Protein AF-A0A067TG28-F1 (afdb_monomer)

Solvent-accessible surface area (backbone atoms only — not comparable to full-atom values): 36059 Å² total; per-residue (Å²): 132,91,74,64,42,54,69,48,78,50,68,78,61,88,86,66,56,79,83,38,43,27,35,41,38,41,38,48,51,88,28,43,67,54,50,46,54,25,31,56,52,59,47,64,92,55,87,72,94,70,56,68,104,56,103,64,76,84,55,89,56,62,37,36,36,36,37,37,76,37,92,88,62,35,66,28,45,29,44,31,45,49,40,31,44,78,32,90,87,44,55,60,65,56,48,48,53,56,51,49,52,55,52,46,55,26,51,77,69,67,36,69,72,47,27,39,34,42,34,36,47,64,83,67,73,90,50,81,65,58,58,50,53,50,51,50,51,50,58,76,50,50,84,85,46,44,72,37,33,33,42,31,38,18,67,54,76,76,63,88,49,74,65,61,55,52,54,51,45,54,51,44,52,73,73,42,50,94,55,60,89,29,53,72,44,66,32,52,89,39,46,66,35,38,49,55,44,51,52,53,48,52,60,47,34,72,81,61,84,71,54,50,50,64,45,79,42,90,50,81,86,79,63,52,57,82,29,42,27,32,40,37,45,39,48,54,82,30,45,63,50,51,45,52,16,32,58,38,61,41,74,66,74,64,50,65,93,51,46,64,87,70,54,86,57,73,41,33,38,30,39,37,75,37,95,89,61,37,62,26,41,31,43,30,42,49,48,34,39,50,32,74,88,51,54,58,66,56,47,48,46,57,53,47,59,52,53,42,51,35,54,76,64,56,34,43,70,54,28,35,40,39,35,38,45,53,72,58,90,62,66,29,56,66,54,51,51,52,50,52,30,50,47,41,33,28,36,72,87,34,20,54,37,32,30,40,31,35,19,57,65,87,75,50,96,43,69,65,61,42,53,54,49,53,49,48,38,52,74,52,82,40,29,75,43,41,76,46,50,23,44,78,48,69,35,74,85,39,39,62,41,38,44,53,55,50,50,63,46,69,72,48,84,93,62,97,67,76,36,42,51,42,45,35,43,67,76,66,62,38,56,68,75,73,30,67,32,43,40,61,64,54,72,71,56,83,69,81,72,66,62,71,70,66,60,85,76,68,90,68,67,78,61,81,86,78,87,81,82,89,66,51,49,46,66,47,70,72,90,50,58,77,34,42,28,38,37,34,42,40,44,55,86,30,44,58,66,59,54,51,29,62,75,54,61,50,73,60,65,72,70,70,61,87,57,104,71,76,67,83,76,68,56,87,51,77,43,41,36,28,39,47,73,38,94,86,59,36,68,25,41,29,44,33,45,47,48,32,45,55,35,78,88,51,55,57,65,59,55,48,51,53,53,49,56,48,52,54,50,37,50,75,60,56,28,52,76,64,32,36,41,36,30,38,48,56,66,56,77,43,62,39,18,65,59,50,51,52,50,49,54,48,51,65,70,46,35,84,82,42,26,82,38,48,44,83,40,78,27,60,67,93,73,44,59,67,68,62,37,51,55,49,52,51,48,42,46,70,74,71,39,55,89,61,106

Organism: Galerina marginata (strain CBS 339.88) (NCBI:txid685588)

Sequence (645 aa):
MAVSMEYEEFKGCNNLRQDDLIILIMGPTGTGKSNFIDHLTGRAGKPGRRGGNGLRSYTSEVTAVRMKNHPKYKNRIILVDSPGFDNTQLSNQEVLETISLWLTDMCEANIFPHGIMYTHRITDNRSGEQDRNLKMFIELCRKQSAKNILFVTTMWDKIISTQEEEDLEDIRKKYWGSLLDCSTARFYNNSKSAWDTIDTILAQGDDTAKPMEHEDLEDPSKLDRDDLVIVLMGPTGTGKSNIIDNLTGQLGKRVGHSLKSCTTVVGAVRIKNHRKYGDRIVLVDTPGFDDTEKSDLEILRIISDWLVKLYEARVFLCGIMYLHRITDVRLSGSHRLNLDLLGELCGSDTAKKVVFVTTMWDELESTQLGVEREKYLKENDWLPLTGMGASIARSANTTTSAWEIVENILARPVEFVPLQLQVDMVDLKRPLVETKCARALLARAPSTDEQRKSFKKDGNFRGKSISNGTSKYEPVQKLKPDDIVIAFMGPTGSGKSNIIDNLTGAVGESKLAGSASASYTYTKRLNALRIKNHHIYGDQIVLLDTPGFGDTTRTDIEIFEMIIDWLVNAYKEKVTLAGIVYLHRITDNRMSGAYYQNLRMFDELCGEKAAANVVLVTTMWDKVEADVGEMREEDLTKNYWKKMI

Secondary structure (DSSP, 8-state):
--PPPPEEEEESSTT--TT-EEEEEE-BTTSSHHHHHHHHHT-TT--SSS--SSSS----S-EEEEE-SBTTTBT-EEEEEPPPBS-SSS-HHHHHHHHHHHHHHHHHTT---SEEEEEEETT----HHHHHHHHHHHHHTTGGGGGGEEEEEE-GGG---HHHHHHHHHHHHHHHGGGTTSEEEE--SSHHHHHHHHHHHHHHGGGSSSPPPEEEES-GGG--TT-EEEEEE-BTTSSHHHHHHHHHT-TTSS--SSSS-S--S-EEEEEPSBTTTBT-EEEEE-PPBS-SSS-HHHHHHHHHHHHHHHHHTT-EEEEEEEEEETT-SS--HHHHHHHHHHHHHHHHHHGGGEEEEEE-GGG-S-HHHHHHHHHHHHHTTTHHHHTTT-EEEE--SSHHHHHHHHHHHHTS-------HHHIIIIIS---GGGSHHHHHHHTTS--TTTHHHHGGG-----PPP--SS--SEEE-SS--TT-EEEEEE-BTTSSHHHHHHHHHTGGGTTTSS--TT-------S-EEEEESSBTTTBT-EEEEEPPPBS-SSS-HHHHHHHHHHHHHHHHHTT--EEEEEEEEETT-SS--HHHHHHHHHHHHHHHHHHHTTEEEEEE-GGGS-HHHHHHHHHHIIIIISTTT-

Mean predicted aligned error: 19.4 Å

pLDDT: mean 72.27, std 15.53, range [24.02, 95.06]

InterPro domains:
  IPR003593 AAA+ ATPase domain [SM00382] (19-221)
  IPR003593 AAA+ ATPase domain [SM00382] (226-375)
  IPR003593 AAA+ ATPase domain [SM00382] (482-587)
  IPR006073 GTP binding domain [PF01926] (486-572)
  IPR006703 AIG1-type guanine nucleotide-binding (G) domain [PF04548] (230-380)
  IPR027417 P-loop containing nucleoside triphosphate hydrolase [G3DSA:3.40.50.300] (7-207)
  IPR027417 P-loop containing nucleoside triphosphate hydrolase [G3DSA:3.40.50.300] (208-408)
  IPR027417 P-loop containing nucleoside triphosphate hydrolase [G3DSA:3.40.50.300] (450-645)
  IPR027417 P-loop containing nucleoside triphosphate hydrolase [SSF52540] (14-191)
  IPR027417 P-loop containing nucleoside triphosphate hydrolase [SSF52540] (218-383)
  IPR027417 P-loop containing nucleoside triphosphate hydrolase [SSF52540] (477-640)
  IPR045058 GTPase GIMA/IAN/Toc [PTHR10903] (228-379)

Structure (mmCIF, N/CA/C/O backbone):
data_AF-A0A067TG28-F1
#
_entry.id   AF-A0A067TG28-F1
#
loop_
_atom_site.group_PDB
_atom_site.id
_atom_site.type_symbol
_atom_site.label_atom_id
_atom_site.label_alt_id
_atom_site.label_comp_id
_atom_site.label_asym_id
_atom_site.label_entity_id
_atom_site.label_seq_id
_atom_site.pdbx_PDB_ins_code
_atom_site.Cartn_x
_atom_site.Cartn_y
_atom_site.Cartn_z
_atom_site.occupancy
_atom_site.B_iso_or_equiv
_atom_site.auth_seq_id
_atom_site.auth_comp_id
_atom_site.auth_asym_id
_atom_site.auth_atom_id
_atom_site.pdbx_PDB_model_num
ATOM 1 N N . MET A 1 1 ? 32.850 5.263 -37.401 1.00 31.16 1 MET A N 1
ATOM 2 C CA . MET A 1 1 ? 32.427 6.273 -38.393 1.00 31.16 1 MET A CA 1
ATOM 3 C C . MET A 1 1 ? 31.122 6.866 -37.893 1.00 31.16 1 MET A C 1
ATOM 5 O O . MET A 1 1 ? 30.181 6.106 -37.721 1.00 31.16 1 MET A O 1
ATOM 9 N N . ALA A 1 2 ? 31.083 8.156 -37.554 1.00 39.22 2 ALA A N 1
ATOM 10 C CA . ALA A 1 2 ? 29.843 8.807 -37.131 1.00 39.22 2 ALA A CA 1
ATOM 11 C C . ALA A 1 2 ? 28.991 9.062 -38.381 1.00 39.22 2 ALA A C 1
ATOM 13 O O . ALA A 1 2 ? 29.311 9.933 -39.185 1.00 39.22 2 ALA A O 1
ATOM 14 N N . VAL A 1 3 ? 27.970 8.233 -38.590 1.00 50.47 3 VAL A N 1
ATOM 15 C CA . VAL A 1 3 ? 26.995 8.419 -39.666 1.00 50.47 3 VAL A CA 1
ATOM 16 C C . VAL A 1 3 ? 26.041 9.517 -39.203 1.00 50.47 3 VAL A C 1
ATOM 18 O O . VAL A 1 3 ? 25.399 9.371 -38.166 1.00 50.47 3 VAL A O 1
ATOM 21 N N . SER A 1 4 ? 25.977 10.631 -39.931 1.00 58.50 4 SER A N 1
ATOM 22 C CA . SER A 1 4 ? 24.927 11.632 -39.733 1.00 58.50 4 SER A CA 1
ATOM 23 C C . SER A 1 4 ? 23.574 10.961 -39.970 1.00 58.50 4 SER A C 1
ATOM 25 O O . SER A 1 4 ? 23.329 10.493 -41.084 1.00 58.50 4 SER A O 1
ATOM 27 N N . MET A 1 5 ? 22.719 10.877 -38.949 1.00 69.25 5 MET A N 1
ATOM 28 C CA . MET A 1 5 ? 21.360 10.374 -39.146 1.00 69.25 5 MET A CA 1
ATOM 29 C C . MET A 1 5 ? 20.503 11.440 -39.820 1.00 69.25 5 MET A C 1
ATOM 31 O O . MET A 1 5 ? 20.587 12.625 -39.496 1.00 69.25 5 MET A O 1
ATOM 35 N N . GLU A 1 6 ? 19.665 11.011 -40.759 1.00 83.25 6 GLU A N 1
ATOM 36 C CA . GLU A 1 6 ? 18.592 11.853 -41.274 1.00 83.25 6 GLU A CA 1
ATOM 37 C C . GLU A 1 6 ? 17.600 12.162 -40.146 1.00 83.25 6 GLU A C 1
ATOM 39 O O . GLU A 1 6 ? 17.369 11.336 -39.264 1.00 83.25 6 GLU A O 1
ATOM 44 N N . TYR A 1 7 ? 16.993 13.344 -40.165 1.00 86.25 7 TYR A N 1
ATOM 45 C CA . TYR A 1 7 ? 16.018 13.740 -39.153 1.00 86.25 7 TYR A CA 1
ATOM 46 C C . TYR A 1 7 ? 14.977 14.705 -39.724 1.00 86.25 7 TYR A C 1
ATOM 48 O O . TYR A 1 7 ? 15.121 15.238 -40.825 1.00 86.25 7 TYR A O 1
ATOM 56 N N . GLU A 1 8 ? 13.912 14.922 -38.961 1.00 87.50 8 GLU A N 1
ATOM 57 C CA . GLU A 1 8 ? 12.848 15.877 -39.255 1.00 87.50 8 GLU A CA 1
ATOM 58 C C . GLU A 1 8 ? 12.519 16.697 -38.011 1.00 87.50 8 GLU A C 1
ATOM 60 O O . GLU A 1 8 ? 12.398 16.151 -36.918 1.00 87.50 8 GLU A O 1
ATOM 65 N N . GLU A 1 9 ? 12.395 18.009 -38.181 1.00 85.94 9 GLU A N 1
ATOM 66 C CA . GLU A 1 9 ? 12.175 18.971 -37.102 1.00 85.94 9 GLU A CA 1
ATOM 67 C C . GLU A 1 9 ? 10.749 19.524 -37.202 1.00 85.94 9 GLU A C 1
ATOM 69 O O . GLU A 1 9 ? 10.329 19.952 -38.278 1.00 85.94 9 GLU A O 1
ATOM 74 N N . PHE A 1 10 ? 10.003 19.511 -36.098 1.00 84.25 10 PHE A N 1
ATOM 75 C CA . PHE A 1 10 ? 8.620 19.988 -36.052 1.00 84.25 10 PHE A CA 1
ATOM 76 C C . PHE A 1 10 ? 8.278 20.634 -34.702 1.00 84.25 10 PHE A C 1
ATOM 78 O O . PHE A 1 10 ? 9.036 20.550 -33.732 1.00 84.25 10 PHE A O 1
ATOM 85 N N . LYS A 1 11 ? 7.130 21.317 -34.666 1.00 81.56 11 LYS A N 1
ATOM 86 C CA . LYS A 1 11 ? 6.571 21.978 -33.481 1.00 81.56 11 LYS A CA 1
ATOM 87 C C . LYS A 1 11 ? 5.204 21.384 -33.142 1.00 81.56 11 LYS A C 1
ATOM 89 O O . LYS A 1 11 ? 4.478 20.976 -34.049 1.00 81.56 11 LYS A O 1
ATOM 94 N N . GLY A 1 12 ? 4.859 21.389 -31.855 1.00 71.38 12 GLY A N 1
ATOM 95 C CA . GLY A 1 12 ? 3.602 20.833 -31.346 1.00 71.38 12 GLY A CA 1
ATOM 96 C C . GLY A 1 12 ? 3.530 19.302 -31.414 1.00 71.38 12 GLY A C 1
ATOM 97 O O . GLY A 1 12 ? 4.498 18.633 -31.781 1.00 71.38 12 GLY A O 1
ATOM 98 N N . CYS A 1 13 ? 2.372 18.749 -31.047 1.00 72.75 13 CYS A N 1
ATOM 99 C CA . CYS A 1 13 ? 2.170 17.303 -30.883 1.00 72.75 13 CYS A CA 1
ATOM 100 C C . CYS A 1 13 ? 1.573 16.599 -32.116 1.00 72.75 13 CYS A C 1
ATOM 102 O O . CYS A 1 13 ? 1.598 15.375 -32.191 1.00 72.75 13 CYS A O 1
ATOM 104 N N . ASN A 1 14 ? 1.112 17.349 -33.123 1.00 74.50 14 ASN A N 1
ATOM 105 C CA . ASN A 1 14 ? 0.354 16.823 -34.274 1.00 74.50 14 ASN A CA 1
ATOM 106 C C . ASN A 1 14 ? 1.099 15.781 -35.128 1.00 74.50 14 ASN A C 1
ATOM 108 O O . ASN A 1 14 ? 0.468 14.998 -35.832 1.00 74.50 14 ASN A O 1
ATOM 112 N N . ASN A 1 15 ? 2.433 15.770 -35.079 1.00 80.44 15 ASN A N 1
ATOM 113 C CA . ASN A 1 15 ? 3.266 14.835 -35.837 1.00 80.44 15 ASN A CA 1
ATOM 114 C C . ASN A 1 15 ? 3.787 13.665 -34.983 1.00 80.44 15 ASN A C 1
ATOM 116 O O . ASN A 1 15 ? 4.643 12.915 -35.459 1.00 80.44 15 ASN A O 1
ATOM 120 N N . LEU A 1 16 ? 3.327 13.521 -33.735 1.00 84.50 16 LEU A N 1
ATOM 121 C CA . LEU A 1 16 ? 3.667 12.410 -32.841 1.00 84.50 16 LEU A CA 1
ATOM 122 C C . LEU A 1 16 ? 2.735 11.213 -33.065 1.00 84.50 16 LEU A C 1
ATOM 124 O O . LEU A 1 16 ? 1.589 11.357 -33.483 1.00 84.50 16 LEU A O 1
ATOM 128 N N . ARG A 1 17 ? 3.242 10.013 -32.787 1.00 85.25 17 ARG A N 1
ATOM 129 C CA . ARG A 1 17 ? 2.520 8.740 -32.892 1.00 85.25 17 ARG A CA 1
ATOM 130 C C . ARG A 1 17 ? 2.598 7.998 -31.563 1.00 85.25 17 ARG A C 1
ATOM 132 O O . ARG A 1 17 ? 3.570 8.145 -30.831 1.00 85.25 17 ARG A O 1
ATOM 139 N N . GLN A 1 18 ? 1.610 7.150 -31.282 1.00 75.88 18 GLN A N 1
ATOM 140 C CA . GLN A 1 18 ? 1.560 6.367 -30.039 1.00 75.88 18 GLN A CA 1
ATOM 141 C C . GLN A 1 18 ? 2.755 5.421 -29.856 1.00 75.88 18 GLN A C 1
ATOM 143 O O . GLN A 1 18 ? 3.119 5.107 -28.730 1.00 75.88 18 GLN A O 1
ATOM 148 N N . ASP A 1 19 ? 3.374 4.960 -30.945 1.00 80.69 19 ASP A N 1
ATOM 149 C CA . ASP A 1 19 ? 4.539 4.080 -30.890 1.00 80.69 19 ASP A CA 1
ATOM 150 C C . ASP A 1 19 ? 5.875 4.839 -30.826 1.00 80.69 19 ASP A C 1
ATOM 152 O O . ASP A 1 19 ? 6.932 4.204 -30.841 1.00 80.69 19 ASP A O 1
ATOM 156 N N . ASP A 1 20 ? 5.870 6.170 -30.771 1.00 87.25 20 ASP A N 1
ATOM 157 C CA . ASP A 1 20 ? 7.094 6.961 -30.719 1.00 87.25 20 ASP A CA 1
ATOM 158 C C . ASP A 1 20 ? 7.777 6.894 -29.337 1.00 87.25 20 ASP A C 1
ATOM 160 O O . ASP A 1 20 ? 7.156 6.971 -28.283 1.00 87.25 20 ASP A O 1
ATOM 164 N N . LEU A 1 21 ? 9.102 6.775 -29.357 1.00 89.06 21 LEU A N 1
ATOM 165 C CA . LEU A 1 21 ? 10.006 6.819 -28.212 1.00 89.06 21 LEU A CA 1
ATOM 166 C C . LEU A 1 21 ? 10.412 8.276 -27.975 1.00 89.06 21 LEU A C 1
ATOM 168 O O . LEU A 1 21 ? 11.386 8.772 -28.552 1.00 89.06 21 LEU A O 1
ATOM 172 N N . ILE A 1 22 ? 9.611 8.976 -27.177 1.00 89.44 22 ILE A N 1
ATOM 173 C CA . ILE A 1 22 ? 9.740 10.418 -26.955 1.00 89.44 22 ILE A CA 1
ATOM 174 C C . ILE A 1 22 ? 10.638 10.684 -25.747 1.00 89.44 22 ILE A C 1
ATOM 176 O O . ILE A 1 22 ? 10.325 10.274 -24.633 1.00 89.44 22 ILE A O 1
ATOM 180 N N . ILE A 1 23 ? 11.740 11.393 -25.965 1.00 91.12 23 ILE A N 1
ATOM 181 C CA . ILE A 1 23 ? 12.705 11.760 -24.931 1.00 91.12 23 ILE A CA 1
ATOM 182 C C . ILE A 1 23 ? 12.665 13.275 -24.731 1.00 91.12 23 ILE A C 1
ATOM 184 O O . ILE A 1 23 ? 13.073 14.034 -25.616 1.00 91.12 23 ILE A O 1
ATOM 188 N N . LEU A 1 24 ? 12.180 13.717 -23.571 1.00 88.56 24 LEU A N 1
ATOM 189 C CA . LEU A 1 24 ? 12.095 15.131 -23.207 1.00 88.56 24 LEU A CA 1
ATOM 190 C C . LEU A 1 24 ? 13.394 15.597 -22.549 1.00 88.56 24 LEU A C 1
ATOM 192 O O . LEU A 1 24 ? 13.794 15.059 -21.524 1.00 88.56 24 LEU A O 1
ATOM 196 N N . ILE A 1 25 ? 14.051 16.610 -23.109 1.00 89.69 25 ILE A N 1
ATOM 197 C CA . ILE A 1 25 ? 15.333 17.117 -22.616 1.00 89.69 25 ILE A CA 1
ATOM 198 C C . ILE A 1 25 ? 15.095 18.430 -21.867 1.00 89.69 25 ILE A C 1
ATOM 200 O O . ILE A 1 25 ? 14.726 19.437 -22.467 1.00 89.69 25 ILE A O 1
ATOM 204 N N . MET A 1 26 ? 15.350 18.417 -20.559 1.00 86.19 26 MET A N 1
ATOM 205 C CA . MET A 1 26 ? 15.132 19.518 -19.618 1.00 86.19 26 MET A CA 1
ATOM 206 C C . MET A 1 26 ? 16.426 19.916 -18.906 1.00 86.19 26 MET A C 1
ATOM 208 O O . MET A 1 26 ? 17.407 19.177 -18.877 1.00 86.19 26 MET A O 1
ATOM 212 N N . GLY A 1 27 ? 16.445 21.113 -18.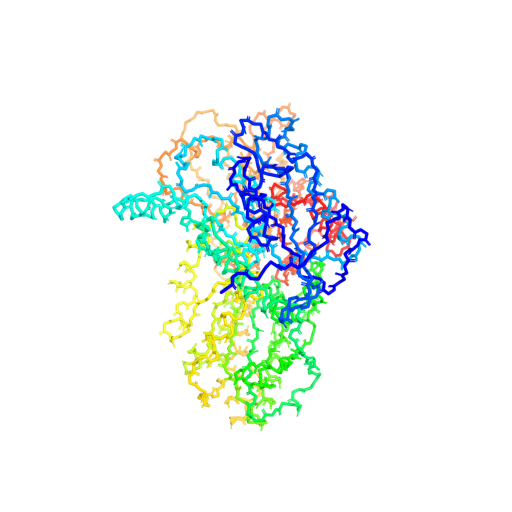322 1.00 81.06 27 GLY A N 1
ATOM 213 C CA . GLY A 1 27 ? 17.569 21.602 -17.524 1.00 81.06 27 GLY A CA 1
ATOM 214 C C . GLY A 1 27 ? 17.812 23.104 -17.687 1.00 81.06 27 GLY A C 1
ATOM 215 O O . GLY A 1 27 ? 17.242 23.725 -18.592 1.00 81.06 27 GLY A O 1
ATOM 216 N N . PRO A 1 28 ? 18.665 23.712 -16.846 1.00 78.50 28 PRO A N 1
ATOM 217 C CA . PRO A 1 28 ? 18.957 25.144 -16.893 1.00 78.50 28 PRO A CA 1
ATOM 218 C C . PRO A 1 28 ? 19.454 25.638 -18.257 1.00 78.50 28 PRO A C 1
ATOM 220 O O . PRO A 1 28 ? 19.937 24.873 -19.102 1.00 78.50 28 PRO A O 1
ATOM 223 N N . THR A 1 29 ? 19.334 26.937 -18.502 1.00 76.88 29 THR A N 1
ATOM 224 C CA . THR A 1 29 ? 19.831 27.585 -19.717 1.00 76.88 29 THR A CA 1
ATOM 225 C C . THR A 1 29 ? 21.345 27.396 -19.848 1.00 76.88 29 THR A C 1
ATOM 227 O O . THR A 1 29 ? 22.102 27.498 -18.888 1.00 76.88 29 THR A O 1
ATOM 230 N N . GLY A 1 30 ? 21.810 27.071 -21.058 1.00 72.44 30 GLY A N 1
ATOM 231 C CA . GLY A 1 30 ? 23.237 26.899 -21.344 1.00 72.44 30 GLY A CA 1
ATOM 232 C C . GLY A 1 30 ? 23.852 25.565 -20.896 1.00 72.44 30 GLY A C 1
ATOM 233 O O . GLY A 1 30 ? 25.043 25.355 -21.120 1.00 72.44 30 GLY A O 1
ATOM 234 N N . THR A 1 31 ? 23.088 24.638 -20.323 1.00 76.94 31 THR A N 1
ATOM 235 C CA . THR A 1 31 ? 23.579 23.307 -19.898 1.00 76.94 31 THR A CA 1
ATOM 236 C C . THR A 1 31 ? 23.895 22.343 -21.039 1.00 76.94 31 THR A C 1
ATOM 238 O O . THR A 1 31 ? 24.494 21.301 -20.802 1.00 76.94 31 THR A O 1
ATOM 241 N N . GLY A 1 32 ? 23.567 22.700 -22.283 1.00 77.81 32 GLY A N 1
ATOM 242 C CA . GLY A 1 32 ? 23.942 21.923 -23.467 1.00 77.81 32 GLY A CA 1
ATOM 243 C C . GLY A 1 32 ? 22.829 21.066 -24.073 1.00 77.81 32 GLY A C 1
ATOM 244 O O . GLY A 1 32 ? 23.147 20.244 -24.921 1.00 77.81 32 GLY A O 1
ATOM 245 N N . LYS A 1 33 ? 21.554 21.276 -23.710 1.00 85.31 33 LYS A N 1
ATOM 246 C CA . LYS A 1 33 ? 20.382 20.590 -24.303 1.00 85.31 33 LYS A CA 1
ATOM 247 C C . LYS A 1 33 ? 20.389 20.584 -25.837 1.00 85.31 33 LYS A C 1
ATOM 249 O O . LYS A 1 33 ? 20.457 19.530 -26.459 1.00 85.31 33 LYS A O 1
ATOM 254 N N . SER A 1 34 ? 20.436 21.761 -26.456 1.00 81.12 34 SER A N 1
ATOM 255 C CA . SER A 1 34 ? 20.444 21.868 -27.919 1.00 81.12 34 SER A CA 1
ATOM 256 C C . SER A 1 34 ? 21.751 21.352 -28.535 1.00 81.12 34 SER A C 1
ATOM 258 O O . SER A 1 34 ? 21.728 20.688 -29.566 1.00 81.12 34 SER A O 1
ATOM 260 N N . ASN A 1 35 ? 22.885 21.551 -27.849 1.00 81.75 35 ASN A N 1
ATOM 261 C CA . ASN A 1 35 ? 24.181 21.007 -28.273 1.00 81.75 35 ASN A CA 1
ATOM 262 C C . ASN A 1 35 ? 24.187 19.467 -28.290 1.00 81.75 35 ASN A C 1
ATOM 264 O O . ASN A 1 35 ? 24.815 18.858 -29.153 1.00 81.75 35 ASN A O 1
ATOM 268 N N . PHE A 1 36 ? 23.485 18.827 -27.355 1.00 85.50 36 PHE A N 1
ATOM 269 C CA . PHE A 1 36 ? 23.312 17.378 -27.320 1.00 85.50 36 PHE A CA 1
ATOM 270 C C . PHE A 1 36 ? 22.573 16.876 -28.571 1.00 85.50 36 PHE A C 1
ATOM 272 O O . PHE A 1 36 ? 23.051 15.966 -29.249 1.00 85.50 36 PHE A O 1
ATOM 279 N N . ILE A 1 37 ? 21.475 17.537 -28.952 1.00 86.50 37 ILE A N 1
ATOM 280 C CA . ILE A 1 37 ? 20.722 17.223 -30.180 1.00 86.50 37 ILE A CA 1
ATOM 281 C C . ILE A 1 37 ? 21.573 17.473 -31.437 1.00 86.50 37 ILE A C 1
ATOM 283 O O . ILE A 1 37 ? 21.546 16.678 -32.381 1.00 86.50 37 ILE A O 1
ATOM 287 N N . ASP A 1 38 ? 22.381 18.534 -31.457 1.00 83.56 38 ASP A N 1
ATOM 288 C CA . ASP A 1 38 ? 23.267 18.846 -32.586 1.00 83.56 38 ASP A CA 1
ATOM 289 C C . ASP A 1 38 ? 24.326 17.751 -32.822 1.00 83.56 38 ASP A C 1
ATOM 291 O O . ASP A 1 38 ? 24.682 17.461 -33.968 1.00 83.56 38 ASP A O 1
ATOM 295 N N . HIS A 1 39 ? 24.800 17.087 -31.763 1.00 83.56 39 HIS A N 1
ATOM 296 C CA . HIS A 1 39 ? 25.730 15.957 -31.873 1.00 83.56 39 HIS A CA 1
ATOM 297 C C . HIS A 1 39 ? 25.075 14.673 -32.399 1.00 83.56 39 HIS A C 1
ATOM 299 O O . HIS A 1 39 ? 25.766 13.865 -33.027 1.00 83.56 39 HIS A O 1
ATOM 305 N N . LEU A 1 40 ? 23.767 14.499 -32.189 1.00 83.81 40 LEU A N 1
ATOM 306 C CA . LEU A 1 40 ? 22.987 13.372 -32.718 1.00 83.81 40 LEU A CA 1
ATOM 307 C C . LEU A 1 40 ? 22.600 13.580 -34.188 1.00 83.81 40 LEU A C 1
ATOM 309 O O . LEU A 1 40 ? 22.585 12.633 -34.969 1.00 83.81 40 LEU A O 1
ATOM 313 N N . THR A 1 41 ? 22.354 14.831 -34.581 1.00 82.12 41 THR A N 1
ATOM 314 C CA . THR A 1 41 ? 21.954 15.217 -35.947 1.00 82.12 41 THR A CA 1
ATOM 315 C C . THR A 1 41 ? 23.130 15.562 -36.871 1.00 82.12 41 THR A C 1
ATOM 317 O O . THR A 1 41 ? 22.934 15.837 -38.055 1.00 82.12 41 THR A O 1
ATOM 320 N N . GLY A 1 42 ? 24.368 15.565 -36.361 1.00 71.81 42 GLY A N 1
ATOM 321 C CA . GLY A 1 42 ? 25.567 15.906 -37.139 1.00 71.81 42 GLY A CA 1
ATOM 322 C C . GLY A 1 42 ? 25.720 17.405 -37.443 1.00 71.81 42 GLY A C 1
ATOM 323 O O . GLY A 1 42 ? 26.408 17.777 -38.397 1.00 71.81 42 GLY A O 1
ATOM 324 N N . ARG A 1 43 ? 25.078 18.275 -36.652 1.00 67.69 43 ARG A N 1
ATOM 325 C CA . ARG A 1 43 ? 25.180 19.745 -36.735 1.00 67.69 43 ARG A CA 1
ATOM 326 C C . ARG A 1 43 ? 26.258 20.351 -35.827 1.00 67.69 43 ARG A C 1
ATOM 328 O O . ARG A 1 43 ? 26.546 21.541 -35.959 1.00 67.69 43 ARG A O 1
ATOM 335 N N . ALA A 1 44 ? 26.877 19.556 -34.955 1.00 57.66 44 ALA A N 1
ATOM 336 C CA . ALA A 1 44 ? 27.934 20.006 -34.050 1.00 57.66 44 ALA A CA 1
ATOM 337 C C . ALA A 1 44 ? 29.062 20.761 -34.791 1.00 57.66 44 ALA A C 1
ATOM 339 O O . ALA A 1 44 ? 29.633 20.260 -35.759 1.00 57.66 44 ALA A O 1
ATOM 340 N N . GLY A 1 45 ? 29.366 21.988 -34.349 1.00 49.84 45 GLY A N 1
ATOM 341 C CA . GLY A 1 45 ? 30.431 22.829 -34.918 1.00 49.84 45 GLY A CA 1
ATOM 342 C C . GLY A 1 45 ? 30.041 23.726 -36.104 1.00 49.84 45 GLY A C 1
ATOM 343 O O . GLY A 1 45 ? 30.901 24.445 -36.611 1.00 49.84 45 GLY A O 1
ATOM 344 N N . LYS A 1 46 ? 28.774 23.752 -36.546 1.00 41.88 46 LYS A N 1
ATOM 345 C CA . LYS A 1 46 ? 28.285 24.730 -37.540 1.00 41.88 46 LYS A CA 1
ATOM 346 C C . LYS A 1 46 ? 27.589 25.906 -36.833 1.00 41.88 46 LYS A C 1
ATOM 348 O O . LYS A 1 46 ? 26.574 25.677 -36.176 1.00 41.88 46 LYS A O 1
ATOM 353 N N . PRO A 1 47 ? 28.062 27.163 -36.958 1.00 40.53 47 PRO A N 1
ATOM 354 C CA . PRO A 1 47 ? 27.356 28.303 -36.384 1.00 40.53 47 PRO A CA 1
ATOM 355 C C . PRO A 1 47 ? 26.070 28.542 -37.182 1.00 40.53 47 PRO A C 1
ATOM 357 O O . PRO A 1 47 ? 26.099 29.032 -38.309 1.00 40.53 47 PRO A O 1
ATOM 360 N N . GLY A 1 48 ? 24.930 28.152 -36.611 1.00 39.62 48 GLY A N 1
ATOM 361 C CA . GLY A 1 48 ? 23.639 28.325 -37.266 1.00 39.62 48 GLY A CA 1
ATOM 362 C C . GLY A 1 48 ? 22.472 27.647 -36.552 1.00 39.62 48 GLY A C 1
ATOM 363 O O . GLY A 1 48 ? 22.173 26.490 -36.815 1.00 39.62 48 GLY A O 1
ATOM 364 N N . ARG A 1 49 ? 21.763 28.450 -35.745 1.00 46.97 49 ARG A N 1
ATOM 365 C CA . ARG A 1 49 ? 20.384 28.308 -35.220 1.00 46.97 49 ARG A CA 1
ATOM 366 C C . ARG A 1 49 ? 20.100 27.591 -33.889 1.00 46.97 49 ARG A C 1
ATOM 368 O O . ARG A 1 49 ? 19.041 27.893 -33.353 1.00 46.97 49 ARG A O 1
ATOM 375 N N . ARG A 1 50 ? 20.971 26.758 -33.302 1.00 48.12 50 ARG A N 1
ATOM 376 C CA . ARG A 1 50 ? 20.685 26.139 -31.975 1.00 48.12 50 ARG A CA 1
ATOM 377 C C . ARG A 1 50 ? 21.812 26.191 -30.932 1.00 48.12 50 ARG A C 1
ATOM 379 O O . ARG A 1 50 ? 21.525 26.205 -29.740 1.00 48.12 50 ARG A O 1
ATOM 386 N N . GLY A 1 51 ? 23.070 26.341 -31.344 1.00 40.91 51 GLY A N 1
ATOM 387 C CA . GLY A 1 51 ? 24.202 26.582 -30.445 1.00 40.91 51 GLY A CA 1
ATOM 388 C C . GLY A 1 51 ? 25.117 27.675 -30.992 1.00 40.91 51 GLY A C 1
ATOM 389 O O . GLY A 1 51 ? 25.750 27.499 -32.029 1.00 40.91 51 GLY A O 1
ATOM 390 N N . GLY A 1 52 ? 25.179 28.822 -30.317 1.00 34.28 52 GLY A N 1
ATOM 391 C CA . GLY A 1 52 ? 26.154 29.880 -30.584 1.00 34.28 52 GLY A CA 1
ATOM 392 C C . GLY A 1 52 ? 26.841 30.286 -29.284 1.00 34.28 52 GLY A C 1
ATOM 393 O O . GLY A 1 52 ? 26.202 30.292 -28.237 1.00 34.28 52 GLY A O 1
ATOM 394 N N . ASN A 1 53 ? 28.127 30.640 -29.350 1.00 35.09 53 ASN A N 1
ATOM 395 C CA . ASN A 1 53 ? 28.987 31.037 -28.219 1.00 35.09 53 ASN A CA 1
ATOM 396 C C . ASN A 1 53 ? 28.588 32.381 -27.548 1.00 35.09 53 ASN A C 1
ATOM 398 O O . ASN A 1 53 ? 29.449 33.113 -27.067 1.00 35.09 53 ASN A O 1
ATOM 402 N N . GLY A 1 54 ? 27.304 32.748 -27.545 1.00 33.31 54 GLY A N 1
ATOM 403 C CA . GLY A 1 54 ? 26.779 33.994 -26.986 1.00 33.31 54 GLY A CA 1
ATOM 404 C C . GLY A 1 54 ? 26.018 33.785 -25.674 1.00 33.31 54 GLY A C 1
ATOM 405 O O . GLY A 1 54 ? 25.302 32.804 -25.508 1.00 33.31 54 GLY A O 1
ATOM 406 N N . LEU A 1 55 ? 26.131 34.754 -24.762 1.00 31.64 55 LEU A N 1
ATOM 407 C CA . LEU A 1 55 ? 25.466 34.855 -23.449 1.00 31.64 55 LEU A CA 1
ATOM 408 C C . LEU A 1 55 ? 23.922 35.030 -23.504 1.00 31.64 55 LEU A C 1
ATOM 410 O O . LEU A 1 55 ? 23.340 35.618 -22.599 1.00 31.64 55 LEU A O 1
ATOM 414 N N . ARG A 1 56 ? 23.231 34.561 -24.552 1.00 32.94 56 ARG A N 1
ATOM 415 C CA . ARG A 1 56 ? 21.764 34.669 -24.687 1.00 32.94 56 ARG A CA 1
ATOM 416 C C . ARG A 1 56 ? 21.115 33.290 -24.798 1.00 32.94 56 ARG A C 1
ATOM 418 O O . ARG A 1 56 ? 21.607 32.433 -25.520 1.00 32.94 56 ARG A O 1
ATOM 425 N N . SER A 1 57 ? 19.996 33.089 -24.102 1.00 40.72 57 SER A N 1
ATOM 426 C CA . SER A 1 57 ? 19.114 31.932 -24.310 1.00 40.72 57 SER A CA 1
ATOM 427 C C . SER A 1 57 ? 18.443 32.021 -25.686 1.00 40.72 57 SER A C 1
ATOM 429 O O . SER A 1 57 ? 17.948 33.094 -26.038 1.00 40.72 57 SER A O 1
ATOM 431 N N . TYR A 1 58 ? 18.430 30.927 -26.457 1.00 48.12 58 TYR A N 1
ATOM 432 C CA . TYR A 1 58 ? 17.908 30.885 -27.836 1.00 48.12 58 TYR A CA 1
ATOM 433 C C . TYR A 1 58 ? 16.622 30.050 -28.005 1.00 48.12 58 TYR A C 1
ATOM 435 O O . TYR A 1 58 ? 15.973 30.168 -29.042 1.00 48.12 58 TYR A O 1
ATOM 443 N N . THR A 1 59 ? 16.226 29.240 -27.015 1.00 51.50 59 THR A N 1
ATOM 444 C CA . THR A 1 59 ? 15.043 28.360 -27.103 1.00 51.50 59 THR A CA 1
ATOM 445 C C . THR A 1 59 ? 13.873 28.980 -26.338 1.00 51.50 59 THR A C 1
ATOM 447 O O . THR A 1 59 ? 13.841 28.922 -25.109 1.00 51.50 59 THR A O 1
ATOM 450 N N . SER A 1 60 ? 12.931 29.604 -27.053 1.00 58.25 60 SER A N 1
ATOM 451 C CA . SER A 1 60 ? 11.699 30.190 -26.491 1.00 58.25 60 SER A CA 1
ATOM 452 C C . SER A 1 60 ? 10.459 29.304 -26.668 1.00 58.25 60 SER A C 1
ATOM 454 O O . SER A 1 60 ? 9.410 29.624 -26.128 1.00 58.25 60 SER A O 1
ATOM 456 N N . GLU A 1 61 ? 10.566 28.201 -27.412 1.00 67.69 61 GLU A N 1
ATOM 457 C CA . GLU A 1 61 ? 9.467 27.273 -27.706 1.00 67.69 61 GLU A CA 1
ATOM 458 C C . GLU A 1 61 ? 9.960 25.821 -27.645 1.00 67.69 61 GLU A C 1
ATOM 460 O O . GLU A 1 61 ? 11.127 25.547 -27.938 1.00 67.69 61 GLU A O 1
ATOM 465 N N . VAL A 1 62 ? 9.068 24.888 -27.299 1.00 78.88 62 VAL A N 1
ATOM 466 C CA . VAL A 1 62 ? 9.351 23.445 -27.327 1.00 78.88 62 VAL A CA 1
ATOM 467 C C . VAL A 1 62 ? 9.451 22.974 -28.781 1.00 78.88 62 VAL A C 1
ATOM 469 O O . VAL A 1 62 ? 8.540 23.192 -29.582 1.00 78.88 62 VAL A O 1
ATOM 472 N N . THR A 1 63 ? 10.559 22.321 -29.139 1.00 84.31 63 THR A N 1
ATOM 473 C CA . THR A 1 63 ? 10.767 21.779 -30.496 1.00 84.31 63 THR A CA 1
ATOM 474 C C . THR A 1 63 ? 11.087 20.297 -30.451 1.00 84.31 63 THR A C 1
ATOM 476 O O . THR A 1 63 ? 11.800 19.848 -29.559 1.00 84.31 63 THR A O 1
ATOM 479 N N . ALA A 1 64 ? 10.607 19.538 -31.433 1.00 86.94 64 ALA A N 1
ATOM 480 C CA . ALA A 1 64 ? 10.829 18.102 -31.515 1.00 86.94 64 ALA A CA 1
ATOM 481 C C . ALA A 1 64 ? 11.642 17.734 -32.764 1.00 86.94 64 ALA A C 1
ATOM 483 O O . ALA A 1 64 ? 11.477 18.324 -33.834 1.00 86.94 64 ALA A O 1
ATOM 484 N N . VAL A 1 65 ? 12.522 16.742 -32.623 1.00 89.94 65 VAL A N 1
ATOM 485 C CA . VAL A 1 65 ? 13.358 16.187 -33.691 1.00 89.94 65 VAL A CA 1
ATOM 486 C C . VAL A 1 65 ? 13.119 14.686 -33.782 1.00 89.94 65 VAL A C 1
ATOM 488 O O . VAL A 1 65 ? 13.473 13.942 -32.872 1.00 89.94 65 VAL A O 1
ATOM 491 N N . ARG A 1 66 ? 12.552 14.228 -34.899 1.00 91.12 66 ARG A N 1
ATOM 492 C CA . ARG A 1 66 ? 12.389 12.807 -35.224 1.00 91.12 66 ARG A CA 1
ATOM 493 C C . ARG A 1 66 ? 13.629 12.297 -35.942 1.00 91.12 66 ARG A C 1
ATOM 495 O O . ARG A 1 66 ? 13.940 12.775 -37.031 1.00 91.12 66 ARG A O 1
ATOM 502 N N . MET A 1 67 ? 14.286 11.289 -35.379 1.00 89.81 67 MET A N 1
ATOM 503 C CA . MET A 1 67 ? 15.387 10.584 -36.039 1.00 89.81 67 MET A CA 1
ATOM 504 C C . MET A 1 67 ? 14.835 9.621 -37.088 1.00 89.81 67 MET A C 1
ATOM 506 O O . MET A 1 67 ? 13.887 8.880 -36.817 1.00 89.81 67 MET A O 1
ATOM 510 N N . LYS A 1 68 ? 15.416 9.628 -38.288 1.00 87.81 68 LYS A N 1
ATOM 511 C CA . LYS A 1 68 ? 15.035 8.759 -39.404 1.00 87.81 68 LYS A CA 1
ATOM 512 C C . LYS A 1 68 ? 16.055 7.644 -39.591 1.00 87.81 68 LYS A C 1
ATOM 514 O O . LYS A 1 68 ? 17.254 7.828 -39.404 1.00 87.81 68 LYS A O 1
ATOM 519 N N . ASN A 1 69 ? 15.553 6.490 -40.017 1.00 84.56 69 ASN A N 1
ATOM 520 C CA . ASN A 1 69 ? 16.345 5.337 -40.436 1.00 84.56 69 ASN A CA 1
ATOM 521 C C . ASN A 1 69 ? 17.282 4.784 -39.343 1.00 84.56 69 ASN A C 1
ATOM 523 O O . ASN A 1 69 ? 18.333 4.225 -39.652 1.00 84.56 69 ASN A O 1
ATOM 527 N N . HIS A 1 70 ? 16.896 4.888 -38.064 1.00 84.12 70 HIS A N 1
ATOM 528 C CA . HIS A 1 70 ? 17.661 4.282 -36.977 1.00 84.12 70 HIS A CA 1
ATOM 529 C C . HIS A 1 70 ? 17.696 2.743 -37.134 1.00 84.12 70 HIS A C 1
ATOM 531 O O . HIS A 1 70 ? 16.633 2.137 -37.302 1.00 84.12 70 HIS A O 1
ATOM 537 N N . PRO A 1 71 ? 18.857 2.067 -37.004 1.00 75.56 71 PRO A N 1
ATOM 538 C CA . PRO A 1 71 ? 18.986 0.627 -37.269 1.00 75.56 71 PRO A CA 1
ATOM 539 C C . PRO A 1 71 ? 18.027 -0.268 -36.465 1.00 75.56 71 PRO A C 1
ATOM 541 O O . PRO A 1 71 ? 17.427 -1.184 -37.020 1.00 75.56 71 PRO A O 1
ATOM 544 N N . LYS A 1 72 ? 17.857 0.017 -35.163 1.00 80.19 72 LYS A N 1
ATOM 545 C CA . LYS A 1 72 ? 16.935 -0.704 -34.259 1.00 80.19 72 LYS A CA 1
ATOM 546 C C . LYS A 1 72 ? 15.508 -0.133 -34.273 1.00 80.19 72 LYS A C 1
ATOM 548 O O . LYS A 1 72 ? 14.550 -0.849 -34.539 1.00 80.19 72 LYS A O 1
ATOM 553 N N . TYR A 1 73 ? 15.364 1.167 -34.009 1.00 81.62 73 TYR A N 1
ATOM 554 C CA . TYR A 1 73 ? 14.068 1.810 -33.756 1.00 81.62 73 TYR A CA 1
ATOM 555 C C . TYR A 1 73 ? 13.429 2.509 -34.971 1.00 81.62 73 TYR A C 1
ATOM 557 O O . TYR A 1 73 ? 12.381 3.141 -34.841 1.00 81.62 73 TYR A O 1
ATOM 565 N N . LYS A 1 74 ? 14.018 2.399 -36.167 1.00 88.62 74 LYS A N 1
ATOM 566 C CA . LYS A 1 74 ? 13.541 3.040 -37.405 1.00 88.62 74 LYS A CA 1
ATOM 567 C C . LYS A 1 74 ? 13.282 4.544 -37.219 1.00 88.62 74 LYS A C 1
ATOM 569 O O . LYS A 1 74 ? 14.210 5.277 -36.905 1.00 88.62 74 LYS A O 1
ATOM 574 N N . ASN A 1 75 ? 12.042 5.003 -37.402 1.00 89.56 75 ASN A N 1
ATOM 575 C CA . ASN A 1 75 ? 11.670 6.423 -37.341 1.00 89.56 75 ASN A CA 1
ATOM 576 C C . ASN A 1 75 ? 10.993 6.801 -36.014 1.00 89.56 75 ASN A C 1
ATOM 578 O O . ASN A 1 75 ? 10.184 7.727 -35.992 1.00 89.56 75 ASN A O 1
ATOM 582 N N . ARG A 1 76 ? 11.221 6.020 -34.948 1.00 88.69 76 ARG A N 1
ATOM 583 C CA . ARG A 1 76 ? 10.475 6.116 -33.685 1.00 88.69 76 ARG A CA 1
ATOM 584 C C . ARG A 1 76 ? 11.160 6.955 -32.610 1.00 88.69 76 ARG A C 1
ATOM 586 O O . ARG A 1 76 ? 10.511 7.214 -31.620 1.00 88.69 76 ARG A O 1
ATOM 593 N N . ILE A 1 77 ? 12.419 7.377 -32.746 1.00 91.69 77 ILE A N 1
ATOM 594 C CA . ILE A 1 77 ? 13.077 8.194 -31.704 1.00 91.69 77 ILE A CA 1
ATOM 595 C C . ILE A 1 77 ? 12.767 9.671 -31.932 1.00 91.69 77 ILE A C 1
ATOM 597 O O . ILE A 1 77 ? 13.080 10.202 -33.002 1.00 91.69 77 ILE A O 1
ATOM 601 N N . ILE A 1 78 ? 12.175 10.324 -30.931 1.00 92.06 78 ILE A N 1
ATOM 602 C CA . ILE A 1 78 ? 11.840 11.749 -30.958 1.00 92.06 78 ILE A CA 1
ATOM 603 C C . ILE A 1 78 ? 12.544 12.414 -29.783 1.00 92.06 78 ILE A C 1
ATOM 605 O O . ILE A 1 78 ? 12.329 12.040 -28.636 1.00 92.06 78 ILE A O 1
ATOM 609 N N . LEU A 1 79 ? 13.368 13.416 -30.069 1.00 91.50 79 LEU A N 1
ATOM 610 C CA . LEU A 1 79 ? 14.029 14.233 -29.056 1.00 91.50 79 LEU A CA 1
ATOM 611 C C . LEU A 1 79 ? 13.319 15.568 -28.945 1.00 91.50 79 LEU A C 1
ATOM 613 O O . LEU A 1 79 ? 13.141 16.249 -29.954 1.00 91.50 79 LEU A O 1
ATOM 617 N N . VAL A 1 80 ? 12.946 15.948 -27.733 1.00 89.25 80 VAL A N 1
ATOM 618 C CA . VAL A 1 80 ? 12.199 17.176 -27.479 1.00 89.25 80 VAL A CA 1
ATOM 619 C C . VAL A 1 80 ? 13.083 18.143 -26.710 1.00 89.25 80 VAL A C 1
ATOM 621 O O . VAL A 1 80 ? 13.483 17.872 -25.583 1.00 89.25 80 VAL A O 1
ATOM 624 N N . ASP A 1 81 ? 13.417 19.260 -27.350 1.00 87.69 81 ASP A N 1
ATOM 625 C CA . ASP A 1 81 ? 14.216 20.343 -26.779 1.00 87.69 81 ASP A CA 1
ATOM 626 C C . ASP A 1 81 ? 13.286 21.326 -26.065 1.00 87.69 81 ASP A C 1
ATOM 628 O O . ASP A 1 81 ? 12.457 21.976 -26.716 1.00 87.69 81 ASP A O 1
ATOM 632 N N . SER A 1 82 ? 13.408 21.432 -24.740 1.00 84.56 82 SER A N 1
ATOM 633 C CA . SER A 1 82 ? 12.647 22.398 -23.948 1.00 84.56 82 SER A CA 1
ATOM 634 C C . SER A 1 82 ? 13.396 23.732 -23.803 1.00 84.56 82 SER A C 1
ATOM 636 O O . SER A 1 82 ? 14.635 23.764 -23.777 1.00 84.56 82 SER A O 1
ATOM 638 N N . PRO A 1 83 ? 12.679 24.853 -23.591 1.00 77.06 83 PRO A N 1
ATOM 639 C CA . PRO A 1 83 ? 13.281 26.056 -23.024 1.00 77.06 83 PRO A CA 1
ATOM 640 C C . PRO A 1 83 ? 14.030 25.730 -21.721 1.00 77.06 83 PRO A C 1
ATOM 642 O O . PRO A 1 83 ? 13.654 24.820 -20.978 1.00 77.06 83 PRO A O 1
ATOM 645 N N . GLY A 1 84 ? 15.137 26.429 -21.461 1.00 73.19 84 GLY A N 1
ATOM 646 C CA . GLY A 1 84 ? 15.911 26.231 -20.234 1.00 73.19 84 GLY A CA 1
ATOM 647 C C . GLY A 1 84 ? 15.337 26.984 -19.037 1.00 73.19 84 GLY A C 1
ATOM 648 O O . GLY A 1 84 ? 14.811 28.078 -19.207 1.00 73.19 84 GLY A O 1
ATOM 649 N N . PHE A 1 85 ? 15.510 26.432 -17.833 1.00 65.62 85 PHE A N 1
ATOM 650 C CA . PHE A 1 85 ? 15.286 27.171 -16.582 1.00 65.62 85 PHE A CA 1
ATOM 651 C C . PHE A 1 85 ? 16.288 28.335 -16.459 1.00 65.62 85 PHE A C 1
ATOM 653 O O . PHE A 1 85 ? 17.394 28.253 -17.004 1.00 65.62 85 PHE A O 1
ATOM 660 N N . ASP A 1 86 ? 15.905 29.425 -15.800 1.00 61.12 86 ASP A N 1
ATOM 661 C CA . ASP A 1 86 ? 16.644 30.696 -15.720 1.00 61.12 86 ASP A CA 1
ATOM 662 C C . ASP A 1 86 ? 16.951 31.306 -17.098 1.00 61.12 86 ASP A C 1
ATOM 664 O O . ASP A 1 86 ? 18.078 31.686 -17.431 1.00 61.12 86 ASP A O 1
ATOM 668 N N . ASN A 1 87 ? 15.935 31.348 -17.958 1.00 57.47 87 ASN A N 1
ATOM 669 C CA . ASN A 1 87 ? 16.030 32.010 -19.250 1.00 57.47 87 ASN A CA 1
ATOM 670 C C . ASN A 1 87 ? 16.042 33.541 -19.050 1.00 57.47 87 ASN A C 1
ATOM 672 O O . ASN A 1 87 ? 15.210 34.095 -18.345 1.00 57.47 87 ASN A O 1
ATOM 676 N N . THR A 1 88 ? 16.941 34.264 -19.723 1.00 50.22 88 THR A N 1
ATOM 677 C CA . THR A 1 88 ? 16.961 35.742 -19.706 1.00 50.22 88 THR A CA 1
ATOM 678 C C . THR A 1 88 ? 15.745 36.386 -20.391 1.00 50.22 88 THR A C 1
ATOM 680 O O . THR A 1 88 ? 15.613 37.605 -20.361 1.00 50.22 88 THR A O 1
ATOM 683 N N . GLN A 1 89 ? 14.922 35.594 -21.086 1.00 53.78 89 GLN A N 1
ATOM 684 C CA . GLN A 1 89 ? 13.757 36.042 -21.859 1.00 53.78 89 GLN A CA 1
ATOM 685 C C . GLN A 1 89 ? 12.409 35.555 -21.306 1.00 53.78 89 GLN A C 1
ATOM 687 O O . GLN A 1 89 ? 11.398 36.164 -21.630 1.00 53.78 89 GLN A O 1
ATOM 692 N N . LEU A 1 90 ? 12.388 34.474 -20.518 1.00 59.31 90 LEU A N 1
ATOM 693 C CA . LEU A 1 90 ? 11.172 33.866 -19.963 1.00 59.31 90 LEU A CA 1
ATOM 694 C C . LEU A 1 90 ? 11.390 33.606 -18.473 1.00 59.31 90 LEU A C 1
ATOM 696 O O . LEU A 1 90 ? 12.434 33.080 -18.084 1.00 59.31 90 LEU A O 1
ATOM 700 N N . SER A 1 91 ? 10.407 33.934 -17.646 1.00 68.38 91 SER A N 1
ATOM 701 C CA . SER A 1 91 ? 10.378 33.527 -16.244 1.00 68.38 91 SER A CA 1
ATOM 702 C C . SER A 1 91 ? 10.296 32.002 -16.120 1.00 68.38 91 SER A C 1
ATOM 704 O O . SER A 1 91 ? 9.802 31.305 -17.010 1.00 68.38 91 SER A O 1
ATOM 706 N N . ASN A 1 92 ? 10.745 31.459 -14.984 1.00 67.00 92 ASN A N 1
ATOM 707 C CA . ASN A 1 92 ? 10.618 30.023 -14.718 1.00 67.00 92 ASN A CA 1
ATOM 708 C C . ASN A 1 92 ? 9.153 29.559 -14.783 1.00 67.00 92 ASN A C 1
ATOM 710 O O . ASN A 1 92 ? 8.905 28.452 -15.240 1.00 67.00 92 ASN A O 1
ATOM 714 N N . GLN A 1 93 ? 8.189 30.414 -14.426 1.00 68.56 93 GLN A N 1
ATOM 715 C CA . GLN A 1 93 ? 6.763 30.115 -14.561 1.00 68.56 93 GLN A CA 1
ATOM 716 C C . GLN A 1 93 ? 6.338 29.945 -16.029 1.00 68.56 93 GLN A C 1
ATOM 718 O O . GLN A 1 93 ? 5.712 28.945 -16.359 1.00 68.56 93 GLN A O 1
ATOM 723 N N . GLU A 1 94 ? 6.733 30.849 -16.927 1.00 71.56 94 GLU A N 1
ATOM 724 C CA . GLU A 1 94 ? 6.395 30.755 -18.359 1.00 71.56 94 GLU A CA 1
ATOM 725 C C . GLU A 1 94 ? 7.040 29.527 -19.027 1.00 71.56 94 GLU A C 1
ATOM 727 O O . GLU A 1 94 ? 6.441 28.881 -19.892 1.00 71.56 94 GLU A O 1
ATOM 732 N N . VAL A 1 95 ? 8.256 29.159 -18.601 1.00 71.88 95 VAL A N 1
ATOM 733 C CA . VAL A 1 95 ? 8.913 27.914 -19.034 1.00 71.88 95 VAL A CA 1
ATOM 734 C C . VAL A 1 95 ? 8.091 26.694 -18.610 1.00 71.88 95 VAL A C 1
ATOM 736 O O . VAL A 1 95 ? 7.901 25.781 -19.413 1.00 71.88 95 VAL A O 1
ATOM 739 N N . LEU A 1 96 ? 7.570 26.684 -17.379 1.00 70.19 96 LEU A N 1
ATOM 740 C CA . LEU A 1 96 ? 6.713 25.605 -16.888 1.00 70.19 96 LEU A CA 1
ATOM 741 C C . LEU A 1 96 ? 5.366 25.553 -17.597 1.00 70.19 96 LEU A C 1
ATOM 743 O O . LEU A 1 96 ? 4.942 24.466 -17.970 1.00 70.19 96 LEU A O 1
ATOM 747 N N . GLU A 1 97 ? 4.718 26.693 -17.821 1.00 73.88 97 GLU A N 1
ATOM 748 C CA . GLU A 1 97 ? 3.454 26.766 -18.558 1.00 73.88 97 GLU A CA 1
ATOM 749 C C . GLU A 1 97 ? 3.619 26.214 -19.979 1.00 73.88 97 GLU A C 1
ATOM 751 O O . GLU A 1 97 ? 2.820 25.392 -20.417 1.00 73.88 97 GLU A O 1
ATOM 756 N N . THR A 1 98 ? 4.715 26.561 -20.661 1.00 75.88 98 THR A N 1
ATOM 757 C CA . THR A 1 98 ? 5.011 26.050 -22.010 1.00 75.88 98 THR A CA 1
ATOM 758 C C . THR A 1 98 ? 5.196 24.529 -22.022 1.00 75.88 98 THR A C 1
ATOM 760 O O . THR A 1 98 ? 4.680 23.843 -22.904 1.00 75.88 98 THR A O 1
ATOM 763 N N . ILE A 1 99 ? 5.930 23.984 -21.047 1.00 75.31 99 ILE A N 1
ATOM 764 C CA . ILE A 1 99 ? 6.148 22.534 -20.931 1.00 75.31 99 ILE A CA 1
ATOM 765 C C . ILE A 1 99 ? 4.844 21.824 -20.540 1.00 75.31 99 ILE A C 1
ATOM 767 O O . ILE A 1 99 ? 4.532 20.779 -21.101 1.00 75.31 99 ILE A O 1
ATOM 771 N N . SER A 1 100 ? 4.066 22.405 -19.625 1.00 73.06 100 SER A N 1
ATOM 772 C CA . SER A 1 100 ? 2.784 21.873 -19.155 1.00 73.06 100 SER A CA 1
ATOM 773 C C . SER A 1 100 ? 1.748 21.795 -20.276 1.00 73.06 100 SER A C 1
ATOM 775 O O . SER A 1 100 ? 1.116 20.756 -20.450 1.00 73.06 100 SER A O 1
ATOM 777 N N . LEU A 1 101 ? 1.621 22.848 -21.092 1.00 76.88 101 LEU A N 1
ATOM 778 C CA . LEU A 1 101 ? 0.741 22.851 -22.264 1.00 76.88 101 LEU A CA 1
ATOM 779 C C . LEU A 1 101 ? 1.131 21.748 -23.251 1.00 76.88 101 LEU A C 1
ATOM 781 O O . LEU A 1 101 ? 0.284 20.974 -23.679 1.00 76.88 101 LEU A O 1
ATOM 785 N N . TRP A 1 102 ? 2.427 21.605 -23.540 1.00 76.81 102 TRP A N 1
ATOM 786 C CA . TRP A 1 102 ? 2.908 20.566 -24.451 1.00 76.81 102 TRP A CA 1
ATOM 787 C C . TRP A 1 102 ? 2.666 19.142 -23.915 1.00 76.81 102 TRP A C 1
ATOM 789 O O . TRP A 1 102 ? 2.269 18.254 -24.668 1.00 76.81 102 TRP A O 1
ATOM 799 N N . LEU A 1 103 ? 2.851 18.921 -22.608 1.00 74.69 103 LEU A N 1
ATOM 800 C CA . LEU A 1 103 ? 2.514 17.650 -21.956 1.00 74.69 103 LEU A CA 1
ATOM 801 C C . LEU A 1 103 ? 0.999 17.389 -21.944 1.00 74.69 103 LEU A C 1
ATOM 803 O O . LEU A 1 103 ? 0.582 16.246 -22.105 1.00 74.69 103 LEU A O 1
ATOM 807 N N . THR A 1 104 ? 0.181 18.432 -21.793 1.00 74.38 104 THR A N 1
ATOM 808 C CA . THR A 1 104 ? -1.286 18.335 -21.839 1.00 74.38 104 THR A CA 1
ATOM 809 C C . THR A 1 104 ? -1.755 17.901 -23.226 1.00 74.38 104 THR A C 1
ATOM 811 O O . THR A 1 104 ? -2.484 16.917 -23.328 1.00 74.38 104 THR A O 1
ATOM 814 N N . ASP A 1 105 ? -1.241 18.526 -24.290 1.00 78.19 105 ASP A N 1
ATOM 815 C CA . ASP A 1 105 ? -1.528 18.142 -25.680 1.00 78.19 105 ASP A CA 1
ATOM 816 C C . ASP A 1 105 ? -1.158 16.672 -25.960 1.00 78.19 105 ASP A C 1
ATOM 818 O O . ASP A 1 105 ? -1.856 15.957 -26.683 1.00 78.19 105 ASP A O 1
ATOM 822 N N . MET A 1 106 ? -0.047 16.191 -25.389 1.00 76.38 106 MET A N 1
ATOM 823 C CA . MET A 1 106 ? 0.345 14.783 -25.486 1.00 76.38 106 MET A CA 1
ATOM 824 C C . MET A 1 106 ? -0.625 13.852 -24.751 1.00 76.38 106 MET A C 1
ATOM 826 O O . MET A 1 106 ? -1.018 12.826 -25.307 1.00 76.38 106 MET A O 1
ATOM 830 N N . CYS A 1 107 ? -1.027 14.210 -23.529 1.00 70.38 107 CYS A N 1
ATOM 831 C CA . CYS A 1 107 ? -1.999 13.452 -22.743 1.00 70.38 107 CYS A CA 1
ATOM 832 C C . CYS A 1 107 ? -3.359 13.364 -23.450 1.00 70.38 107 CYS A C 1
ATOM 834 O O . CYS A 1 107 ? -3.936 12.280 -23.513 1.00 70.38 107 CYS A O 1
ATOM 836 N N . GLU A 1 108 ? -3.846 14.460 -24.037 1.00 76.50 108 GLU A N 1
ATOM 837 C CA . GLU A 1 108 ? -5.083 14.476 -24.832 1.00 76.50 108 GLU A CA 1
ATOM 838 C C . GLU A 1 108 ? -4.993 13.561 -26.063 1.00 76.50 108 GLU A C 1
ATOM 840 O O . GLU A 1 108 ? -5.960 12.887 -26.421 1.00 76.50 108 GLU A O 1
ATOM 845 N N . ALA A 1 109 ? -3.809 13.467 -26.674 1.00 71.38 109 ALA A N 1
ATOM 846 C CA . ALA A 1 109 ? -3.522 12.542 -27.769 1.00 71.38 109 ALA A CA 1
ATOM 847 C C . ALA A 1 109 ? -3.239 11.093 -27.309 1.00 71.38 109 ALA A C 1
ATOM 849 O O . ALA A 1 109 ? -2.990 10.217 -28.146 1.00 71.38 109 ALA A O 1
ATOM 850 N N . ASN A 1 110 ? -3.283 10.820 -25.998 1.00 70.62 110 ASN A N 1
ATOM 851 C CA . ASN A 1 110 ? -2.912 9.547 -25.375 1.00 70.62 110 ASN A CA 1
ATOM 852 C C . ASN A 1 110 ? -1.483 9.093 -25.746 1.00 70.62 110 ASN A C 1
ATOM 854 O O . ASN A 1 110 ? -1.245 7.935 -26.101 1.00 70.62 110 ASN A O 1
ATOM 858 N N . ILE A 1 111 ? -0.536 10.032 -25.716 1.00 75.25 111 ILE A N 1
ATOM 859 C CA . ILE A 1 111 ? 0.891 9.826 -25.977 1.00 75.25 111 ILE A CA 1
ATOM 860 C C . ILE A 1 111 ? 1.662 10.179 -24.703 1.00 75.25 111 ILE A C 1
ATOM 862 O O . ILE A 1 111 ? 1.420 11.215 -24.094 1.00 75.25 111 ILE A O 1
ATOM 866 N N . PHE A 1 112 ? 2.630 9.348 -24.312 1.00 76.44 112 PHE A N 1
ATOM 867 C CA . PHE A 1 112 ? 3.421 9.554 -23.097 1.00 76.44 112 PHE A CA 1
ATOM 868 C C . PHE A 1 112 ? 4.920 9.609 -23.419 1.00 76.44 112 PHE A C 1
ATOM 870 O O . PHE A 1 112 ? 5.375 8.894 -24.318 1.00 76.44 112 PHE A O 1
ATOM 877 N N . PRO A 1 113 ? 5.712 10.444 -22.719 1.00 80.38 113 PRO A N 1
ATOM 878 C CA . PRO A 1 113 ? 7.157 10.450 -22.886 1.00 80.38 113 PRO A CA 1
ATOM 879 C C . PRO A 1 113 ? 7.750 9.107 -22.447 1.00 80.38 113 PRO A C 1
ATOM 881 O O . PRO A 1 113 ? 7.434 8.584 -21.382 1.00 80.38 113 PRO A O 1
ATOM 884 N N . HIS A 1 114 ? 8.647 8.572 -23.269 1.00 80.19 114 HIS A N 1
ATOM 885 C CA . HIS A 1 114 ? 9.422 7.373 -22.963 1.00 80.19 114 HIS A CA 1
ATOM 886 C C . HIS A 1 114 ? 10.459 7.641 -21.866 1.00 80.19 114 HIS A C 1
ATOM 888 O O . HIS A 1 114 ? 10.720 6.782 -21.031 1.00 80.19 114 HIS A O 1
ATOM 894 N N . GLY A 1 115 ? 11.025 8.850 -21.837 1.00 84.12 115 GLY A N 1
ATOM 895 C CA . GLY A 1 115 ? 11.901 9.277 -20.757 1.00 84.12 115 GLY A CA 1
ATOM 896 C C . GLY A 1 115 ? 12.168 10.776 -20.737 1.00 84.12 115 GLY A C 1
ATOM 897 O O . GLY A 1 115 ? 11.927 11.488 -21.711 1.00 84.12 115 GLY A O 1
ATOM 898 N N . ILE A 1 116 ? 12.668 11.256 -19.604 1.00 86.38 116 ILE A N 1
ATOM 899 C CA . ILE A 1 116 ? 13.044 12.644 -19.364 1.00 86.38 116 ILE A CA 1
ATOM 900 C C . ILE A 1 116 ? 14.540 12.689 -19.062 1.00 86.38 116 ILE A C 1
ATOM 902 O O . ILE A 1 116 ? 15.041 12.007 -18.175 1.00 86.38 116 ILE A O 1
ATOM 906 N N . MET A 1 117 ? 15.276 13.517 -19.787 1.00 88.00 117 MET A N 1
ATOM 907 C CA . MET A 1 117 ? 16.687 13.776 -19.542 1.00 88.00 117 MET A CA 1
ATOM 908 C C . MET A 1 117 ? 16.843 15.120 -18.848 1.00 88.00 117 MET A C 1
ATOM 910 O O . MET A 1 117 ? 16.450 16.139 -19.408 1.00 88.00 117 MET A O 1
ATOM 914 N N . TYR A 1 118 ? 17.469 15.150 -17.674 1.00 86.94 118 TYR A N 1
ATOM 915 C CA . TYR A 1 118 ? 17.827 16.405 -17.015 1.00 86.94 118 TYR A CA 1
ATOM 916 C C . TYR A 1 118 ? 19.315 16.700 -17.191 1.00 86.94 118 TYR A C 1
ATOM 918 O O . TYR A 1 118 ? 20.163 15.989 -16.652 1.00 86.94 118 TYR A O 1
ATOM 926 N N . THR A 1 119 ? 19.648 17.752 -17.938 1.00 85.31 119 THR A N 1
ATOM 927 C CA . THR A 1 119 ? 21.035 18.141 -18.217 1.00 85.31 119 THR A CA 1
ATOM 928 C C . THR A 1 119 ? 21.551 19.169 -17.216 1.00 85.31 119 THR A C 1
ATOM 930 O O . THR A 1 119 ? 20.912 20.201 -16.993 1.00 85.31 119 THR A O 1
ATOM 933 N N . HIS A 1 120 ? 22.754 18.948 -16.694 1.00 81.25 120 HIS A N 1
ATOM 934 C CA . HIS A 1 120 ? 23.444 19.863 -15.784 1.00 81.25 120 HIS A CA 1
ATOM 935 C C . HIS A 1 120 ? 24.927 19.971 -16.154 1.00 81.25 120 HIS A C 1
ATOM 937 O O . HIS A 1 120 ? 25.546 18.968 -16.505 1.00 81.25 120 HIS A O 1
ATOM 943 N N . ARG A 1 121 ? 25.530 21.162 -16.062 1.00 77.06 121 ARG A N 1
ATOM 944 C CA . ARG A 1 121 ? 26.980 21.303 -16.287 1.00 77.06 121 ARG A CA 1
ATOM 945 C C . ARG A 1 121 ? 27.737 20.720 -15.105 1.00 77.06 121 ARG A C 1
ATOM 947 O O . ARG A 1 121 ? 27.356 20.954 -13.961 1.00 77.06 121 ARG A O 1
ATOM 954 N N . ILE A 1 122 ? 28.819 19.999 -15.367 1.00 73.06 122 ILE A N 1
ATOM 955 C CA . ILE A 1 122 ? 29.651 19.439 -14.296 1.00 73.06 122 ILE A CA 1
ATOM 956 C C . ILE A 1 122 ? 30.446 20.518 -13.545 1.00 73.06 122 ILE A C 1
ATOM 958 O O . ILE A 1 122 ? 30.718 20.370 -12.362 1.00 73.06 122 ILE A O 1
ATOM 962 N N . THR A 1 123 ? 30.771 21.626 -14.218 1.00 68.25 123 THR A N 1
ATOM 963 C CA . THR A 1 123 ? 31.578 22.735 -13.680 1.00 68.25 123 THR A CA 1
ATOM 964 C C . THR A 1 123 ? 30.796 23.715 -12.811 1.00 68.25 123 THR A C 1
ATOM 966 O O . THR A 1 123 ? 31.380 24.640 -12.250 1.00 68.25 123 THR A O 1
ATOM 969 N N . ASP A 1 124 ? 29.472 23.589 -12.761 1.00 68.12 124 ASP A N 1
ATOM 970 C CA . ASP A 1 124 ? 28.653 24.537 -12.024 1.00 68.12 124 ASP A CA 1
ATOM 971 C C . ASP A 1 124 ? 28.725 24.224 -10.519 1.00 68.12 124 ASP A C 1
ATOM 973 O O . ASP A 1 124 ? 28.151 23.250 -10.028 1.00 68.12 124 ASP A O 1
ATOM 977 N N . ASN A 1 125 ? 29.445 25.073 -9.780 1.00 54.06 125 ASN A N 1
ATOM 978 C CA . ASN A 1 125 ? 29.484 25.044 -8.322 1.00 54.06 125 ASN A CA 1
ATOM 979 C C . ASN A 1 125 ? 28.262 25.777 -7.753 1.00 54.06 125 ASN A C 1
ATOM 981 O O . ASN A 1 125 ? 27.979 26.918 -8.112 1.00 54.06 125 ASN A O 1
ATOM 985 N N . ARG A 1 126 ? 27.547 25.096 -6.853 1.00 54.38 126 ARG A N 1
ATOM 986 C CA . ARG A 1 126 ? 26.244 25.481 -6.286 1.00 54.38 126 ARG A CA 1
ATOM 987 C C . ARG A 1 126 ? 26.140 26.965 -5.895 1.00 54.38 126 ARG A C 1
ATOM 989 O O . ARG A 1 126 ? 26.609 27.365 -4.831 1.00 54.38 126 ARG A O 1
ATOM 996 N N . SER A 1 127 ? 25.412 27.738 -6.698 1.00 52.56 127 SER A N 1
ATOM 997 C CA . SER A 1 127 ? 24.687 28.935 -6.256 1.00 52.56 127 SER A CA 1
ATOM 998 C C . SER A 1 127 ? 23.248 28.552 -5.863 1.00 52.56 127 SER A C 1
ATOM 1000 O O . SER A 1 127 ? 22.738 27.507 -6.275 1.00 52.56 127 SER A O 1
ATOM 1002 N N . GLY A 1 128 ? 22.571 29.376 -5.052 1.00 54.69 128 GLY A N 1
ATOM 1003 C CA . GLY A 1 128 ? 21.213 29.092 -4.553 1.00 54.69 128 GLY A CA 1
ATOM 1004 C C . GLY A 1 128 ? 20.127 28.953 -5.635 1.00 54.69 128 GLY A C 1
ATOM 1005 O O . GLY A 1 128 ? 19.069 28.389 -5.367 1.00 54.69 128 GLY A O 1
ATOM 1006 N N . GLU A 1 129 ? 20.386 29.423 -6.857 1.00 56.47 129 GLU A N 1
ATOM 1007 C CA . GLU A 1 129 ? 19.459 29.334 -7.994 1.00 56.47 129 GLU A CA 1
ATOM 1008 C C . GLU A 1 129 ? 19.422 27.922 -8.607 1.00 56.47 129 GLU A C 1
ATOM 1010 O O . GLU A 1 129 ? 18.351 27.409 -8.927 1.00 56.47 129 GLU A O 1
ATOM 1015 N N . GLN A 1 130 ? 20.558 27.219 -8.669 1.00 59.72 130 GLN A N 1
ATOM 1016 C CA . GLN A 1 130 ? 20.617 25.877 -9.267 1.00 59.72 130 GLN A CA 1
ATOM 1017 C C . GLN A 1 130 ? 19.946 24.803 -8.404 1.00 59.72 130 GLN A C 1
ATOM 1019 O O . GLN A 1 130 ? 19.279 23.908 -8.927 1.00 59.72 130 GLN A O 1
ATOM 1024 N N . ASP A 1 131 ? 20.066 24.924 -7.078 1.00 61.53 131 ASP A N 1
ATOM 1025 C CA . ASP A 1 131 ? 19.358 24.065 -6.121 1.00 61.53 131 ASP A CA 1
ATOM 1026 C C . ASP A 1 131 ? 17.835 24.257 -6.224 1.00 61.53 131 ASP A C 1
ATOM 1028 O O . ASP A 1 131 ? 17.077 23.293 -6.127 1.00 61.53 131 ASP A O 1
ATOM 1032 N N . ARG A 1 132 ? 17.378 25.486 -6.509 1.00 65.56 132 ARG A N 1
ATOM 1033 C CA . ARG A 1 132 ? 15.960 25.792 -6.736 1.00 65.56 132 ARG A CA 1
ATOM 1034 C C . ARG A 1 132 ? 15.433 25.134 -8.015 1.00 65.56 132 ARG A C 1
ATOM 1036 O O . ARG A 1 132 ? 14.371 24.523 -7.962 1.00 65.56 132 ARG A O 1
ATOM 1043 N N . ASN A 1 133 ? 16.171 25.195 -9.124 1.00 67.44 133 ASN A N 1
ATOM 1044 C CA . ASN A 1 133 ? 15.752 24.573 -10.389 1.00 67.44 133 ASN A CA 1
ATOM 1045 C C . ASN A 1 133 ? 15.706 23.051 -10.315 1.00 67.44 133 ASN A C 1
ATOM 1047 O O . ASN A 1 133 ? 14.776 22.435 -10.832 1.00 67.44 133 ASN A O 1
ATOM 1051 N N . LEU A 1 134 ? 16.689 22.444 -9.649 1.00 67.56 134 LEU A N 1
ATOM 1052 C CA . LEU A 1 134 ? 16.709 21.003 -9.445 1.00 67.56 134 LEU A CA 1
ATOM 1053 C C . LEU A 1 134 ? 15.548 20.561 -8.542 1.00 67.56 134 LEU A C 1
ATOM 1055 O O . LEU A 1 134 ? 14.848 19.616 -8.888 1.00 67.56 134 LEU A O 1
ATOM 1059 N N . LYS A 1 135 ? 15.289 21.274 -7.436 1.00 66.50 135 LYS A N 1
ATOM 1060 C CA . LYS A 1 135 ? 14.120 21.031 -6.570 1.00 66.50 135 LYS A CA 1
ATOM 1061 C C . LYS A 1 135 ? 12.803 21.172 -7.323 1.00 66.50 135 LYS A C 1
ATOM 1063 O O . LYS A 1 135 ? 11.942 20.316 -7.193 1.00 66.50 135 LYS A O 1
ATOM 1068 N N . MET A 1 136 ? 12.674 22.207 -8.144 1.00 65.62 136 MET A N 1
ATOM 1069 C CA . MET A 1 136 ? 11.500 22.424 -8.985 1.00 65.62 136 MET A CA 1
ATOM 1070 C C . MET A 1 136 ? 11.316 21.292 -10.004 1.00 65.62 136 MET A C 1
ATOM 1072 O O . MET A 1 136 ? 10.211 20.792 -10.161 1.00 65.62 136 MET A O 1
ATOM 1076 N N . PHE A 1 137 ? 12.391 20.832 -10.651 1.00 70.06 137 PHE A N 1
ATOM 1077 C CA . PHE A 1 137 ? 12.346 19.676 -11.550 1.00 70.06 137 PHE A CA 1
ATOM 1078 C C . PHE A 1 137 ? 11.923 18.387 -10.831 1.00 70.06 137 PHE A C 1
ATOM 1080 O O . PHE A 1 137 ? 11.091 17.644 -11.347 1.00 70.06 137 PHE A O 1
ATOM 1087 N N . ILE A 1 138 ? 12.456 18.142 -9.632 1.00 64.75 138 ILE A N 1
ATOM 1088 C CA . ILE A 1 138 ? 12.068 17.003 -8.787 1.00 64.75 138 ILE A CA 1
ATOM 1089 C C . ILE A 1 138 ? 10.581 17.076 -8.424 1.00 64.75 138 ILE A C 1
ATOM 1091 O O . ILE A 1 138 ? 9.899 16.053 -8.470 1.00 64.75 138 ILE A O 1
ATOM 1095 N N . GLU A 1 139 ? 10.080 18.271 -8.109 1.00 60.78 139 GLU A N 1
ATOM 1096 C CA . GLU A 1 139 ? 8.676 18.502 -7.767 1.00 60.78 139 GLU A CA 1
ATOM 1097 C C . GLU A 1 139 ? 7.747 18.253 -8.965 1.00 60.78 139 GLU A C 1
ATOM 1099 O O . GLU A 1 139 ? 6.745 17.554 -8.832 1.00 60.78 139 GLU A O 1
ATOM 1104 N N . LEU A 1 140 ? 8.116 18.730 -10.161 1.00 60.38 140 LEU A N 1
ATOM 1105 C CA . LEU A 1 140 ? 7.375 18.467 -11.407 1.00 60.38 140 LEU A CA 1
ATOM 1106 C C . LEU A 1 140 ? 7.315 16.980 -11.743 1.00 60.38 140 LEU A C 1
ATOM 1108 O O . LEU A 1 140 ? 6.314 16.493 -12.258 1.00 60.38 140 LEU A O 1
ATOM 1112 N N . CYS A 1 141 ? 8.397 16.261 -11.461 1.00 58.59 141 CYS A N 1
ATOM 1113 C CA . CYS A 1 141 ? 8.511 14.850 -11.776 1.00 58.59 141 CYS A CA 1
ATOM 1114 C C . CYS A 1 141 ? 7.867 13.929 -10.733 1.00 58.59 141 CYS A C 1
ATOM 1116 O O . CYS A 1 141 ? 7.980 12.723 -10.950 1.00 58.59 141 CYS A O 1
ATOM 1118 N N . ARG A 1 142 ? 7.278 14.471 -9.634 1.00 53.66 142 ARG A N 1
ATOM 1119 C CA . ARG A 1 142 ? 6.695 13.782 -8.451 1.00 53.66 142 ARG A CA 1
ATOM 1120 C C . ARG A 1 142 ? 7.140 12.321 -8.361 1.00 53.66 142 ARG A C 1
ATOM 1122 O O . ARG A 1 142 ? 6.569 11.530 -9.086 1.00 53.66 142 ARG A O 1
ATOM 1129 N N . LYS A 1 143 ? 8.111 11.971 -7.493 1.00 45.28 143 LYS A N 1
ATOM 1130 C CA . LYS A 1 143 ? 8.789 10.659 -7.197 1.00 45.28 143 LYS A CA 1
ATOM 1131 C C . LYS A 1 143 ? 8.377 9.323 -7.886 1.00 45.28 143 LYS A C 1
ATOM 1133 O O . LYS A 1 143 ? 9.201 8.418 -7.940 1.00 45.28 143 LYS A O 1
ATOM 1138 N N . GLN A 1 144 ? 7.169 9.170 -8.403 1.00 43.16 144 GLN A N 1
ATOM 1139 C CA . GLN A 1 144 ? 6.614 8.085 -9.210 1.00 43.16 144 GLN A CA 1
ATOM 1140 C C . GLN A 1 144 ? 7.351 7.826 -10.549 1.00 43.16 144 GLN A C 1
ATOM 1142 O O . GLN A 1 144 ? 7.265 6.709 -11.050 1.00 43.16 144 GLN A O 1
ATOM 1147 N N . SER A 1 145 ? 8.129 8.777 -11.102 1.00 50.41 145 SER A N 1
ATOM 1148 C CA . SER A 1 145 ? 8.764 8.639 -12.440 1.00 50.41 145 SER A CA 1
ATOM 1149 C C . SER A 1 145 ? 10.293 8.448 -12.464 1.00 50.41 145 SER A C 1
ATOM 1151 O O . SER A 1 145 ? 10.898 8.514 -13.532 1.00 50.41 145 SER A O 1
ATOM 1153 N N . ALA A 1 146 ? 10.946 8.179 -11.326 1.00 51.34 146 ALA A N 1
ATOM 1154 C CA . ALA A 1 146 ? 12.417 8.128 -11.212 1.00 51.34 146 ALA A CA 1
ATOM 1155 C C 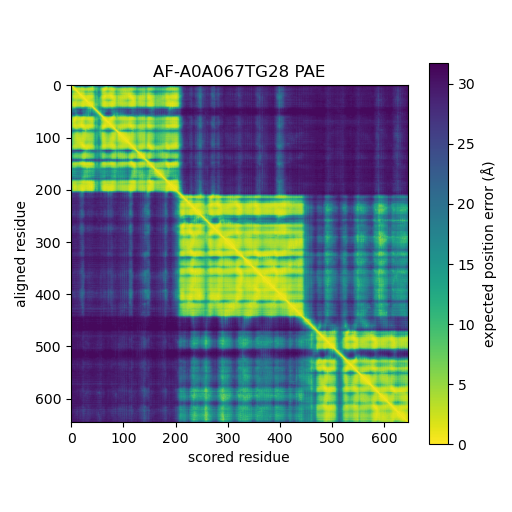. ALA A 1 146 ? 13.129 7.197 -12.222 1.00 51.34 146 ALA A C 1
ATOM 1157 O O . ALA A 1 146 ? 14.284 7.425 -12.570 1.00 51.34 146 ALA A O 1
ATOM 1158 N N . LYS A 1 147 ? 12.444 6.159 -12.718 1.00 54.38 147 LYS A N 1
ATOM 1159 C CA . LYS A 1 147 ? 13.025 5.144 -13.613 1.00 54.38 147 LYS A CA 1
ATOM 1160 C C . LYS A 1 147 ? 13.157 5.565 -15.066 1.00 54.38 147 LYS A C 1
ATOM 1162 O O . LYS A 1 147 ? 14.035 5.060 -15.752 1.00 54.38 147 LYS A O 1
ATOM 1167 N N . ASN A 1 148 ? 12.349 6.531 -15.487 1.00 68.94 148 ASN A N 1
ATOM 1168 C CA . ASN A 1 148 ? 12.400 7.082 -16.835 1.00 68.94 148 ASN A CA 1
ATOM 1169 C C . ASN A 1 148 ? 13.111 8.445 -16.840 1.00 68.94 148 ASN A C 1
ATOM 1171 O O . ASN A 1 148 ? 13.030 9.171 -17.827 1.00 68.94 148 ASN A O 1
ATOM 1175 N N . ILE A 1 149 ? 13.797 8.808 -15.745 1.00 77.12 149 ILE A N 1
ATOM 1176 C CA . ILE A 1 149 ? 14.560 10.051 -15.611 1.00 77.12 149 ILE A CA 1
ATOM 1177 C C . ILE A 1 149 ? 16.056 9.744 -15.654 1.00 77.12 149 ILE A C 1
ATOM 1179 O O . ILE A 1 149 ? 16.595 9.066 -14.780 1.00 77.12 149 ILE A O 1
ATOM 1183 N N . LEU A 1 150 ? 16.743 10.309 -16.645 1.00 81.12 150 LEU A N 1
ATOM 1184 C CA . LEU A 1 150 ? 18.191 10.221 -16.789 1.00 81.12 150 LEU A CA 1
ATOM 1185 C C . LEU A 1 150 ? 18.843 11.562 -16.450 1.00 81.12 150 LEU A C 1
ATOM 1187 O O . LEU A 1 150 ? 18.662 12.557 -17.156 1.00 81.12 150 LEU A O 1
ATOM 1191 N N . PHE A 1 151 ? 19.669 11.586 -15.405 1.00 81.75 151 PHE A N 1
ATOM 1192 C CA . PHE A 1 151 ? 20.489 12.756 -15.097 1.00 81.75 151 PHE A CA 1
ATOM 1193 C C . PHE A 1 151 ? 21.769 12.753 -15.932 1.00 81.75 151 PHE A C 1
ATOM 1195 O O . PHE A 1 151 ? 22.606 11.855 -15.814 1.00 81.75 151 PHE A O 1
ATOM 1202 N N . VAL A 1 152 ? 21.942 13.783 -16.756 1.00 84.19 152 VAL A N 1
ATOM 1203 C CA . VAL A 1 152 ? 23.074 13.909 -17.675 1.00 84.19 152 VAL A CA 1
ATOM 1204 C C . VAL A 1 152 ? 23.978 15.047 -17.246 1.00 84.19 152 VAL A C 1
ATOM 1206 O O . VAL A 1 152 ? 23.577 16.212 -17.237 1.00 84.19 152 VAL A O 1
ATOM 1209 N N . THR A 1 153 ? 25.229 14.724 -16.939 1.00 82.44 153 THR A N 1
ATOM 1210 C CA . THR A 1 153 ? 26.258 15.737 -16.700 1.00 82.44 153 THR A CA 1
ATOM 1211 C C . THR A 1 153 ? 26.972 16.084 -18.005 1.00 82.44 153 THR A C 1
ATOM 1213 O O . THR A 1 153 ? 27.364 15.201 -18.771 1.00 82.44 153 THR A O 1
ATOM 1216 N N . THR A 1 154 ? 27.121 17.378 -18.276 1.00 80.56 154 THR A N 1
ATOM 1217 C CA . THR A 1 154 ? 27.690 17.927 -19.516 1.00 80.56 154 THR A CA 1
ATOM 1218 C C . THR A 1 154 ? 28.969 18.723 -19.238 1.00 80.56 154 THR A C 1
ATOM 1220 O O . THR A 1 154 ? 29.279 19.018 -18.085 1.00 80.56 154 THR A O 1
ATOM 1223 N N . MET A 1 155 ? 29.690 19.120 -20.294 1.00 77.06 155 MET A N 1
ATOM 1224 C CA . MET A 1 155 ? 30.950 19.889 -20.232 1.00 77.06 155 MET A CA 1
ATOM 1225 C C . MET A 1 155 ? 32.167 19.134 -19.670 1.00 77.06 155 MET A C 1
ATOM 1227 O O . MET A 1 155 ? 33.115 19.751 -19.189 1.00 77.06 155 MET A O 1
ATOM 1231 N N . TRP A 1 156 ? 32.164 17.803 -19.760 1.00 75.19 156 TRP A N 1
ATOM 1232 C CA . TRP A 1 156 ? 33.303 16.965 -19.365 1.00 75.19 156 TRP A CA 1
ATOM 1233 C C . TRP A 1 156 ? 34.565 17.203 -20.205 1.00 75.19 156 TRP A C 1
ATOM 1235 O O . TRP A 1 156 ? 35.670 16.998 -19.726 1.00 75.19 156 TRP A O 1
ATOM 1245 N N . ASP A 1 157 ? 34.413 17.697 -21.432 1.00 72.94 157 ASP A N 1
ATOM 1246 C CA . ASP A 1 157 ? 35.496 18.116 -22.330 1.00 72.94 157 ASP A CA 1
ATOM 1247 C C . ASP A 1 157 ? 36.335 19.289 -21.796 1.00 72.94 157 ASP A C 1
ATOM 1249 O O . ASP A 1 157 ? 37.408 19.567 -22.329 1.00 72.94 157 ASP A O 1
ATOM 1253 N N . LYS A 1 158 ? 35.859 19.987 -20.757 1.00 69.69 158 LYS A N 1
ATOM 1254 C CA . LYS A 1 158 ? 36.565 21.110 -20.125 1.00 69.69 158 LYS A CA 1
ATOM 1255 C C . LYS A 1 158 ? 37.389 20.717 -18.898 1.00 69.69 158 LYS A C 1
ATOM 1257 O O . LYS A 1 158 ? 38.107 21.570 -18.383 1.00 69.69 158 LYS A O 1
ATOM 1262 N N . ILE A 1 159 ? 37.280 19.476 -18.424 1.00 68.25 159 ILE A N 1
ATOM 1263 C CA . ILE A 1 159 ? 38.046 18.970 -17.280 1.00 68.25 159 ILE A CA 1
ATOM 1264 C C . ILE A 1 159 ? 39.370 18.413 -17.809 1.00 68.25 159 ILE A C 1
ATOM 1266 O O . ILE A 1 159 ? 39.379 17.563 -18.696 1.00 68.25 159 ILE A O 1
ATOM 1270 N N . ILE A 1 160 ? 40.489 18.935 -17.304 1.00 67.06 160 ILE A N 1
ATOM 1271 C CA . ILE A 1 160 ? 41.828 18.677 -17.864 1.00 67.06 160 ILE A CA 1
ATOM 1272 C C . ILE A 1 160 ? 42.613 17.682 -16.994 1.00 67.06 160 ILE A C 1
ATOM 1274 O O . ILE A 1 160 ? 43.527 17.024 -17.493 1.00 67.06 160 ILE A O 1
ATOM 1278 N N . SER A 1 161 ? 42.261 17.538 -15.710 1.00 71.38 161 SER A N 1
ATOM 1279 C CA . SER A 1 161 ? 42.959 16.660 -14.766 1.00 71.38 161 SER A CA 1
ATOM 1280 C C . SER A 1 161 ? 42.058 15.562 -14.191 1.00 71.38 161 SER A C 1
ATOM 1282 O O . SER A 1 161 ? 40.886 15.786 -13.898 1.00 71.38 161 SER A O 1
ATOM 1284 N N . THR A 1 162 ? 42.628 14.372 -13.979 1.00 67.00 162 THR A N 1
ATOM 1285 C CA . THR A 1 162 ? 41.941 13.234 -13.341 1.00 67.00 162 THR A CA 1
ATOM 1286 C C . THR A 1 162 ? 41.573 13.513 -11.882 1.00 67.00 162 THR A C 1
ATOM 1288 O O . THR A 1 162 ? 40.584 12.983 -11.395 1.00 67.00 162 THR A O 1
ATOM 1291 N N . GLN A 1 163 ? 42.327 14.383 -11.198 1.00 62.34 163 GLN A N 1
ATOM 1292 C CA . GLN A 1 163 ? 42.035 14.791 -9.821 1.00 62.34 163 GLN A CA 1
ATOM 1293 C C . GLN A 1 163 ? 40.771 15.663 -9.737 1.00 62.34 163 GLN A C 1
ATOM 1295 O O . GLN A 1 163 ? 39.938 15.443 -8.866 1.00 62.34 163 GLN A O 1
ATOM 1300 N N . GLU A 1 164 ? 40.582 16.609 -10.667 1.00 61.91 164 GLU A N 1
ATOM 1301 C CA . GLU A 1 164 ? 39.344 17.404 -10.736 1.00 61.91 164 GLU A CA 1
ATOM 1302 C C . GLU A 1 164 ? 38.121 16.538 -11.064 1.00 61.91 164 GLU A C 1
ATOM 1304 O O . GLU A 1 164 ? 37.026 16.817 -10.581 1.00 61.91 164 GLU A O 1
ATOM 1309 N N . GLU A 1 165 ? 38.287 15.486 -11.871 1.00 64.69 165 GLU A N 1
ATOM 1310 C CA . GLU A 1 165 ? 37.218 14.525 -12.165 1.00 64.69 165 GLU A CA 1
ATOM 1311 C C . GLU A 1 165 ? 36.781 13.753 -10.906 1.00 64.69 165 GLU A C 1
ATOM 1313 O O . GLU A 1 165 ? 35.578 13.650 -10.654 1.00 64.69 165 GLU A O 1
ATOM 1318 N N . GLU A 1 166 ? 37.725 13.288 -10.081 1.00 63.34 166 GLU A N 1
ATOM 1319 C CA . GLU A 1 166 ? 37.432 12.618 -8.802 1.00 63.34 166 GLU A CA 1
ATOM 1320 C C . GLU A 1 166 ? 36.781 13.565 -7.777 1.00 63.34 166 GLU A C 1
ATOM 1322 O O . GLU A 1 166 ? 35.763 13.221 -7.170 1.00 63.34 166 GLU A O 1
ATOM 1327 N N . ASP A 1 167 ? 37.289 14.793 -7.640 1.00 60.88 167 ASP A N 1
ATOM 1328 C CA . ASP A 1 167 ? 36.745 15.782 -6.701 1.00 60.88 167 ASP A CA 1
ATOM 1329 C C . ASP A 1 167 ? 35.296 16.175 -7.066 1.00 60.88 167 ASP A C 1
ATOM 1331 O O . ASP A 1 167 ? 34.424 16.310 -6.198 1.00 60.88 167 ASP A O 1
ATOM 1335 N N . LEU A 1 168 ? 35.000 16.314 -8.364 1.00 63.78 168 LEU A N 1
ATOM 1336 C CA . LEU A 1 168 ? 33.651 16.596 -8.865 1.00 63.78 168 LEU A CA 1
ATOM 1337 C C . LEU A 1 168 ? 32.710 15.387 -8.717 1.00 63.78 168 LEU A C 1
ATOM 1339 O O . LEU A 1 168 ? 31.504 15.572 -8.516 1.00 63.78 168 LEU A O 1
ATOM 1343 N N . GLU A 1 169 ? 33.227 14.155 -8.754 1.00 63.81 169 GLU A N 1
ATOM 1344 C CA . GLU A 1 169 ? 32.457 12.945 -8.450 1.00 63.81 169 GLU A CA 1
ATOM 1345 C C . GLU A 1 169 ? 32.053 12.844 -6.980 1.00 63.81 169 GLU A C 1
ATOM 1347 O O . GLU A 1 169 ? 30.906 12.493 -6.682 1.00 63.81 169 GLU A O 1
ATOM 1352 N N . ASP A 1 170 ? 32.960 13.158 -6.062 1.00 61.31 170 ASP A N 1
ATOM 1353 C CA . ASP A 1 170 ? 32.677 13.107 -4.629 1.00 61.31 170 ASP A CA 1
ATOM 1354 C C . ASP A 1 170 ? 31.678 14.191 -4.218 1.00 61.31 170 ASP A C 1
ATOM 1356 O O . ASP A 1 170 ? 30.726 13.930 -3.470 1.00 61.31 170 ASP A O 1
ATOM 1360 N N . ILE A 1 171 ? 31.809 15.388 -4.797 1.00 57.19 171 ILE A N 1
ATOM 1361 C CA . ILE A 1 171 ? 30.811 16.456 -4.688 1.00 57.19 171 ILE A CA 1
ATOM 1362 C C . ILE A 1 171 ? 29.470 15.956 -5.234 1.00 57.19 171 ILE A C 1
ATOM 1364 O O . ILE A 1 171 ? 28.452 16.065 -4.551 1.00 57.19 171 ILE A O 1
ATOM 1368 N N . ARG A 1 172 ? 29.442 15.333 -6.416 1.00 62.19 172 ARG A N 1
ATOM 1369 C CA . ARG A 1 172 ? 28.217 14.788 -7.011 1.00 62.19 172 ARG A CA 1
ATOM 1370 C C . ARG A 1 172 ? 27.546 13.738 -6.122 1.00 62.19 172 ARG A C 1
ATOM 1372 O O . ARG A 1 172 ? 26.355 13.871 -5.850 1.00 62.19 172 ARG A O 1
ATOM 1379 N N . LYS A 1 173 ? 28.278 12.741 -5.616 1.00 61.94 173 LYS A N 1
ATOM 1380 C CA . LYS A 1 173 ? 27.738 11.694 -4.725 1.00 61.94 173 LYS A CA 1
ATOM 1381 C C . LYS A 1 173 ? 27.166 12.277 -3.434 1.00 61.94 173 LYS A C 1
ATOM 1383 O O . LYS A 1 173 ? 26.079 11.893 -3.014 1.00 61.94 173 LYS A O 1
ATOM 1388 N N . LYS A 1 174 ? 27.856 13.246 -2.830 1.00 58.56 174 LYS A N 1
ATOM 1389 C CA . LYS A 1 174 ? 27.435 13.897 -1.579 1.00 58.56 174 LYS A CA 1
ATOM 1390 C C . LYS A 1 174 ? 26.135 14.692 -1.719 1.00 58.56 174 LYS A C 1
ATOM 1392 O O . LYS A 1 174 ? 25.355 14.786 -0.777 1.00 58.56 174 LYS A O 1
ATOM 1397 N N . TYR A 1 175 ? 25.919 15.289 -2.884 1.00 54.47 175 TYR A N 1
ATOM 1398 C CA . TYR A 1 175 ? 24.910 16.326 -3.091 1.00 54.47 175 TYR A CA 1
ATOM 1399 C C . TYR A 1 175 ? 23.713 15.894 -3.929 1.00 54.47 175 TYR A C 1
ATOM 1401 O O . TYR A 1 175 ? 22.620 16.426 -3.752 1.00 54.47 175 TYR A O 1
ATOM 1409 N N . TRP A 1 176 ? 23.928 14.926 -4.812 1.00 60.78 176 TRP A N 1
ATOM 1410 C CA . TRP A 1 176 ? 22.898 14.243 -5.583 1.00 60.78 176 TRP A CA 1
ATOM 1411 C C . TRP A 1 176 ? 22.560 12.892 -4.948 1.00 60.78 176 TRP A C 1
ATOM 1413 O O . TRP A 1 176 ? 21.745 12.165 -5.493 1.00 60.78 176 TRP A O 1
ATOM 1423 N N . GLY A 1 177 ? 23.149 12.575 -3.786 1.00 54.47 177 GLY A N 1
ATOM 1424 C CA . GLY A 1 177 ? 22.989 11.322 -3.046 1.00 54.47 177 GLY A CA 1
ATOM 1425 C C . GLY A 1 177 ? 21.543 10.897 -2.812 1.00 54.47 177 GLY A C 1
ATOM 1426 O O . GLY A 1 177 ? 21.218 9.725 -2.939 1.00 54.47 177 GLY A O 1
ATOM 1427 N N . SER A 1 178 ? 20.655 11.858 -2.551 1.00 51.84 178 SER A N 1
ATOM 1428 C CA . SER A 1 178 ? 19.212 11.630 -2.383 1.00 51.84 178 SER A CA 1
ATOM 1429 C C . SER A 1 178 ? 18.444 11.423 -3.697 1.00 51.84 178 SER A C 1
ATOM 1431 O O . SER A 1 178 ? 17.247 11.162 -3.665 1.00 51.84 178 SER A O 1
ATOM 1433 N N . LEU A 1 179 ? 19.111 11.609 -4.839 1.00 52.31 179 LEU A N 1
ATOM 1434 C CA . LEU A 1 179 ? 18.607 11.460 -6.210 1.00 52.31 179 LEU A CA 1
ATOM 1435 C C . LEU A 1 179 ? 19.286 10.292 -6.948 1.00 52.31 179 LEU A C 1
ATOM 1437 O O . LEU A 1 179 ? 18.953 10.033 -8.101 1.00 52.31 179 LEU A O 1
ATOM 1441 N N . LEU A 1 180 ? 20.230 9.593 -6.302 1.00 48.19 180 LEU A N 1
ATOM 1442 C CA . LEU A 1 180 ? 21.031 8.505 -6.883 1.00 48.19 180 LEU A CA 1
ATOM 1443 C C . LEU A 1 180 ? 20.249 7.208 -7.141 1.00 48.19 180 LEU A C 1
ATOM 1445 O O . LEU A 1 180 ? 20.809 6.293 -7.737 1.00 48.19 180 LEU A O 1
ATOM 1449 N N . ASP A 1 181 ? 18.972 7.137 -6.764 1.00 52.00 181 ASP A N 1
ATOM 1450 C CA . ASP A 1 181 ? 18.081 6.063 -7.225 1.00 52.00 181 ASP A CA 1
ATOM 1451 C C . ASP A 1 181 ? 17.696 6.236 -8.714 1.00 52.00 181 ASP A C 1
ATOM 1453 O O . ASP A 1 181 ? 17.101 5.339 -9.311 1.00 52.00 181 ASP A O 1
ATOM 1457 N N . CYS A 1 182 ? 18.030 7.384 -9.327 1.00 56.06 182 CYS A N 1
ATOM 1458 C CA . CYS A 1 182 ? 17.879 7.649 -10.759 1.00 56.06 182 CYS A CA 1
ATOM 1459 C C . CYS A 1 182 ? 19.175 7.335 -11.520 1.00 56.06 182 CYS A C 1
ATOM 1461 O O . CYS A 1 182 ? 20.286 7.611 -11.057 1.00 56.06 182 CYS A O 1
ATOM 1463 N N . SER A 1 183 ? 19.034 6.824 -12.741 1.00 65.25 183 SER A N 1
ATOM 1464 C CA . SER A 1 183 ? 20.176 6.529 -13.604 1.00 65.25 183 SER A CA 1
ATOM 1465 C C . SER A 1 183 ? 20.896 7.801 -14.043 1.00 65.25 183 SER A C 1
ATOM 1467 O O . SER A 1 183 ? 20.317 8.891 -14.116 1.00 65.25 183 SER A O 1
ATOM 1469 N N . THR A 1 184 ? 22.181 7.670 -14.380 1.00 74.50 184 THR A N 1
ATOM 1470 C CA . THR A 1 184 ? 22.987 8.820 -14.789 1.00 74.50 184 THR A CA 1
ATOM 1471 C C . THR A 1 184 ? 23.891 8.541 -15.983 1.00 74.50 184 THR A C 1
ATOM 1473 O O . THR A 1 184 ? 24.353 7.417 -16.156 1.00 74.50 184 THR A O 1
ATOM 1476 N N . ALA A 1 185 ? 24.177 9.572 -16.780 1.00 80.12 185 ALA A N 1
ATOM 1477 C CA . ALA A 1 185 ? 25.056 9.489 -17.945 1.00 80.12 185 ALA A CA 1
ATOM 1478 C C . ALA A 1 185 ? 25.987 10.707 -18.049 1.00 80.12 185 ALA A C 1
ATOM 1480 O O . ALA A 1 185 ? 25.713 11.777 -17.498 1.00 80.12 185 ALA A O 1
ATOM 1481 N N . ARG A 1 186 ? 27.103 10.536 -18.766 1.00 81.00 186 ARG A N 1
ATOM 1482 C CA . ARG A 1 186 ? 28.086 11.593 -19.037 1.00 81.00 186 ARG A CA 1
ATOM 1483 C C . ARG A 1 186 ? 28.060 11.946 -20.517 1.00 81.00 186 ARG A C 1
ATOM 1485 O O . ARG A 1 186 ? 28.251 11.079 -21.367 1.00 81.00 186 ARG A O 1
ATOM 1492 N N . PHE A 1 187 ? 27.886 13.227 -20.817 1.00 83.38 187 PHE A N 1
ATOM 1493 C CA . PHE A 1 187 ? 27.962 13.737 -22.178 1.00 83.38 187 PHE A CA 1
ATOM 1494 C C . PHE A 1 187 ? 29.277 14.496 -22.398 1.00 83.38 187 PHE A C 1
ATOM 1496 O O . PHE A 1 187 ? 29.508 15.559 -21.819 1.00 83.38 187 PHE A O 1
ATOM 1503 N N . TYR A 1 188 ? 30.125 13.951 -23.272 1.00 79.38 188 TYR A N 1
ATOM 1504 C CA . TYR A 1 188 ? 31.489 14.417 -23.551 1.00 79.38 188 TYR A CA 1
ATOM 1505 C C . TYR A 1 188 ? 31.570 15.302 -24.807 1.00 79.38 188 TYR A C 1
ATOM 1507 O O . TYR A 1 188 ? 32.596 15.308 -25.488 1.00 79.38 188 TYR A O 1
ATOM 1515 N N . ASN A 1 189 ? 30.479 15.995 -25.164 1.00 80.19 189 ASN A N 1
ATOM 1516 C CA . ASN A 1 189 ? 30.400 16.849 -26.358 1.00 80.19 189 ASN A CA 1
ATOM 1517 C C . ASN A 1 189 ? 30.907 16.150 -27.635 1.00 80.19 189 ASN A C 1
ATOM 1519 O O . ASN A 1 189 ? 31.656 16.711 -28.430 1.00 80.19 189 ASN A O 1
ATOM 1523 N N . ASN A 1 190 ? 30.526 14.886 -27.821 1.00 81.31 190 ASN A N 1
ATOM 1524 C CA . ASN A 1 190 ? 30.801 14.144 -29.046 1.00 81.31 190 ASN A CA 1
ATOM 1525 C C . ASN A 1 190 ? 29.647 13.190 -29.373 1.00 81.31 190 ASN A C 1
ATOM 1527 O O . ASN A 1 190 ? 28.931 12.735 -28.478 1.00 81.31 190 ASN A O 1
ATOM 1531 N N . SER A 1 191 ? 29.483 12.861 -30.658 1.00 82.25 191 SER A N 1
ATOM 1532 C CA . SER A 1 191 ? 28.367 12.035 -31.139 1.00 82.25 191 SER A CA 1
ATOM 1533 C C . SER A 1 191 ? 28.305 10.659 -30.483 1.00 82.25 191 SER A C 1
ATOM 1535 O O . SER A 1 191 ? 27.210 10.162 -30.257 1.00 82.25 191 SER A O 1
ATOM 1537 N N . LYS A 1 192 ? 29.452 10.055 -30.143 1.00 80.50 192 LYS A N 1
ATOM 1538 C CA . LYS A 1 192 ? 29.481 8.752 -29.470 1.00 80.50 192 LYS A CA 1
ATOM 1539 C C . LYS A 1 192 ? 28.820 8.844 -28.092 1.00 80.50 192 LYS A C 1
ATOM 1541 O O . LYS A 1 192 ? 27.838 8.161 -27.854 1.00 80.50 192 LYS A O 1
ATOM 1546 N N . SER A 1 193 ? 29.276 9.769 -27.247 1.00 81.44 193 SER A N 1
ATOM 1547 C CA . SER A 1 193 ? 28.693 9.981 -25.915 1.00 81.44 193 SER A CA 1
ATOM 1548 C C . SER A 1 193 ? 27.223 10.418 -25.955 1.00 81.44 193 SER A C 1
ATOM 1550 O O . SER A 1 193 ? 26.467 10.115 -25.035 1.00 81.44 193 SER A O 1
ATOM 1552 N N . ALA A 1 194 ? 26.798 11.106 -27.022 1.00 83.06 194 ALA A N 1
ATOM 1553 C CA . ALA A 1 194 ? 25.394 11.447 -27.219 1.00 83.06 194 ALA A CA 1
ATOM 1554 C C . ALA A 1 194 ? 24.542 10.192 -27.462 1.00 83.06 194 ALA A C 1
ATOM 1556 O O . ALA A 1 194 ? 23.526 10.008 -26.797 1.00 83.06 194 ALA A O 1
ATOM 1557 N N . TRP A 1 195 ? 24.979 9.308 -28.366 1.00 84.38 195 TRP A N 1
ATOM 1558 C CA . TRP A 1 195 ? 24.296 8.040 -28.635 1.00 84.38 195 TRP A CA 1
ATOM 1559 C C . TRP A 1 195 ? 24.338 7.089 -27.438 1.00 84.38 195 TRP A C 1
ATOM 1561 O O . TRP A 1 195 ? 23.297 6.548 -27.095 1.00 84.38 195 TRP A O 1
ATOM 1571 N N . ASP A 1 196 ? 25.465 6.991 -26.725 1.00 79.62 196 ASP A N 1
ATOM 1572 C CA . ASP A 1 196 ? 25.567 6.198 -25.489 1.00 79.62 196 ASP A CA 1
ATOM 1573 C C . ASP A 1 196 ? 24.536 6.670 -24.436 1.00 79.62 196 ASP A C 1
ATOM 1575 O O . ASP A 1 196 ? 23.930 5.869 -23.722 1.00 79.62 196 ASP A O 1
ATOM 1579 N N . THR A 1 197 ? 24.285 7.983 -24.366 1.00 84.00 197 THR A N 1
ATOM 1580 C CA . THR A 1 197 ? 23.271 8.575 -23.477 1.00 84.00 197 THR A CA 1
ATOM 1581 C C . THR A 1 197 ? 21.844 8.225 -23.925 1.00 84.00 197 THR A C 1
ATOM 1583 O O . THR A 1 197 ? 21.006 7.899 -23.084 1.00 84.00 197 THR A O 1
ATOM 1586 N N . ILE A 1 198 ? 21.565 8.257 -25.234 1.00 87.69 198 ILE A N 1
ATOM 1587 C CA . ILE A 1 198 ? 20.274 7.824 -25.798 1.00 87.69 198 ILE A CA 1
ATOM 1588 C C . ILE A 1 198 ? 20.041 6.333 -25.542 1.00 87.69 198 ILE A C 1
ATOM 1590 O O . ILE A 1 198 ? 18.972 5.951 -25.080 1.00 87.69 198 ILE A O 1
ATOM 1594 N N . ASP A 1 199 ? 21.044 5.491 -25.768 1.00 82.62 199 ASP A N 1
ATOM 1595 C CA . ASP A 1 199 ? 20.945 4.057 -25.504 1.00 82.62 199 ASP A CA 1
ATOM 1596 C C . ASP A 1 199 ? 20.692 3.780 -24.019 1.00 82.62 199 ASP A C 1
ATOM 1598 O O . ASP A 1 199 ? 19.894 2.911 -23.683 1.00 82.62 199 ASP A O 1
ATOM 1602 N N . THR A 1 200 ? 21.297 4.570 -23.128 1.00 78.50 200 THR A N 1
ATOM 1603 C CA . THR A 1 200 ? 21.096 4.467 -21.677 1.00 78.50 200 THR A CA 1
ATOM 1604 C C . THR A 1 200 ? 19.646 4.742 -21.270 1.00 78.50 200 THR A C 1
ATOM 1606 O O . THR A 1 200 ? 19.098 3.990 -20.465 1.00 78.50 200 THR A O 1
ATOM 1609 N N . ILE A 1 201 ? 19.006 5.785 -21.815 1.00 81.50 201 ILE A N 1
ATOM 1610 C CA . ILE A 1 201 ? 17.599 6.088 -21.492 1.00 81.50 201 ILE A CA 1
ATOM 1611 C C . ILE A 1 201 ? 16.621 5.143 -22.201 1.00 81.50 201 ILE A C 1
ATOM 1613 O O . ILE A 1 201 ? 15.619 4.752 -21.613 1.00 81.50 201 ILE A O 1
ATOM 1617 N N . LEU A 1 202 ? 16.931 4.703 -23.424 1.00 78.88 202 LEU A N 1
ATOM 1618 C CA . LEU A 1 202 ? 16.118 3.716 -24.139 1.00 78.88 202 LEU A CA 1
ATOM 1619 C C . LEU A 1 202 ? 16.207 2.319 -23.506 1.00 78.88 202 LEU A C 1
ATOM 1621 O O . LEU A 1 202 ? 15.243 1.566 -23.559 1.00 78.88 202 LEU A O 1
ATOM 1625 N N . ALA A 1 203 ? 17.340 1.971 -22.890 1.00 67.81 203 ALA A N 1
ATOM 1626 C CA . ALA A 1 203 ? 17.494 0.734 -22.126 1.00 67.81 203 ALA A CA 1
ATOM 1627 C C . ALA A 1 203 ? 16.737 0.775 -20.788 1.00 67.81 203 ALA A C 1
ATOM 1629 O O . ALA A 1 203 ? 16.270 -0.262 -20.330 1.00 67.81 203 ALA A O 1
ATOM 1630 N N . GLN A 1 204 ? 16.586 1.957 -20.179 1.00 60.78 204 GLN A N 1
ATOM 1631 C CA . GLN A 1 204 ? 15.746 2.147 -18.987 1.00 60.78 204 GLN A CA 1
ATOM 1632 C C . GLN A 1 204 ? 14.254 2.022 -19.305 1.00 60.78 204 GLN A C 1
ATOM 1634 O O . GLN A 1 204 ? 13.496 1.492 -18.497 1.00 60.78 204 GLN A O 1
ATOM 1639 N N . GLY A 1 205 ? 13.840 2.457 -20.498 1.00 48.69 205 GLY A N 1
ATOM 1640 C CA . GLY A 1 205 ? 12.468 2.318 -20.974 1.00 48.69 205 GLY A CA 1
ATOM 1641 C C . GLY A 1 205 ? 12.142 0.984 -21.664 1.00 48.69 205 GLY A C 1
ATOM 1642 O O . GLY A 1 205 ? 10.991 0.790 -22.044 1.00 48.69 205 GLY A O 1
ATOM 1643 N N . ASP A 1 206 ? 13.093 0.050 -21.810 1.00 42.16 206 ASP A N 1
ATOM 1644 C CA . ASP A 1 206 ? 12.832 -1.296 -22.372 1.00 42.16 206 ASP A CA 1
ATOM 1645 C C . ASP A 1 206 ? 12.046 -2.191 -21.375 1.00 42.16 206 ASP A C 1
ATOM 1647 O O . ASP A 1 206 ? 11.478 -3.204 -21.777 1.00 42.16 206 ASP A O 1
ATOM 1651 N N . ASP A 1 207 ? 11.938 -1.782 -20.098 1.00 40.97 207 ASP A N 1
ATOM 1652 C CA . ASP A 1 207 ? 11.170 -2.467 -19.039 1.00 40.97 207 ASP A CA 1
ATOM 1653 C C . ASP A 1 207 ? 9.812 -1.805 -18.703 1.00 40.97 207 ASP A C 1
ATOM 1655 O O . ASP A 1 207 ? 9.116 -2.255 -17.789 1.00 40.97 207 ASP A O 1
ATOM 1659 N N . THR A 1 208 ? 9.362 -0.774 -19.441 1.00 37.28 208 THR A N 1
ATOM 1660 C CA . THR A 1 208 ? 7.980 -0.265 -19.299 1.00 37.28 208 THR A CA 1
ATOM 1661 C C . THR A 1 208 ? 7.253 -0.057 -20.633 1.00 37.28 208 THR A C 1
ATOM 1663 O O . THR A 1 208 ? 7.750 0.574 -21.558 1.00 37.28 208 THR A O 1
ATOM 1666 N N . ALA A 1 209 ? 6.012 -0.562 -20.668 1.00 41.34 209 ALA A N 1
ATOM 1667 C CA . ALA A 1 209 ? 4.967 -0.409 -21.692 1.00 41.34 209 ALA A CA 1
ATOM 1668 C C . ALA A 1 209 ? 4.875 -1.458 -22.822 1.00 41.34 209 ALA A C 1
ATOM 1670 O O . ALA A 1 209 ? 4.417 -1.178 -23.931 1.00 41.34 209 ALA A O 1
ATOM 1671 N N . LYS A 1 210 ? 5.056 -2.731 -22.466 1.00 42.47 210 LYS A N 1
ATOM 1672 C CA . LYS A 1 210 ? 3.872 -3.602 -22.513 1.00 42.47 210 LYS A CA 1
ATOM 1673 C C . LYS A 1 210 ? 3.503 -3.982 -21.081 1.00 42.47 210 LYS A C 1
ATOM 1675 O O . LYS A 1 210 ? 4.405 -4.355 -20.334 1.00 42.47 210 LYS A O 1
ATOM 1680 N N . PRO A 1 211 ? 2.221 -3.884 -20.680 1.00 53.44 211 PRO A N 1
ATOM 1681 C CA . PRO A 1 211 ? 1.745 -4.589 -19.498 1.00 53.44 211 PRO A CA 1
ATOM 1682 C C . PRO A 1 211 ? 2.265 -6.020 -19.583 1.00 53.44 211 PRO A C 1
ATOM 1684 O O . PRO A 1 211 ? 2.178 -6.624 -20.658 1.00 53.44 211 PRO A O 1
ATOM 1687 N N . MET A 1 212 ? 2.833 -6.536 -18.492 1.00 62.22 212 MET A N 1
ATOM 1688 C CA . MET A 1 212 ? 3.143 -7.960 -18.415 1.00 62.22 212 MET A CA 1
ATOM 1689 C C . MET A 1 212 ? 1.879 -8.700 -18.830 1.00 62.22 212 MET A C 1
ATOM 1691 O O . MET A 1 212 ? 0.808 -8.461 -18.258 1.00 62.22 212 MET A O 1
ATOM 1695 N N . GLU A 1 213 ? 1.974 -9.518 -19.878 1.00 76.94 213 GLU A N 1
ATOM 1696 C CA . GLU A 1 213 ? 0.844 -10.348 -20.261 1.00 76.94 213 GLU A CA 1
ATOM 1697 C C . GLU A 1 213 ? 0.455 -11.164 -19.029 1.00 76.94 213 GLU A C 1
ATOM 1699 O O . GLU A 1 213 ? 1.310 -11.636 -18.280 1.00 76.94 213 GLU A O 1
ATOM 1704 N N . HIS A 1 214 ? -0.835 -11.245 -18.747 1.00 84.38 214 HIS A N 1
ATOM 1705 C CA . HIS A 1 214 ? -1.321 -11.929 -17.563 1.00 84.38 214 HIS A CA 1
ATOM 1706 C C . HIS A 1 214 ? -2.689 -12.530 -17.834 1.00 84.38 214 HIS A C 1
ATOM 1708 O O . HIS A 1 214 ? -3.413 -12.116 -18.739 1.00 84.38 214 HIS A O 1
ATOM 1714 N N . GLU A 1 215 ? -3.021 -13.525 -17.031 1.00 86.56 215 GLU A N 1
ATOM 1715 C CA . GLU A 1 215 ? -4.274 -14.257 -17.083 1.00 86.56 215 GLU A CA 1
ATOM 1716 C C . GLU A 1 215 ? -4.885 -14.242 -15.681 1.00 86.56 215 GLU A C 1
ATOM 1718 O O . GLU A 1 215 ? -4.251 -14.695 -14.725 1.00 86.56 215 GLU A O 1
ATOM 1723 N N . ASP A 1 216 ? -6.101 -13.709 -15.547 1.00 83.81 216 ASP A N 1
ATOM 1724 C CA . ASP A 1 216 ? -6.864 -13.833 -14.307 1.00 83.81 216 ASP A CA 1
ATOM 1725 C C . ASP A 1 216 ? -7.350 -15.295 -14.182 1.00 83.81 216 ASP A C 1
ATOM 1727 O O . ASP A 1 216 ? -7.997 -15.849 -15.074 1.00 83.81 216 ASP A O 1
ATOM 1731 N N . LEU A 1 217 ? -7.006 -15.945 -13.073 1.00 78.94 217 LEU A N 1
ATOM 1732 C CA . LEU A 1 217 ? -7.365 -17.321 -12.757 1.00 78.94 217 LEU A CA 1
ATOM 1733 C C . LEU A 1 217 ? -8.572 -17.333 -11.815 1.00 78.94 217 LEU A C 1
ATOM 1735 O O . LEU A 1 217 ? -8.464 -17.034 -10.627 1.00 78.94 217 LEU A O 1
ATOM 1739 N N . GLU A 1 218 ? -9.725 -17.723 -12.354 1.00 64.75 218 GLU A N 1
ATOM 1740 C CA . GLU A 1 218 ? -10.984 -17.818 -11.601 1.00 64.75 218 GLU A CA 1
ATOM 1741 C C . GLU A 1 218 ? -11.068 -19.060 -10.688 1.00 64.75 218 GLU A C 1
ATOM 1743 O O . GLU A 1 218 ? -11.876 -19.085 -9.762 1.00 64.75 218 GLU A O 1
ATOM 1748 N N . ASP A 1 219 ? -10.243 -20.091 -10.924 1.00 65.69 219 ASP A N 1
ATOM 1749 C CA . ASP A 1 219 ? -10.246 -21.340 -10.149 1.00 65.69 219 ASP A CA 1
ATOM 1750 C C . ASP A 1 219 ? -8.812 -21.849 -9.891 1.00 65.69 219 ASP A C 1
ATOM 1752 O O . ASP A 1 219 ? -8.059 -22.034 -10.856 1.00 65.69 219 ASP A O 1
ATOM 1756 N N . PRO A 1 220 ? -8.419 -22.127 -8.628 1.00 63.97 220 PRO A N 1
ATOM 1757 C CA . PRO A 1 220 ? -7.141 -22.770 -8.310 1.00 63.97 220 PRO A CA 1
ATOM 1758 C C . PRO A 1 220 ? -6.921 -24.140 -8.977 1.00 63.97 220 PRO A C 1
ATOM 1760 O O . PRO A 1 220 ? -5.781 -24.587 -9.041 1.00 63.97 220 PRO A O 1
ATOM 1763 N N . SER A 1 221 ? -7.953 -24.801 -9.517 1.00 68.81 221 SER A N 1
ATOM 1764 C CA . SER A 1 221 ? -7.787 -26.031 -10.315 1.00 68.81 221 SER A CA 1
ATOM 1765 C C . SER A 1 221 ? -6.998 -25.834 -11.622 1.00 68.81 221 SER A C 1
ATOM 1767 O O . SER A 1 221 ? -6.490 -26.806 -12.176 1.00 68.81 221 SER A O 1
ATOM 1769 N N . LYS A 1 222 ? -6.860 -24.588 -12.102 1.00 77.62 222 LYS A N 1
ATOM 1770 C CA . LYS A 1 222 ? -6.075 -24.222 -13.297 1.00 77.62 222 LYS A CA 1
ATOM 1771 C C . LYS A 1 222 ? -4.571 -24.051 -13.025 1.00 77.62 222 LYS A C 1
ATOM 1773 O O . LYS A 1 222 ? -3.834 -23.622 -13.917 1.00 77.62 222 LYS A O 1
ATOM 1778 N N . LEU A 1 223 ? -4.130 -24.314 -11.795 1.00 82.44 223 LEU A N 1
ATOM 1779 C CA . LEU A 1 223 ? -2.729 -24.218 -11.395 1.00 82.44 223 LEU A CA 1
ATOM 1780 C C . LEU A 1 223 ? -1.962 -25.487 -11.754 1.00 82.44 223 LEU A C 1
ATOM 1782 O O . LEU A 1 223 ? -2.442 -26.603 -11.555 1.00 82.44 223 LEU A O 1
ATOM 1786 N N . ASP A 1 224 ? -0.745 -25.293 -12.239 1.00 83.00 224 ASP A N 1
ATOM 1787 C CA . ASP A 1 224 ? 0.182 -26.362 -12.568 1.00 83.00 224 ASP A CA 1
ATOM 1788 C C . ASP A 1 224 ? 1.110 -26.645 -11.383 1.00 83.00 224 ASP A C 1
ATOM 1790 O O . ASP A 1 224 ? 1.416 -25.772 -10.571 1.00 83.00 224 ASP A O 1
ATOM 1794 N N . ARG A 1 225 ? 1.608 -27.884 -11.278 1.00 80.62 225 ARG A N 1
ATOM 1795 C CA . ARG A 1 225 ? 2.488 -28.295 -10.164 1.00 80.62 225 ARG A CA 1
ATOM 1796 C C . ARG A 1 225 ? 3.762 -27.460 -10.052 1.00 80.62 225 ARG A C 1
ATOM 1798 O O . ARG A 1 225 ? 4.285 -27.306 -8.954 1.00 80.62 225 ARG A O 1
ATOM 1805 N N . ASP A 1 226 ? 4.239 -26.934 -11.175 1.00 84.31 226 ASP A N 1
ATOM 1806 C CA . ASP A 1 226 ? 5.469 -26.147 -11.246 1.00 84.31 226 ASP A CA 1
ATOM 1807 C C . ASP A 1 226 ? 5.226 -24.637 -11.061 1.00 84.31 226 ASP A C 1
ATOM 1809 O O . ASP A 1 226 ? 6.180 -23.857 -11.154 1.00 84.31 226 ASP A O 1
ATOM 1813 N N . ASP A 1 227 ? 3.980 -24.220 -10.799 1.00 88.12 227 ASP A N 1
ATOM 1814 C CA . ASP A 1 227 ? 3.648 -22.826 -10.517 1.00 88.12 227 ASP A CA 1
ATOM 1815 C C . ASP A 1 227 ? 4.289 -22.343 -9.206 1.00 88.12 227 ASP A C 1
ATOM 1817 O O . ASP A 1 227 ? 4.359 -23.034 -8.187 1.00 88.12 227 ASP A O 1
ATOM 1821 N N . LEU A 1 228 ? 4.749 -21.097 -9.247 1.00 89.50 228 LEU A N 1
ATOM 1822 C CA . LEU A 1 228 ? 5.382 -20.344 -8.177 1.00 89.50 228 LEU A CA 1
ATOM 1823 C C . LEU A 1 228 ? 4.340 -19.401 -7.582 1.00 89.50 228 LEU A C 1
ATOM 1825 O O . LEU A 1 228 ? 4.172 -18.262 -8.025 1.00 89.50 228 LEU A O 1
ATOM 1829 N N . VAL A 1 229 ? 3.619 -19.903 -6.584 1.00 87.56 229 VAL A N 1
ATOM 1830 C CA . VAL A 1 229 ? 2.490 -19.188 -5.992 1.00 87.56 229 VAL A CA 1
ATOM 1831 C C . VAL A 1 229 ? 2.947 -18.254 -4.876 1.00 87.56 229 VAL A C 1
ATOM 1833 O O . VAL A 1 229 ? 3.610 -18.686 -3.929 1.00 87.56 229 VAL A O 1
ATOM 1836 N N . ILE A 1 230 ? 2.533 -16.988 -4.939 1.00 91.31 230 ILE A N 1
ATOM 1837 C CA . ILE A 1 230 ? 2.746 -15.998 -3.882 1.00 91.31 230 ILE A CA 1
ATOM 1838 C C . ILE A 1 230 ? 1.402 -15.442 -3.412 1.00 91.31 230 ILE A C 1
ATOM 1840 O O . ILE A 1 230 ? 0.643 -14.875 -4.198 1.00 91.31 230 ILE A O 1
ATOM 1844 N N . VAL A 1 231 ? 1.121 -15.580 -2.116 1.00 87.81 231 VAL A N 1
ATOM 1845 C CA . VAL A 1 231 ? -0.142 -15.133 -1.511 1.00 87.81 231 VAL A CA 1
ATOM 1846 C C . VAL A 1 231 ? 0.036 -13.778 -0.843 1.00 87.81 231 VAL A C 1
ATOM 1848 O O . VAL A 1 231 ? 0.935 -13.606 -0.023 1.00 87.81 231 VAL A O 1
ATOM 1851 N N . LEU A 1 232 ? -0.826 -12.816 -1.174 1.00 91.38 232 LEU A N 1
ATOM 1852 C CA . LEU A 1 232 ? -0.851 -11.499 -0.548 1.00 91.38 232 LEU A CA 1
ATOM 1853 C C . LEU A 1 232 ? -1.871 -11.515 0.587 1.00 91.38 232 LEU A C 1
ATOM 1855 O O . LEU A 1 232 ? -3.052 -11.755 0.357 1.00 91.38 232 LEU A O 1
ATOM 1859 N N . MET A 1 233 ? -1.423 -11.238 1.808 1.00 87.19 233 MET A N 1
ATOM 1860 C CA . MET A 1 233 ? -2.231 -11.203 3.026 1.00 87.19 233 MET A CA 1
ATOM 1861 C C . MET A 1 233 ? -2.085 -9.857 3.733 1.00 87.19 233 MET A C 1
ATOM 1863 O O . MET A 1 233 ? -1.150 -9.094 3.500 1.00 87.19 233 MET A O 1
ATOM 1867 N N . GLY A 1 234 ? -3.029 -9.564 4.618 1.00 85.75 234 GLY A N 1
ATOM 1868 C CA . GLY A 1 234 ? -2.990 -8.392 5.483 1.00 85.75 234 GLY A CA 1
ATOM 1869 C C . GLY A 1 234 ? -4.341 -7.683 5.564 1.00 85.75 234 GLY A C 1
ATOM 1870 O O . GLY A 1 234 ? -5.258 -8.010 4.800 1.00 85.75 234 GLY A O 1
ATOM 1871 N N . PRO A 1 235 ? -4.465 -6.705 6.472 1.00 81.50 235 PRO A N 1
ATOM 1872 C CA . PRO A 1 235 ? -5.696 -5.953 6.686 1.00 81.50 235 PRO A CA 1
ATOM 1873 C C . PRO A 1 235 ? -6.266 -5.315 5.413 1.00 81.50 235 PRO A C 1
ATOM 1875 O O . PRO A 1 235 ? -5.567 -5.088 4.416 1.00 81.50 235 PRO A O 1
ATOM 1878 N N . THR A 1 236 ? -7.556 -5.007 5.427 1.00 78.75 236 THR A N 1
ATOM 1879 C CA . THR A 1 236 ? -8.203 -4.225 4.370 1.00 78.75 236 THR A CA 1
ATOM 1880 C C . THR A 1 236 ? -7.540 -2.847 4.237 1.00 78.75 236 THR A C 1
ATOM 1882 O O . THR A 1 236 ? -7.245 -2.178 5.221 1.00 78.75 236 THR A O 1
ATOM 1885 N N . GLY A 1 237 ? -7.254 -2.421 2.999 1.00 76.69 237 GLY A N 1
ATOM 1886 C CA . GLY A 1 237 ? -6.649 -1.109 2.718 1.00 76.69 237 GLY A CA 1
ATOM 1887 C C . GLY A 1 237 ? -5.127 -1.021 2.757 1.00 76.69 237 GLY A C 1
ATOM 1888 O O . GLY A 1 237 ? -4.590 0.048 2.492 1.00 76.69 237 GLY A O 1
ATOM 1889 N N . THR A 1 238 ? -4.416 -2.124 2.992 1.00 84.81 238 THR A N 1
ATOM 1890 C CA . THR A 1 238 ? -2.941 -2.129 3.020 1.00 84.81 238 THR A CA 1
ATOM 1891 C C . THR A 1 238 ? -2.264 -2.131 1.647 1.00 84.81 238 THR A C 1
ATOM 1893 O O . THR A 1 238 ? -1.044 -2.021 1.575 1.00 84.81 238 THR A O 1
ATOM 1896 N N . GLY A 1 239 ? -3.033 -2.218 0.555 1.00 85.19 239 GLY A N 1
ATOM 1897 C CA . GLY A 1 239 ? -2.515 -2.114 -0.816 1.00 85.19 239 GLY A CA 1
ATOM 1898 C C . GLY A 1 239 ? -2.246 -3.444 -1.533 1.00 85.19 239 GLY A C 1
ATOM 1899 O O . GLY A 1 239 ? -1.459 -3.456 -2.473 1.00 85.19 239 GLY A O 1
ATOM 1900 N N . LYS A 1 240 ? -2.892 -4.551 -1.129 1.00 87.75 240 LYS A N 1
ATOM 1901 C CA . LYS A 1 240 ? -2.719 -5.890 -1.744 1.00 87.75 240 LYS A CA 1
ATOM 1902 C C . LYS A 1 240 ? -2.969 -5.872 -3.256 1.00 87.75 240 LYS A C 1
ATOM 1904 O O . LYS A 1 240 ? -2.051 -6.110 -4.036 1.00 87.75 240 LYS A O 1
ATOM 1909 N N . SER A 1 241 ? -4.164 -5.454 -3.665 1.00 84.81 241 SER A N 1
ATOM 1910 C CA . SER A 1 241 ? -4.539 -5.341 -5.078 1.00 84.81 241 SER A CA 1
ATOM 1911 C C . SER A 1 241 ? -3.678 -4.322 -5.831 1.00 84.81 241 SER A C 1
ATOM 1913 O O . SER A 1 241 ? -3.323 -4.547 -6.982 1.00 84.81 241 SER A O 1
ATOM 1915 N N . ASN A 1 242 ? -3.252 -3.244 -5.160 1.00 84.69 242 ASN A N 1
ATOM 1916 C CA . ASN A 1 242 ? -2.384 -2.225 -5.754 1.00 84.69 242 ASN A CA 1
ATOM 1917 C C . ASN A 1 242 ? -0.980 -2.761 -6.094 1.00 84.69 242 ASN A C 1
ATOM 1919 O O . ASN A 1 242 ? -0.387 -2.355 -7.089 1.00 84.69 242 ASN A O 1
ATOM 1923 N N . ILE A 1 243 ? -0.434 -3.688 -5.299 1.00 87.88 243 ILE A N 1
ATOM 1924 C CA . ILE A 1 243 ? 0.825 -4.366 -5.646 1.00 87.88 243 ILE A CA 1
ATOM 1925 C C . ILE A 1 243 ? 0.656 -5.195 -6.926 1.00 87.88 243 ILE A C 1
ATOM 1927 O O . ILE A 1 243 ? 1.526 -5.153 -7.791 1.00 87.88 243 ILE A O 1
ATOM 1931 N N . ILE A 1 244 ? -0.465 -5.903 -7.085 1.00 87.81 244 ILE A N 1
ATOM 1932 C CA . ILE A 1 244 ? -0.743 -6.699 -8.293 1.00 87.81 244 ILE A CA 1
ATOM 1933 C C . ILE A 1 244 ? -0.945 -5.791 -9.511 1.00 87.81 244 ILE A C 1
ATOM 1935 O O . ILE A 1 244 ? -0.414 -6.073 -10.584 1.00 87.81 244 ILE A O 1
ATOM 1939 N N . ASP A 1 245 ? -1.646 -4.671 -9.349 1.00 82.88 245 ASP A N 1
ATOM 1940 C CA . ASP A 1 245 ? -1.814 -3.664 -10.400 1.00 82.88 245 ASP A CA 1
ATOM 1941 C C . ASP A 1 245 ? -0.464 -3.075 -10.833 1.00 82.88 245 ASP A C 1
ATOM 1943 O O . ASP A 1 245 ? -0.190 -2.976 -12.029 1.00 82.88 245 ASP A O 1
ATOM 1947 N N . ASN A 1 246 ? 0.424 -2.779 -9.877 1.00 81.44 246 ASN A N 1
ATOM 1948 C CA . ASN A 1 246 ? 1.793 -2.343 -10.156 1.00 81.44 246 ASN A CA 1
ATOM 1949 C C . ASN A 1 246 ? 2.599 -3.405 -10.922 1.00 81.44 246 ASN A C 1
ATOM 1951 O O . ASN A 1 246 ? 3.307 -3.059 -11.867 1.00 81.44 246 ASN A O 1
ATOM 1955 N N . LEU A 1 247 ? 2.486 -4.684 -10.544 1.00 83.44 247 LEU A N 1
ATOM 1956 C CA . LEU A 1 247 ? 3.186 -5.806 -11.191 1.00 83.44 247 LEU A CA 1
ATOM 1957 C C . LEU A 1 247 ? 2.682 -6.075 -12.615 1.00 83.44 247 LEU A C 1
ATOM 1959 O O . LEU A 1 247 ? 3.468 -6.416 -13.497 1.00 83.44 247 LEU A O 1
ATOM 1963 N N . THR A 1 248 ? 1.377 -5.917 -12.840 1.00 79.50 248 THR A N 1
ATOM 1964 C CA . THR A 1 248 ? 0.713 -6.190 -14.127 1.00 79.50 248 THR A CA 1
ATOM 1965 C C . THR A 1 248 ? 0.634 -4.970 -15.044 1.00 79.50 248 THR A C 1
ATOM 1967 O O . THR A 1 248 ? 0.248 -5.107 -16.203 1.00 79.50 248 THR A O 1
ATOM 1970 N N . GLY A 1 249 ? 0.993 -3.779 -14.557 1.00 67.75 249 GLY A N 1
ATOM 1971 C CA . GLY A 1 249 ? 0.847 -2.520 -15.292 1.00 67.75 249 GLY A CA 1
ATOM 1972 C C . GLY A 1 249 ? -0.611 -2.068 -15.451 1.00 67.75 249 GLY A C 1
ATOM 1973 O O . GLY A 1 249 ? -0.918 -1.317 -16.372 1.00 67.75 249 GLY A O 1
ATOM 1974 N N . GLN A 1 250 ? -1.517 -2.535 -14.585 1.00 67.38 250 GLN A N 1
ATOM 1975 C CA . GLN A 1 250 ? -2.948 -2.202 -14.585 1.00 67.38 250 GLN A CA 1
ATOM 1976 C C . GLN A 1 250 ? -3.304 -1.230 -13.452 1.00 67.38 250 GLN A C 1
ATOM 1978 O O . GLN A 1 250 ? -4.208 -1.499 -12.662 1.00 67.38 250 GLN A O 1
ATOM 1983 N N . LEU A 1 251 ? -2.577 -0.114 -13.353 1.00 60.78 251 LEU A N 1
ATOM 1984 C CA . LEU A 1 251 ? -2.753 0.873 -12.282 1.00 60.78 251 LEU A CA 1
ATOM 1985 C C . LEU A 1 251 ? -4.229 1.277 -12.115 1.00 60.78 251 LEU A C 1
ATOM 1987 O O . LEU A 1 251 ? -4.872 1.715 -13.067 1.00 60.78 251 LEU A O 1
ATOM 1991 N N . GLY A 1 252 ? -4.760 1.113 -10.900 1.00 57.09 252 GLY A N 1
ATOM 1992 C CA . GLY A 1 252 ? -6.118 1.531 -10.536 1.00 57.09 252 GLY A CA 1
ATOM 1993 C C . GLY A 1 252 ? -7.247 0.613 -11.018 1.00 57.09 252 GLY A C 1
ATOM 1994 O O . GLY A 1 252 ? -8.408 0.908 -10.753 1.00 57.09 252 GLY A O 1
ATOM 1995 N N . LYS A 1 253 ? -6.955 -0.509 -11.692 1.00 61.19 253 LYS A N 1
ATOM 1996 C CA . LYS A 1 253 ? -8.000 -1.413 -12.203 1.00 61.19 253 LYS A CA 1
ATOM 1997 C C . LYS A 1 253 ? -8.666 -2.220 -11.088 1.00 61.19 253 LYS A C 1
ATOM 1999 O O . LYS A 1 253 ? -9.873 -2.444 -11.137 1.00 61.19 253 LYS A O 1
ATOM 2004 N N . ARG A 1 254 ? -7.891 -2.681 -10.099 1.00 59.00 254 ARG A N 1
ATOM 2005 C CA . ARG A 1 254 ? -8.396 -3.479 -8.966 1.00 59.00 254 ARG A CA 1
ATOM 2006 C C . ARG A 1 254 ? -8.626 -2.627 -7.714 1.00 59.00 254 ARG A C 1
ATOM 2008 O O . ARG A 1 254 ? -9.269 -3.077 -6.766 1.00 59.00 254 ARG A O 1
ATOM 2015 N N . VAL A 1 255 ? -8.129 -1.389 -7.701 1.00 57.50 255 VAL A N 1
ATOM 2016 C CA . VAL A 1 255 ? -8.281 -0.444 -6.588 1.00 57.50 255 VAL A CA 1
ATOM 2017 C C . VAL A 1 255 ? -9.504 0.449 -6.814 1.00 57.50 255 VAL A C 1
ATOM 2019 O O .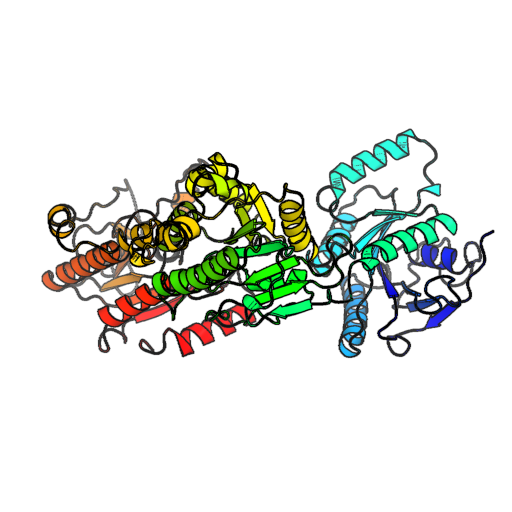 VAL A 1 255 ? -9.455 1.401 -7.580 1.00 57.50 255 VAL A O 1
ATOM 2022 N N . GLY A 1 256 ? -10.603 0.191 -6.103 1.00 48.12 256 GLY A N 1
ATOM 2023 C CA . GLY A 1 256 ? -11.698 1.160 -5.993 1.00 48.12 256 GLY A CA 1
ATOM 2024 C C . GLY A 1 256 ? -11.338 2.302 -5.033 1.00 48.12 256 GLY A C 1
ATOM 2025 O O . GLY A 1 256 ? -10.783 2.047 -3.961 1.00 48.12 256 GLY A O 1
ATOM 2026 N N . HIS A 1 257 ? -11.683 3.541 -5.403 1.00 43.62 257 HIS A N 1
ATOM 2027 C CA . HIS A 1 257 ? -11.495 4.757 -4.590 1.00 43.62 257 HIS A CA 1
ATOM 2028 C C . HIS A 1 257 ? -12.491 4.896 -3.418 1.00 43.62 257 HIS A C 1
ATOM 2030 O O . HIS A 1 257 ? -12.415 5.858 -2.66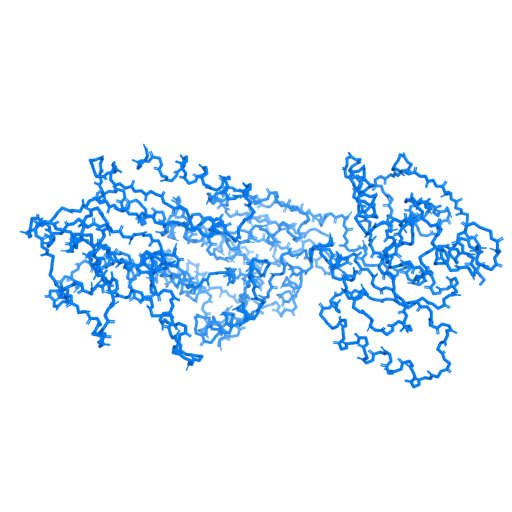1 1.00 43.62 257 HIS A O 1
ATOM 2036 N N . SER A 1 258 ? -13.419 3.948 -3.254 1.00 48.06 258 SER A N 1
ATOM 2037 C CA . SER A 1 258 ? -14.376 3.926 -2.142 1.00 48.06 258 SER A CA 1
ATOM 2038 C C . SER A 1 258 ? -13.751 3.399 -0.848 1.00 48.06 258 SER A C 1
ATOM 2040 O O . SER A 1 258 ? -12.924 2.484 -0.884 1.00 48.06 258 SER A O 1
ATOM 2042 N N . LEU A 1 259 ? -14.257 3.849 0.302 1.00 47.47 259 LEU A N 1
ATOM 2043 C CA . LEU A 1 259 ? -13.867 3.361 1.629 1.00 47.47 259 LEU A CA 1
ATOM 2044 C C . LEU A 1 259 ? -14.221 1.877 1.862 1.00 47.47 259 LEU A C 1
ATOM 2046 O O . LEU A 1 259 ? -13.683 1.271 2.789 1.00 47.47 259 LEU A O 1
ATOM 2050 N N . LYS A 1 260 ? -15.102 1.287 1.034 1.00 51.31 260 LYS A N 1
ATOM 2051 C CA . LYS A 1 260 ? -15.484 -0.140 1.059 1.00 51.31 260 LYS A CA 1
ATOM 2052 C C . LYS A 1 260 ? -14.395 -1.050 0.483 1.00 51.31 260 LYS A C 1
ATOM 2054 O O . LYS A 1 260 ? -13.705 -0.679 -0.463 1.00 51.31 260 LYS A O 1
ATOM 2059 N N . SER A 1 261 ? -14.264 -2.262 1.025 1.00 51.31 261 SER A N 1
ATOM 2060 C CA . SER A 1 261 ? -13.369 -3.313 0.511 1.00 51.31 261 SER A CA 1
ATOM 2061 C C . SER A 1 261 ? -13.744 -3.730 -0.919 1.00 51.31 261 SER A C 1
ATOM 2063 O O . SER A 1 261 ? -14.913 -3.976 -1.208 1.00 51.31 261 SER A O 1
ATOM 2065 N N . CYS A 1 262 ? -12.763 -3.790 -1.827 1.00 52.31 262 CYS A N 1
ATOM 2066 C CA . CYS A 1 262 ? -12.987 -4.131 -3.241 1.00 52.31 262 CYS A CA 1
ATOM 2067 C C . CYS A 1 262 ? -12.892 -5.645 -3.509 1.00 52.31 262 CYS A C 1
ATOM 2069 O O . CYS A 1 262 ? -13.557 -6.156 -4.408 1.00 52.31 262 CYS A O 1
ATOM 2071 N N . THR A 1 263 ? -12.094 -6.371 -2.717 1.00 55.59 263 THR A N 1
ATOM 2072 C CA . THR A 1 263 ? -11.792 -7.794 -2.936 1.00 55.59 263 THR A CA 1
ATOM 2073 C C . THR A 1 263 ? -12.700 -8.661 -2.070 1.00 55.59 263 THR A C 1
ATOM 2075 O O . THR A 1 263 ? -12.452 -8.861 -0.883 1.00 55.59 263 THR A O 1
ATOM 2078 N N . THR A 1 264 ? -13.781 -9.178 -2.655 1.00 60.56 264 THR A N 1
ATOM 2079 C CA . THR A 1 264 ? -14.769 -9.996 -1.930 1.00 60.56 264 THR A CA 1
ATOM 2080 C C . THR A 1 264 ? -14.511 -11.501 -2.020 1.00 60.56 264 THR A C 1
ATOM 2082 O O . THR A 1 264 ? -15.026 -12.237 -1.175 1.00 60.56 264 THR A O 1
ATOM 2085 N N . VAL A 1 265 ? -13.705 -11.941 -2.989 1.00 67.19 265 VAL A N 1
ATOM 2086 C CA . VAL A 1 265 ? -13.313 -13.334 -3.263 1.00 67.19 265 VAL A CA 1
ATOM 2087 C C . VAL A 1 265 ? -11.803 -13.411 -3.500 1.00 67.19 265 VAL A C 1
ATOM 2089 O O . VAL A 1 265 ? -11.189 -12.403 -3.843 1.00 67.19 265 VAL A O 1
ATOM 2092 N N . VAL A 1 266 ? -11.198 -14.588 -3.312 1.00 73.25 266 VAL A N 1
ATOM 2093 C CA . VAL A 1 266 ? -9.781 -14.798 -3.659 1.00 73.25 266 VAL A CA 1
ATOM 2094 C C . VAL A 1 266 ? -9.641 -14.768 -5.176 1.00 73.25 266 VAL A C 1
ATOM 2096 O O . VAL A 1 266 ? -10.270 -15.571 -5.862 1.00 73.25 266 VAL A O 1
ATOM 2099 N N . GLY A 1 267 ? -8.824 -13.847 -5.680 1.00 80.19 267 GLY A N 1
ATOM 2100 C CA . GLY A 1 267 ? -8.464 -13.760 -7.091 1.00 80.19 267 GLY A CA 1
ATOM 2101 C C . GLY A 1 267 ? -7.016 -14.185 -7.285 1.00 80.19 267 GLY A C 1
ATOM 2102 O O . GLY A 1 267 ? -6.158 -13.826 -6.484 1.00 80.19 267 GLY A O 1
ATOM 2103 N N . ALA A 1 268 ? -6.721 -14.937 -8.340 1.00 85.38 268 ALA A N 1
ATOM 2104 C CA . ALA A 1 268 ? -5.349 -15.264 -8.707 1.00 85.38 268 ALA A CA 1
ATOM 2105 C C . ALA A 1 268 ? -5.016 -14.670 -10.078 1.00 85.38 268 ALA A C 1
ATOM 2107 O O . ALA A 1 268 ? -5.871 -14.599 -10.953 1.00 85.38 268 ALA A O 1
ATOM 2108 N N . VAL A 1 269 ? -3.775 -14.233 -10.262 1.00 89.62 269 VAL A N 1
ATOM 2109 C CA . VAL A 1 269 ? -3.277 -13.649 -11.507 1.00 89.62 269 VAL A CA 1
ATOM 2110 C C . VAL A 1 269 ? -1.995 -14.364 -11.887 1.00 89.62 269 VAL A C 1
ATOM 2112 O O . VAL A 1 269 ? -1.013 -14.330 -11.142 1.00 89.62 269 VAL A O 1
ATOM 2115 N N . ARG A 1 270 ? -1.995 -15.010 -13.051 1.00 91.31 270 ARG A N 1
ATOM 2116 C CA . ARG A 1 270 ? -0.808 -15.632 -13.631 1.00 91.31 270 ARG A CA 1
ATOM 2117 C C . ARG A 1 270 ? -0.081 -14.621 -14.499 1.00 91.31 270 ARG A C 1
ATOM 2119 O O . ARG A 1 270 ? -0.663 -14.087 -15.438 1.00 91.31 270 ARG A O 1
ATOM 2126 N N . ILE A 1 271 ? 1.193 -14.394 -14.210 1.00 90.75 271 ILE A N 1
ATOM 2127 C CA . ILE A 1 271 ? 2.086 -13.612 -15.066 1.00 90.75 271 ILE A CA 1
ATOM 2128 C C . ILE A 1 271 ? 2.546 -14.498 -16.223 1.00 90.75 271 ILE A C 1
ATOM 2130 O O . ILE A 1 271 ? 3.015 -15.612 -15.998 1.00 90.75 271 ILE A O 1
ATOM 2134 N N . LYS A 1 272 ? 2.438 -13.994 -17.450 1.00 85.50 272 LYS A N 1
ATOM 2135 C CA . LYS A 1 272 ? 2.863 -14.661 -18.681 1.00 85.50 272 LYS A CA 1
ATOM 2136 C C . LYS A 1 272 ? 4.201 -14.124 -19.160 1.00 85.50 272 LYS A C 1
ATOM 2138 O O . LYS A 1 272 ? 4.546 -12.966 -18.929 1.00 85.50 272 LYS A O 1
ATOM 2143 N N . ASN A 1 273 ? 4.936 -14.969 -19.875 1.00 79.69 273 ASN A N 1
ATOM 2144 C CA . ASN A 1 273 ? 6.156 -14.605 -20.589 1.00 79.69 273 ASN A CA 1
ATOM 2145 C C . ASN A 1 273 ? 7.252 -13.982 -19.700 1.00 79.69 273 ASN A C 1
ATOM 2147 O O . ASN A 1 273 ? 8.093 -13.222 -20.184 1.00 79.69 273 ASN A O 1
ATOM 2151 N N . HIS A 1 274 ? 7.302 -14.324 -18.404 1.00 81.56 274 HIS A N 1
ATOM 2152 C CA . HIS A 1 274 ? 8.362 -13.832 -17.524 1.00 81.56 274 HIS A CA 1
ATOM 2153 C C . HIS A 1 274 ? 9.724 -14.378 -17.974 1.00 81.56 274 HIS A C 1
ATOM 2155 O O . HIS A 1 274 ? 9.926 -15.593 -18.029 1.00 81.56 274 HIS A O 1
ATOM 2161 N N . ARG A 1 275 ? 10.710 -13.499 -18.194 1.00 75.94 275 ARG A N 1
ATOM 2162 C CA . ARG A 1 275 ? 12.028 -13.828 -18.779 1.00 75.94 275 ARG A CA 1
ATOM 2163 C C . ARG A 1 275 ? 12.708 -15.075 -18.194 1.00 75.94 275 ARG A C 1
ATOM 2165 O O . ARG A 1 275 ? 13.323 -15.842 -18.926 1.00 75.94 275 ARG A O 1
ATOM 2172 N N . LYS A 1 276 ? 12.632 -15.260 -16.872 1.00 78.38 276 LYS A N 1
ATOM 2173 C CA . LYS A 1 276 ? 13.263 -16.384 -16.148 1.00 78.38 276 LYS A CA 1
ATOM 2174 C C . LYS A 1 276 ? 12.314 -17.541 -15.818 1.00 78.38 276 LYS A C 1
ATOM 2176 O O . LYS A 1 276 ? 12.754 -18.680 -15.688 1.00 78.38 276 LYS A O 1
ATOM 2181 N N . TYR A 1 277 ? 11.032 -17.251 -15.619 1.00 83.38 277 TYR A N 1
ATOM 2182 C CA . TYR A 1 277 ? 10.097 -18.185 -14.984 1.00 83.38 277 TYR A CA 1
ATOM 2183 C C . TYR A 1 277 ? 8.964 -18.616 -15.920 1.00 83.38 277 TYR A C 1
ATOM 2185 O O . TYR A 1 277 ? 8.230 -19.533 -15.562 1.00 83.38 277 TYR A O 1
ATOM 2193 N N . GLY A 1 278 ? 8.873 -18.034 -17.122 1.00 85.12 278 GLY A N 1
ATOM 2194 C CA . GLY A 1 278 ? 7.792 -18.275 -18.070 1.00 85.12 278 GLY A CA 1
ATOM 2195 C C . GLY A 1 278 ? 6.448 -17.881 -17.470 1.00 85.12 278 GLY A C 1
ATOM 2196 O O . GLY A 1 278 ? 6.335 -16.839 -16.827 1.00 85.12 278 GLY A O 1
ATOM 2197 N N . ASP A 1 279 ? 5.466 -18.759 -17.623 1.00 90.75 279 ASP A N 1
ATOM 2198 C CA . ASP A 1 279 ? 4.083 -18.540 -17.186 1.00 90.75 279 ASP A CA 1
ATOM 2199 C C . ASP A 1 279 ? 3.810 -19.033 -15.756 1.00 90.75 279 ASP A C 1
ATOM 2201 O O . ASP A 1 279 ? 2.663 -19.242 -15.372 1.00 90.75 279 ASP A O 1
ATOM 2205 N N . ARG A 1 280 ? 4.864 -19.277 -14.969 1.00 89.44 280 ARG A N 1
ATOM 2206 C CA . ARG A 1 280 ? 4.751 -19.988 -13.687 1.00 89.44 280 ARG A CA 1
ATOM 2207 C C . ARG A 1 280 ? 4.453 -19.091 -12.495 1.00 89.44 280 ARG A C 1
ATOM 2209 O O . ARG A 1 280 ? 4.139 -19.599 -11.431 1.00 89.44 280 ARG A O 1
ATOM 2216 N N . ILE A 1 281 ? 4.608 -17.772 -12.597 1.00 91.94 281 ILE A N 1
ATOM 2217 C CA . ILE A 1 281 ? 4.391 -16.895 -11.435 1.00 91.94 281 ILE A CA 1
ATOM 2218 C C . ILE A 1 281 ? 2.895 -16.657 -11.272 1.00 91.94 281 ILE A C 1
ATOM 2220 O O . ILE A 1 281 ? 2.251 -16.132 -12.181 1.00 91.94 281 ILE A O 1
ATOM 2224 N N . VAL A 1 282 ? 2.366 -16.981 -10.094 1.00 91.69 282 VAL A N 1
ATOM 2225 C CA . VAL A 1 282 ? 0.961 -16.753 -9.755 1.00 91.69 282 VAL A CA 1
ATOM 2226 C C . VAL A 1 282 ? 0.866 -15.913 -8.488 1.00 91.69 282 VAL A C 1
ATOM 2228 O O . VAL A 1 282 ? 1.360 -16.299 -7.430 1.00 91.69 282 VAL A O 1
ATOM 2231 N N . LEU A 1 283 ? 0.212 -14.761 -8.599 1.00 91.69 283 LEU A N 1
ATOM 2232 C CA . LEU A 1 283 ? -0.046 -13.833 -7.502 1.00 91.69 283 LEU A CA 1
ATOM 2233 C C . LEU A 1 283 ? -1.484 -14.001 -7.033 1.00 91.69 283 LEU A C 1
ATOM 2235 O O . LEU A 1 283 ? -2.399 -13.999 -7.850 1.00 91.69 283 LEU A O 1
ATOM 2239 N N . VAL A 1 284 ? -1.691 -14.129 -5.729 1.00 87.88 284 VAL A N 1
ATOM 2240 C CA . VAL A 1 284 ? -3.007 -14.434 -5.163 1.00 87.88 284 VAL A CA 1
ATOM 2241 C C . VAL A 1 284 ? -3.439 -13.278 -4.282 1.00 87.88 284 VAL A C 1
ATOM 2243 O O . VAL A 1 284 ? -2.867 -13.063 -3.211 1.00 87.88 284 VAL A O 1
ATOM 2246 N N . ASP A 1 285 ? -4.440 -12.533 -4.740 1.00 88.00 285 ASP A N 1
ATOM 2247 C CA . ASP A 1 285 ? -5.096 -11.495 -3.958 1.00 88.00 285 ASP A CA 1
ATOM 2248 C C . ASP A 1 285 ? -6.118 -12.135 -3.021 1.00 88.00 285 ASP A C 1
ATOM 2250 O O . ASP A 1 285 ? -7.023 -12.853 -3.458 1.00 88.00 285 ASP A O 1
ATOM 2254 N N . THR A 1 286 ? -5.986 -11.873 -1.725 1.00 82.75 286 THR A N 1
ATOM 2255 C CA . THR A 1 286 ? -6.926 -12.372 -0.720 1.00 82.75 286 THR A CA 1
ATOM 2256 C C . THR A 1 286 ? -7.797 -11.235 -0.191 1.00 82.75 286 THR A C 1
ATOM 2258 O O . THR A 1 286 ? -7.328 -10.093 -0.096 1.00 82.75 286 THR A O 1
ATOM 2261 N N . PRO A 1 287 ? -9.061 -11.508 0.189 1.00 79.31 287 PRO A N 1
ATOM 2262 C CA . PRO A 1 287 ? -9.840 -10.566 0.983 1.00 79.31 287 PRO A CA 1
ATOM 2263 C C . PRO A 1 287 ? -9.040 -10.116 2.211 1.00 79.31 287 PRO A C 1
ATOM 2265 O O . PRO A 1 287 ? -8.343 -10.913 2.841 1.00 79.31 287 PRO A O 1
ATOM 2268 N N . GLY A 1 288 ? -9.098 -8.824 2.531 1.00 76.81 288 GLY A N 1
ATOM 2269 C CA . GLY A 1 288 ? -8.398 -8.306 3.700 1.00 76.81 288 GLY A CA 1
ATOM 2270 C C . GLY A 1 288 ? -9.092 -8.714 4.989 1.00 76.81 288 GLY A C 1
ATOM 2271 O O . GLY A 1 288 ? -10.310 -8.657 5.059 1.00 76.81 288 GLY A O 1
ATOM 2272 N N . PHE A 1 289 ? -8.314 -9.068 6.011 1.00 72.88 289 PHE A N 1
ATOM 2273 C CA . PHE A 1 289 ? -8.812 -9.139 7.387 1.00 72.88 289 PHE A CA 1
ATOM 2274 C C . PHE A 1 289 ? -9.293 -7.759 7.858 1.00 72.88 289 PHE A C 1
ATOM 2276 O O . PHE A 1 289 ? -8.880 -6.739 7.294 1.00 72.88 289 PHE A O 1
ATOM 2283 N N . ASP A 1 290 ? -10.114 -7.710 8.904 1.00 69.38 290 ASP A N 1
ATOM 2284 C CA . ASP A 1 290 ? -10.760 -6.478 9.372 1.00 69.38 290 ASP A CA 1
ATOM 2285 C C . ASP A 1 290 ? -11.678 -5.845 8.295 1.00 69.38 290 ASP A C 1
ATOM 2287 O O . ASP A 1 290 ? -11.637 -4.639 8.034 1.00 69.38 290 ASP A O 1
ATOM 2291 N N . ASP A 1 291 ? -12.460 -6.682 7.602 1.00 71.81 291 ASP A N 1
ATOM 2292 C CA . ASP A 1 291 ? -13.442 -6.286 6.580 1.00 71.81 291 ASP A CA 1
ATOM 2293 C C . ASP A 1 291 ? -14.763 -5.808 7.214 1.00 71.81 291 ASP A C 1
ATOM 2295 O O . ASP A 1 291 ? -15.143 -6.224 8.308 1.00 71.81 291 ASP A O 1
ATOM 2299 N N . THR A 1 292 ? -15.477 -4.905 6.537 1.00 63.97 292 THR A N 1
ATOM 2300 C CA . THR A 1 292 ? -16.744 -4.344 7.041 1.00 63.97 292 THR A CA 1
ATOM 2301 C C . THR A 1 292 ? -17.952 -5.250 6.809 1.00 63.97 292 THR A C 1
ATOM 2303 O O . THR A 1 292 ? -18.962 -5.085 7.490 1.00 63.97 292 THR A O 1
ATOM 2306 N N . GLU A 1 293 ? -17.871 -6.178 5.852 1.00 69.50 293 GLU A N 1
ATOM 2307 C CA . GLU A 1 293 ? -18.973 -7.052 5.430 1.00 69.50 293 GLU A CA 1
ATOM 2308 C C . GLU A 1 293 ? -18.746 -8.516 5.834 1.00 69.50 293 GLU A C 1
ATOM 2310 O O . GLU A 1 293 ? -19.712 -9.227 6.105 1.00 69.50 293 GLU A O 1
ATOM 2315 N N . LYS A 1 294 ? -17.487 -8.980 5.875 1.00 70.38 294 LYS A N 1
ATOM 2316 C CA . LYS A 1 294 ? -17.125 -10.354 6.266 1.00 70.38 294 LYS A CA 1
ATOM 2317 C C . LYS A 1 294 ? -16.414 -10.399 7.613 1.00 70.38 294 LYS A C 1
ATOM 2319 O O . LYS A 1 294 ? -15.531 -9.596 7.889 1.00 70.38 294 LYS A O 1
ATOM 2324 N N . SER A 1 295 ? -16.741 -11.401 8.423 1.00 74.38 295 SER A N 1
ATOM 2325 C CA . SER A 1 295 ? -15.995 -11.691 9.649 1.00 74.38 295 SER A CA 1
ATOM 2326 C C . SER A 1 295 ? -14.604 -12.256 9.344 1.00 74.38 295 SER A C 1
ATOM 2328 O O . SER A 1 295 ? -14.402 -12.949 8.343 1.00 74.38 295 SER A O 1
ATOM 2330 N N . ASP A 1 296 ? -13.647 -12.050 10.252 1.00 74.12 296 ASP A N 1
ATOM 2331 C CA . ASP A 1 296 ? -12.300 -12.621 10.115 1.00 74.12 296 ASP A CA 1
ATOM 2332 C C . ASP A 1 296 ? -12.317 -14.159 10.033 1.00 74.12 296 ASP A C 1
ATOM 2334 O O . ASP A 1 296 ? -11.452 -14.749 9.389 1.00 74.12 296 ASP A O 1
ATOM 2338 N N . LEU A 1 297 ? -13.325 -14.826 10.616 1.00 77.00 297 LEU A N 1
ATOM 2339 C CA . LEU A 1 297 ? -13.505 -16.278 10.494 1.00 77.00 297 LEU A CA 1
ATOM 2340 C C . LEU A 1 297 ? -13.944 -16.684 9.081 1.00 77.00 297 LEU A C 1
ATOM 2342 O O . LEU A 1 297 ? -13.481 -17.700 8.561 1.00 77.00 297 LEU A O 1
ATOM 2346 N N . GLU A 1 298 ? -14.821 -15.906 8.448 1.00 78.50 298 GLU A N 1
ATOM 2347 C CA . GLU A 1 298 ? -15.223 -16.131 7.056 1.00 78.50 298 GLU A CA 1
ATOM 2348 C C . GLU A 1 298 ? -14.064 -15.869 6.094 1.00 78.50 298 GLU A C 1
ATOM 2350 O O . GLU A 1 298 ? -13.840 -16.661 5.181 1.00 78.50 298 GLU A O 1
ATOM 2355 N N . ILE A 1 299 ? -13.286 -14.809 6.324 1.00 80.50 299 ILE A N 1
ATOM 2356 C CA . ILE A 1 299 ? -12.077 -14.508 5.544 1.00 80.50 299 ILE A CA 1
ATOM 2357 C C . ILE A 1 299 ? -11.048 -15.623 5.713 1.00 80.50 299 ILE A C 1
ATOM 2359 O O . ILE A 1 299 ? -10.527 -16.136 4.722 1.00 80.50 299 ILE A O 1
ATOM 2363 N N . LEU A 1 300 ? -10.817 -16.067 6.952 1.00 79.75 300 LEU A N 1
ATOM 2364 C CA . LEU A 1 300 ? -9.956 -17.207 7.237 1.00 79.75 300 LEU A CA 1
ATOM 2365 C C . LEU A 1 300 ? -10.436 -18.453 6.498 1.00 79.75 300 LEU A C 1
ATOM 2367 O O . LEU A 1 300 ? -9.612 -19.149 5.916 1.00 79.75 300 LEU A O 1
ATOM 2371 N N . ARG A 1 301 ? -11.743 -18.732 6.472 1.00 80.88 301 ARG A N 1
ATOM 2372 C CA . ARG A 1 301 ? -12.306 -19.873 5.740 1.00 80.88 301 ARG A CA 1
ATOM 2373 C C . ARG A 1 301 ? -12.055 -19.777 4.240 1.00 80.88 301 ARG A C 1
ATOM 2375 O O . ARG A 1 301 ? -11.569 -20.739 3.660 1.00 80.88 301 ARG A O 1
ATOM 2382 N N . ILE A 1 302 ? -12.304 -18.615 3.639 1.00 81.69 302 ILE A N 1
ATOM 2383 C CA . ILE A 1 302 ? -12.049 -18.365 2.214 1.00 81.69 302 ILE A CA 1
ATOM 2384 C C . ILE A 1 302 ? -10.570 -18.614 1.869 1.00 81.69 302 ILE A C 1
ATOM 2386 O O . ILE A 1 302 ? -10.265 -19.298 0.892 1.00 81.69 302 ILE A O 1
ATOM 2390 N N . ILE A 1 303 ? -9.650 -18.094 2.687 1.00 81.25 303 ILE A N 1
ATOM 2391 C CA . ILE A 1 303 ? -8.205 -18.282 2.500 1.00 81.25 303 ILE A CA 1
ATOM 2392 C C . ILE A 1 303 ? -7.819 -19.752 2.721 1.00 81.25 303 ILE A C 1
ATOM 2394 O O . ILE A 1 303 ? -7.055 -20.314 1.940 1.00 81.25 303 ILE A O 1
ATOM 2398 N N . SER A 1 304 ? -8.375 -20.397 3.749 1.00 80.06 304 SER A N 1
ATOM 2399 C CA . SER A 1 304 ? -8.098 -21.797 4.096 1.00 80.06 304 SER A CA 1
ATOM 2400 C C . SER A 1 304 ? -8.530 -22.753 2.991 1.00 80.06 304 SER A C 1
ATOM 2402 O O . SER A 1 304 ? -7.741 -23.599 2.583 1.00 80.06 304 SER A O 1
ATOM 2404 N N . ASP A 1 305 ? -9.744 -22.586 2.462 1.00 82.00 305 ASP A N 1
ATOM 2405 C CA . ASP A 1 305 ? -10.274 -23.411 1.374 1.00 82.00 305 ASP A CA 1
ATOM 2406 C C . ASP A 1 305 ? -9.381 -23.306 0.126 1.00 82.00 305 ASP A C 1
ATOM 2408 O O . ASP A 1 305 ? -9.137 -24.298 -0.563 1.00 82.00 305 ASP A O 1
ATOM 2412 N N . TRP A 1 306 ? -8.839 -22.115 -0.145 1.00 80.69 306 TRP A N 1
ATOM 2413 C CA . TRP A 1 306 ? -7.922 -21.889 -1.258 1.00 80.69 306 TRP A CA 1
ATOM 2414 C C . TRP A 1 306 ? -6.544 -22.539 -1.028 1.00 80.69 306 TRP A C 1
ATOM 2416 O O . TRP A 1 306 ? -6.033 -23.245 -1.900 1.00 80.69 306 TRP A O 1
ATOM 2426 N N . LEU A 1 307 ? -5.969 -22.383 0.170 1.00 78.56 307 LEU A N 1
ATOM 2427 C CA . LEU A 1 307 ? -4.692 -23.002 0.549 1.00 78.56 307 LEU A CA 1
ATOM 2428 C C . LEU A 1 307 ? -4.771 -24.537 0.602 1.00 78.56 307 LEU A C 1
ATOM 2430 O O . LEU A 1 307 ? -3.805 -25.209 0.243 1.00 78.56 307 LEU A O 1
ATOM 2434 N N . VAL A 1 308 ? -5.898 -25.111 1.028 1.00 79.12 308 VAL A N 1
ATOM 2435 C CA . VAL A 1 308 ? -6.118 -26.567 1.030 1.00 79.12 308 VAL A CA 1
ATOM 2436 C C . VAL A 1 308 ? -6.111 -27.114 -0.395 1.00 79.12 308 VAL A C 1
ATOM 2438 O O . VAL A 1 308 ? -5.379 -28.064 -0.669 1.00 79.12 308 VAL A O 1
ATOM 2441 N N . LYS A 1 309 ? -6.828 -26.470 -1.326 1.00 79.75 309 LYS A N 1
ATOM 2442 C CA . LYS A 1 309 ? -6.844 -26.879 -2.740 1.00 79.75 309 LYS A CA 1
ATOM 2443 C C . LYS A 1 309 ? -5.450 -26.868 -3.367 1.00 79.75 309 LYS A C 1
ATOM 2445 O O . LYS A 1 309 ? -5.106 -27.806 -4.080 1.00 79.75 309 LYS A O 1
ATOM 2450 N N . LEU A 1 310 ? -4.626 -25.858 -3.067 1.00 78.62 310 LEU A N 1
ATOM 2451 C CA . LEU A 1 310 ? -3.223 -25.840 -3.504 1.00 78.62 310 LEU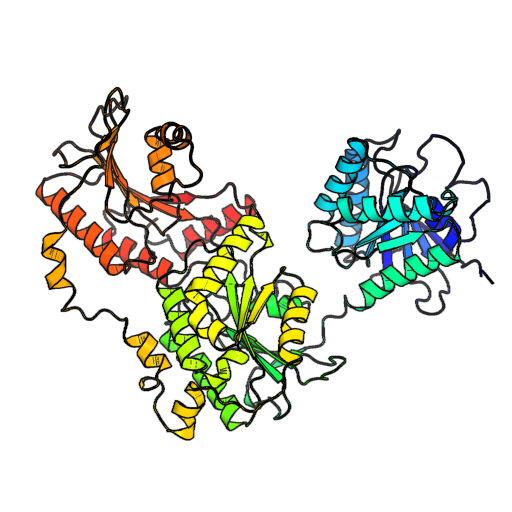 A CA 1
ATOM 2452 C C . LEU A 1 310 ? -2.441 -27.059 -3.013 1.00 78.62 310 LEU A C 1
ATOM 2454 O O . LEU A 1 310 ? -1.699 -27.676 -3.779 1.00 78.62 310 LEU A O 1
ATOM 2458 N N . TYR A 1 311 ? -2.587 -27.379 -1.726 1.00 77.31 311 TYR A N 1
ATOM 2459 C CA . TYR A 1 311 ? -1.865 -28.479 -1.100 1.00 77.31 311 TYR A CA 1
ATOM 2460 C C . TYR A 1 311 ? -2.257 -29.823 -1.714 1.00 77.31 311 TYR A C 1
ATOM 2462 O O . TYR A 1 311 ? -1.391 -30.616 -2.081 1.00 77.31 311 TYR A O 1
ATOM 2470 N N . GLU A 1 312 ? -3.558 -30.047 -1.901 1.00 79.75 312 GLU A N 1
ATOM 2471 C CA . GLU A 1 312 ? -4.095 -31.253 -2.537 1.00 79.75 312 GLU A CA 1
ATOM 2472 C C . GLU A 1 312 ? -3.649 -31.382 -4.000 1.00 79.75 312 GLU A C 1
ATOM 2474 O O . GLU A 1 312 ? -3.288 -32.474 -4.447 1.00 79.75 312 GLU A O 1
ATOM 2479 N N . ALA A 1 313 ? -3.582 -30.262 -4.728 1.00 76.62 313 ALA A N 1
ATOM 2480 C CA . ALA A 1 313 ? -3.056 -30.200 -6.091 1.00 76.62 313 ALA A CA 1
ATOM 2481 C C . ALA A 1 313 ? -1.525 -30.384 -6.169 1.00 76.62 313 ALA A C 1
ATOM 2483 O O . ALA A 1 313 ? -0.976 -30.560 -7.261 1.00 76.62 313 ALA A O 1
ATOM 2484 N N . ARG A 1 314 ? -0.832 -30.404 -5.020 1.00 75.12 314 ARG A N 1
ATOM 2485 C CA . ARG A 1 314 ? 0.634 -30.415 -4.893 1.00 75.12 314 ARG A CA 1
ATOM 2486 C C . ARG A 1 314 ? 1.300 -29.232 -5.601 1.00 75.12 314 ARG A C 1
ATOM 2488 O O . ARG A 1 314 ? 2.359 -29.395 -6.201 1.00 75.12 314 ARG A O 1
ATOM 2495 N N . VAL A 1 315 ? 0.671 -28.062 -5.522 1.00 77.19 315 VAL A N 1
ATOM 2496 C CA . VAL A 1 315 ? 1.212 -26.795 -6.029 1.00 77.19 315 VAL A CA 1
ATOM 2497 C C . VAL A 1 315 ? 2.011 -26.110 -4.921 1.00 77.19 315 VAL A C 1
ATOM 2499 O O . VAL A 1 315 ? 1.595 -26.072 -3.759 1.00 77.19 315 VAL A O 1
ATOM 2502 N N . PHE A 1 316 ? 3.184 -25.576 -5.264 1.00 70.06 316 PHE A N 1
ATOM 2503 C CA . PHE A 1 316 ? 4.123 -25.032 -4.288 1.00 70.06 316 PHE A CA 1
ATOM 2504 C C . PHE A 1 316 ? 3.773 -23.600 -3.870 1.00 70.06 316 PHE A C 1
ATOM 2506 O O . PHE A 1 316 ? 3.801 -22.670 -4.675 1.00 70.06 316 PHE A O 1
ATOM 2513 N N . LEU A 1 317 ? 3.558 -23.393 -2.566 1.00 80.06 317 LEU A N 1
ATOM 2514 C CA . LEU A 1 317 ? 3.564 -22.049 -1.992 1.00 80.06 317 LEU A CA 1
ATOM 2515 C C . LEU A 1 317 ? 5.008 -21.537 -1.905 1.00 80.06 317 LEU A C 1
ATOM 2517 O O . LEU A 1 317 ? 5.813 -22.023 -1.096 1.00 80.06 317 LEU A O 1
ATOM 2521 N N . CYS A 1 318 ? 5.326 -20.557 -2.745 1.00 85.12 318 CYS A N 1
ATOM 2522 C CA . CYS A 1 318 ? 6.639 -19.931 -2.839 1.00 85.12 318 CYS A CA 1
ATOM 2523 C C . CYS A 1 318 ? 6.840 -18.870 -1.748 1.00 85.12 318 CYS A C 1
ATOM 2525 O O . CYS A 1 318 ? 7.894 -18.835 -1.112 1.00 85.12 318 CYS A O 1
ATOM 2527 N N . GLY A 1 319 ? 5.817 -18.060 -1.462 1.00 85.88 319 GLY A N 1
ATOM 2528 C CA . GLY A 1 319 ? 5.904 -17.030 -0.429 1.00 85.88 319 GLY A CA 1
ATOM 2529 C C . GLY A 1 319 ? 4.561 -16.471 0.025 1.00 85.88 319 GLY A C 1
ATOM 2530 O O . GLY A 1 319 ? 3.545 -16.617 -0.654 1.00 85.88 319 GLY A O 1
ATOM 2531 N N . ILE A 1 320 ? 4.581 -15.803 1.178 1.00 89.19 320 ILE A N 1
ATOM 2532 C CA . ILE A 1 320 ? 3.465 -15.008 1.697 1.00 89.19 320 ILE A CA 1
ATOM 2533 C C . ILE A 1 320 ? 3.946 -13.565 1.841 1.00 89.19 320 ILE A C 1
ATOM 2535 O O . ILE A 1 320 ? 4.883 -13.298 2.592 1.00 89.19 320 ILE A O 1
ATOM 2539 N N . MET A 1 321 ? 3.299 -12.631 1.150 1.00 93.88 321 MET A N 1
ATOM 2540 C CA . MET A 1 321 ? 3.500 -11.198 1.353 1.00 93.88 321 MET A CA 1
ATOM 2541 C C . MET A 1 321 ? 2.470 -10.692 2.362 1.00 93.88 321 MET A C 1
ATOM 2543 O O . MET A 1 321 ? 1.289 -10.612 2.034 1.00 93.88 321 MET A O 1
ATOM 2547 N N . TYR A 1 322 ? 2.890 -10.337 3.575 1.00 92.31 322 TYR A N 1
ATOM 2548 C CA . TYR A 1 322 ? 2.006 -9.701 4.553 1.00 92.31 322 TYR A CA 1
ATOM 2549 C C . TYR A 1 322 ? 2.160 -8.181 4.494 1.00 92.31 322 TYR A C 1
ATOM 2551 O O . TYR A 1 322 ? 3.196 -7.644 4.887 1.00 92.31 322 TYR A O 1
ATOM 2559 N N . LEU A 1 323 ? 1.140 -7.482 4.001 1.00 92.25 323 LEU A N 1
ATOM 2560 C CA . LEU A 1 323 ? 1.178 -6.037 3.792 1.00 92.25 323 LEU A CA 1
ATOM 2561 C C . LEU A 1 323 ? 0.706 -5.266 5.027 1.00 92.25 323 LEU A C 1
ATOM 2563 O O . LEU A 1 323 ? -0.320 -5.591 5.630 1.00 92.25 323 LEU A O 1
ATOM 2567 N N . HIS A 1 324 ? 1.408 -4.179 5.337 1.00 89.06 324 HIS A N 1
ATOM 2568 C CA . HIS A 1 324 ? 1.104 -3.269 6.438 1.00 89.06 324 HIS A CA 1
ATOM 2569 C C . HIS A 1 324 ? 1.359 -1.813 6.026 1.00 89.06 324 HIS A C 1
ATOM 2571 O O . HIS A 1 324 ? 2.402 -1.521 5.445 1.00 89.06 324 HIS A O 1
ATOM 2577 N N . ARG A 1 325 ? 0.446 -0.883 6.337 1.00 87.62 325 ARG A N 1
ATOM 2578 C CA . ARG A 1 325 ? 0.670 0.540 6.038 1.00 87.62 325 ARG A CA 1
ATOM 2579 C C . ARG A 1 325 ? 1.623 1.127 7.063 1.00 87.62 325 ARG A C 1
ATOM 2581 O O . ARG A 1 325 ? 1.367 1.044 8.258 1.00 87.62 325 ARG A O 1
ATOM 2588 N N . ILE A 1 326 ? 2.679 1.793 6.616 1.00 88.19 326 ILE A N 1
ATOM 2589 C CA . ILE A 1 326 ? 3.611 2.457 7.534 1.00 88.19 326 ILE A CA 1
ATOM 2590 C C . ILE A 1 326 ? 2.999 3.711 8.189 1.00 88.19 326 ILE A C 1
ATOM 2592 O O . ILE A 1 326 ? 3.485 4.207 9.211 1.00 88.19 326 ILE A O 1
ATOM 2596 N N . THR A 1 327 ? 1.906 4.228 7.619 1.00 80.56 327 THR A N 1
ATOM 2597 C CA . THR A 1 327 ? 1.137 5.354 8.157 1.00 80.56 327 THR A CA 1
ATOM 2598 C C . THR A 1 327 ? 0.344 4.996 9.413 1.00 80.56 327 THR A C 1
ATOM 2600 O O . THR A 1 327 ? 0.050 5.899 10.207 1.00 80.56 327 THR A O 1
ATOM 2603 N N . ASP A 1 328 ? 0.098 3.708 9.670 1.00 73.50 328 ASP A N 1
ATOM 2604 C CA . ASP A 1 328 ? -0.599 3.242 10.865 1.00 73.50 328 ASP A CA 1
ATOM 2605 C C . ASP A 1 328 ? 0.224 3.569 12.124 1.00 73.50 328 ASP A C 1
ATOM 2607 O O . ASP A 1 328 ? 1.314 3.053 12.364 1.00 73.50 328 ASP A O 1
ATOM 2611 N N . VAL A 1 329 ? -0.299 4.485 12.946 1.00 58.31 329 VAL A N 1
ATOM 2612 C CA . VAL A 1 329 ? 0.378 4.971 14.165 1.00 58.31 329 VAL A CA 1
ATOM 2613 C C . VAL A 1 329 ? 0.420 3.891 15.253 1.00 58.31 329 VAL A C 1
ATOM 2615 O O . VAL A 1 329 ? 1.268 3.931 16.144 1.00 58.31 329 VAL A O 1
ATOM 2618 N N . ARG A 1 330 ? -0.518 2.939 15.208 1.00 58.38 330 ARG A N 1
ATOM 2619 C CA . ARG A 1 330 ? -0.627 1.807 16.130 1.00 58.38 330 ARG A CA 1
ATOM 2620 C C . ARG A 1 330 ? -1.164 0.591 15.386 1.00 58.38 330 ARG A C 1
ATOM 2622 O O . ARG A 1 330 ? -2.041 0.736 14.541 1.00 58.38 330 ARG A O 1
ATOM 2629 N N . LEU A 1 331 ? -0.720 -0.600 15.777 1.00 62.97 331 LEU A N 1
ATOM 2630 C CA . LEU A 1 331 ? -1.428 -1.835 15.447 1.00 62.97 331 LEU A CA 1
ATOM 2631 C C . LEU A 1 331 ? -2.661 -1.929 16.346 1.00 62.97 331 LEU A C 1
ATOM 2633 O O . LEU A 1 331 ? -2.517 -2.030 17.561 1.00 62.97 331 LEU A O 1
ATOM 2637 N N . SER A 1 332 ? -3.866 -1.877 15.786 1.00 60.25 332 SER A N 1
ATOM 2638 C CA . SER A 1 332 ? -5.079 -2.125 16.575 1.00 60.25 332 SER A CA 1
ATOM 2639 C C . SER A 1 332 ? -5.081 -3.553 17.163 1.00 60.25 332 SER A C 1
ATOM 2641 O O . SER A 1 332 ? -4.288 -4.420 16.771 1.00 60.25 332 SER A O 1
ATOM 2643 N N . GLY A 1 333 ? -6.030 -3.836 18.062 1.00 61.12 333 GLY A N 1
ATOM 2644 C CA . GLY A 1 333 ? -6.305 -5.207 18.505 1.00 61.12 333 GLY A CA 1
ATOM 2645 C C . GLY A 1 333 ? -6.575 -6.178 17.341 1.00 61.12 333 GLY A C 1
ATOM 2646 O O . GLY A 1 333 ? -6.049 -7.291 17.359 1.00 61.12 333 GLY A O 1
ATOM 2647 N N . SER A 1 334 ? -7.296 -5.738 16.297 1.00 63.09 334 SER A N 1
ATOM 2648 C CA . SER A 1 334 ? -7.548 -6.535 15.081 1.00 63.09 334 SER A CA 1
ATOM 2649 C C . SER A 1 334 ? -6.258 -6.820 14.303 1.00 63.09 334 SER A C 1
ATOM 2651 O O . SER A 1 334 ? -6.011 -7.951 13.894 1.00 63.09 334 SER A O 1
ATOM 2653 N N . HIS A 1 335 ? -5.354 -5.844 14.179 1.00 67.44 335 HIS A N 1
ATOM 2654 C CA . HIS A 1 335 ? -4.062 -6.049 13.519 1.00 67.44 335 HIS A CA 1
ATOM 2655 C C . HIS A 1 335 ? -3.168 -7.071 14.243 1.00 67.44 335 HIS A C 1
ATOM 2657 O O . HIS A 1 335 ? -2.488 -7.857 13.583 1.00 67.44 335 HIS A O 1
ATOM 2663 N N . ARG A 1 336 ? -3.162 -7.082 15.584 1.00 69.69 336 ARG A N 1
ATOM 2664 C CA . ARG A 1 336 ? -2.424 -8.091 16.367 1.00 69.69 336 ARG A CA 1
ATOM 2665 C C . ARG A 1 336 ? -3.034 -9.478 16.240 1.00 69.69 336 ARG A C 1
ATOM 2667 O O . ARG A 1 336 ? -2.293 -10.440 16.074 1.00 69.69 336 ARG A O 1
ATOM 2674 N N . LEU A 1 337 ? -4.364 -9.570 16.253 1.00 68.94 337 LEU A N 1
ATOM 2675 C CA . LEU A 1 337 ? -5.068 -10.826 15.999 1.00 68.94 337 LEU A CA 1
ATOM 2676 C C . LEU A 1 337 ? -4.669 -11.420 14.641 1.00 68.94 337 LEU A C 1
ATOM 2678 O O . LEU A 1 337 ? -4.380 -12.609 14.559 1.00 68.94 337 LEU A O 1
ATOM 2682 N N . ASN A 1 338 ? -4.566 -10.582 13.607 1.00 73.62 338 ASN A N 1
ATOM 2683 C CA . ASN A 1 338 ? -4.157 -10.995 12.263 1.00 73.62 338 ASN A CA 1
ATOM 2684 C C . ASN A 1 338 ? -2.702 -11.485 12.195 1.00 73.62 338 ASN A C 1
ATOM 2686 O O . ASN A 1 338 ? -2.404 -12.420 11.453 1.00 73.62 338 ASN A O 1
ATOM 2690 N N . LEU A 1 339 ? -1.796 -10.882 12.974 1.00 78.31 339 LEU A N 1
ATOM 2691 C CA . LEU A 1 339 ? -0.404 -11.334 13.082 1.00 78.31 339 LEU A CA 1
ATOM 2692 C C . LEU A 1 339 ? -0.291 -12.673 13.819 1.00 78.31 339 LEU A C 1
ATOM 2694 O O . LEU A 1 339 ? 0.444 -13.548 13.363 1.00 78.31 339 LEU A O 1
ATOM 2698 N N . ASP A 1 340 ? -1.045 -12.856 14.906 1.00 76.81 340 ASP A N 1
ATOM 2699 C CA . ASP A 1 340 ? -1.116 -14.136 15.621 1.00 76.81 340 ASP A CA 1
ATOM 2700 C C . ASP A 1 340 ? -1.676 -15.231 14.697 1.00 76.81 340 ASP A C 1
ATOM 2702 O O . ASP A 1 340 ? -1.127 -16.330 14.613 1.00 76.81 340 ASP A O 1
ATOM 2706 N N . LEU A 1 341 ? -2.712 -14.898 13.919 1.00 76.56 341 LEU A N 1
ATOM 2707 C CA . LEU A 1 341 ? -3.279 -15.773 12.895 1.00 76.56 341 LEU A CA 1
ATOM 2708 C C . LEU A 1 341 ? -2.249 -16.180 11.839 1.00 76.56 341 LEU A C 1
ATOM 2710 O O . LEU A 1 341 ? -2.135 -17.361 11.519 1.00 76.56 341 LEU A O 1
ATOM 2714 N N . LEU A 1 342 ? -1.489 -15.215 11.310 1.00 80.88 342 LEU A N 1
ATOM 2715 C CA . LEU A 1 342 ? -0.410 -15.478 10.359 1.00 80.88 342 LEU A CA 1
ATOM 2716 C C . LEU A 1 342 ? 0.654 -16.398 10.972 1.00 80.88 342 LEU A C 1
ATOM 2718 O O . LEU A 1 342 ? 1.135 -17.307 10.294 1.00 80.88 342 LEU A O 1
ATOM 2722 N N . GLY A 1 343 ? 0.997 -16.182 12.244 1.00 79.25 343 GLY A N 1
ATOM 2723 C CA . GLY A 1 343 ? 1.927 -17.020 12.995 1.00 79.25 343 GLY A CA 1
ATOM 2724 C C . GLY A 1 343 ? 1.467 -18.473 13.073 1.00 79.25 343 GLY A C 1
ATOM 2725 O O . GLY A 1 343 ? 2.210 -19.379 12.692 1.00 79.25 343 GLY A O 1
ATOM 2726 N N . GLU A 1 344 ? 0.219 -18.692 13.487 1.00 79.69 344 GLU A N 1
ATOM 2727 C CA . GLU A 1 344 ? -0.373 -20.031 13.575 1.00 79.69 344 GLU A CA 1
ATOM 2728 C C . GLU A 1 344 ? -0.576 -20.687 12.203 1.00 79.69 344 GLU A C 1
ATOM 2730 O O . GLU A 1 344 ? -0.503 -21.910 12.093 1.00 79.69 344 GLU A O 1
ATOM 2735 N N . LEU A 1 345 ? -0.812 -19.895 11.152 1.00 73.19 345 LEU A N 1
ATOM 2736 C CA . LEU A 1 345 ? -0.987 -20.380 9.781 1.00 73.19 345 LEU A CA 1
ATOM 2737 C C . LEU A 1 345 ? 0.335 -20.867 9.189 1.00 73.19 345 LEU A C 1
ATOM 2739 O O . LEU A 1 345 ? 0.377 -21.930 8.566 1.00 73.19 345 LEU A O 1
ATOM 2743 N N . CYS A 1 346 ? 1.418 -20.121 9.412 1.00 71.44 346 CYS A N 1
ATOM 2744 C CA . CYS A 1 346 ? 2.746 -20.463 8.911 1.00 71.44 346 CYS A CA 1
ATOM 2745 C C . CYS A 1 346 ? 3.405 -21.595 9.712 1.00 71.44 346 CYS A C 1
ATOM 2747 O O . CYS A 1 346 ? 4.041 -22.474 9.123 1.00 71.44 346 CYS A O 1
ATOM 2749 N N . GLY A 1 347 ? 3.278 -21.576 11.042 1.00 69.38 347 GLY A N 1
ATOM 2750 C CA . GLY A 1 347 ? 4.139 -22.364 11.927 1.00 69.38 347 GLY A CA 1
ATOM 2751 C C . GLY A 1 347 ? 5.613 -21.925 11.859 1.00 69.38 347 GLY A C 1
ATOM 2752 O O . GLY A 1 347 ? 5.967 -20.975 11.157 1.00 69.38 347 GLY A O 1
ATOM 2753 N N . SER A 1 348 ? 6.493 -22.625 12.583 1.00 73.19 348 SER A N 1
ATOM 2754 C CA . SER A 1 348 ? 7.928 -22.290 12.650 1.00 73.19 348 SER A CA 1
ATOM 2755 C C . SER A 1 348 ? 8.641 -22.437 11.307 1.00 73.19 348 SER A C 1
ATOM 2757 O O . SER A 1 348 ? 9.432 -21.580 10.919 1.00 73.19 348 SER A O 1
ATOM 2759 N N . ASP A 1 349 ? 8.329 -23.501 10.568 1.00 70.94 349 ASP A N 1
ATOM 2760 C CA . ASP A 1 349 ? 9.119 -23.917 9.404 1.00 70.94 349 ASP A CA 1
ATOM 2761 C C . ASP A 1 349 ? 8.806 -23.083 8.152 1.00 70.94 349 ASP A C 1
ATOM 2763 O O . ASP A 1 349 ? 9.638 -22.969 7.245 1.00 70.94 349 ASP A O 1
ATOM 2767 N N . THR A 1 350 ? 7.627 -22.452 8.117 1.00 75.12 350 THR A N 1
ATOM 2768 C CA . THR A 1 350 ? 7.181 -21.622 6.987 1.00 75.12 350 THR A CA 1
ATOM 2769 C C . THR A 1 350 ? 7.399 -20.128 7.216 1.00 75.12 350 THR A C 1
ATOM 2771 O O . THR A 1 350 ? 7.261 -19.347 6.275 1.00 75.12 350 THR A O 1
ATOM 2774 N N . ALA A 1 351 ? 7.823 -19.703 8.413 1.00 82.56 351 ALA A N 1
ATOM 2775 C CA . ALA A 1 351 ? 8.107 -18.295 8.711 1.00 82.56 351 ALA A CA 1
ATOM 2776 C C . ALA A 1 351 ? 9.132 -17.681 7.735 1.00 82.56 351 ALA A C 1
ATOM 2778 O O . ALA A 1 351 ? 8.955 -16.555 7.277 1.00 82.56 351 ALA A O 1
ATOM 2779 N N . LYS A 1 352 ? 10.135 -18.458 7.297 1.00 86.25 352 LYS A N 1
ATOM 2780 C CA . LYS A 1 352 ? 11.119 -18.059 6.269 1.00 86.25 352 LYS A CA 1
ATOM 2781 C C . LYS A 1 352 ? 10.530 -17.747 4.886 1.00 86.25 352 LYS A C 1
ATOM 2783 O O . LYS A 1 352 ? 11.222 -17.183 4.040 1.00 86.25 352 LYS A O 1
ATOM 2788 N N . LYS A 1 353 ? 9.279 -18.130 4.617 1.00 85.38 353 LYS A N 1
ATOM 2789 C CA . LYS A 1 353 ? 8.553 -17.803 3.377 1.00 85.38 353 LYS A CA 1
ATOM 2790 C C . LYS A 1 353 ? 7.722 -16.524 3.501 1.00 85.38 353 LYS A C 1
ATOM 2792 O O . LYS A 1 353 ? 7.178 -16.058 2.503 1.00 85.38 353 LYS A O 1
ATOM 2797 N N . VAL A 1 354 ? 7.633 -15.950 4.700 1.00 90.50 354 VAL A N 1
ATOM 2798 C CA . VAL A 1 354 ? 6.916 -14.700 4.949 1.00 90.50 354 VAL A CA 1
ATOM 2799 C C . VAL A 1 354 ? 7.819 -13.513 4.623 1.00 90.50 354 VAL A C 1
ATOM 2801 O O . VAL A 1 354 ? 8.993 -13.461 5.006 1.00 90.50 354 VAL A O 1
ATOM 2804 N N . VAL A 1 355 ? 7.248 -12.545 3.912 1.00 94.06 355 VAL A N 1
ATOM 2805 C CA . VAL A 1 355 ? 7.819 -11.220 3.689 1.00 94.06 355 VAL A CA 1
ATOM 2806 C C . VAL A 1 355 ? 6.830 -10.190 4.207 1.00 94.06 355 VAL A C 1
ATOM 2808 O O . VAL A 1 355 ? 5.737 -10.041 3.662 1.00 94.06 355 VAL A O 1
ATOM 2811 N N . PHE A 1 356 ? 7.210 -9.471 5.257 1.00 94.19 356 PHE A N 1
ATOM 2812 C CA . PHE A 1 356 ? 6.477 -8.291 5.693 1.00 94.19 356 PHE A CA 1
ATOM 2813 C C . PHE A 1 356 ? 6.753 -7.145 4.724 1.00 94.19 356 PHE A C 1
ATOM 2815 O O . PHE A 1 356 ? 7.906 -6.768 4.524 1.00 94.19 356 PHE A O 1
ATOM 2822 N N . VAL A 1 357 ? 5.704 -6.598 4.118 1.00 95.06 357 VAL A N 1
ATOM 2823 C CA . VAL A 1 357 ? 5.799 -5.511 3.142 1.00 95.06 357 VAL A CA 1
ATOM 2824 C C . VAL A 1 357 ? 5.174 -4.254 3.733 1.00 95.06 357 VAL A C 1
ATOM 2826 O O . VAL A 1 357 ? 3.966 -4.202 3.960 1.00 95.06 357 VAL A O 1
ATOM 2829 N N . THR A 1 358 ? 5.985 -3.225 3.972 1.00 93.12 358 THR A N 1
ATOM 2830 C CA . THR A 1 358 ? 5.491 -1.909 4.396 1.00 93.12 358 THR A CA 1
ATOM 2831 C C . THR A 1 358 ? 5.073 -1.079 3.180 1.00 93.12 358 THR A C 1
ATOM 2833 O O . THR A 1 358 ? 5.837 -0.944 2.225 1.00 93.12 358 THR A O 1
ATOM 2836 N N . THR A 1 359 ? 3.861 -0.527 3.196 1.00 89.56 359 THR A N 1
ATOM 2837 C CA . THR A 1 359 ? 3.265 0.284 2.114 1.00 89.56 359 THR A CA 1
ATOM 2838 C C . THR A 1 359 ? 2.953 1.707 2.590 1.00 89.56 359 THR A C 1
ATOM 2840 O O . THR A 1 359 ? 3.095 1.993 3.777 1.00 89.56 359 THR A O 1
ATOM 2843 N N . MET A 1 360 ? 2.511 2.592 1.686 1.00 83.50 360 MET A N 1
ATOM 2844 C CA . MET A 1 360 ? 2.158 3.999 1.968 1.00 83.50 360 MET A CA 1
ATOM 2845 C C . MET A 1 360 ? 3.334 4.852 2.470 1.00 83.50 360 MET A C 1
ATOM 2847 O O . MET A 1 360 ? 3.177 5.739 3.308 1.00 83.50 360 MET A O 1
ATOM 2851 N N . TRP A 1 361 ? 4.548 4.567 1.993 1.00 84.00 361 TRP A N 1
ATOM 2852 C CA . TRP A 1 361 ? 5.732 5.371 2.321 1.00 84.00 361 TRP A CA 1
ATOM 2853 C C . TRP A 1 361 ? 5.665 6.787 1.738 1.00 84.00 361 TRP A C 1
ATOM 2855 O O . TRP A 1 361 ? 6.284 7.703 2.274 1.00 84.00 361 TRP A O 1
ATOM 2865 N N . ASP A 1 362 ? 4.914 6.945 0.654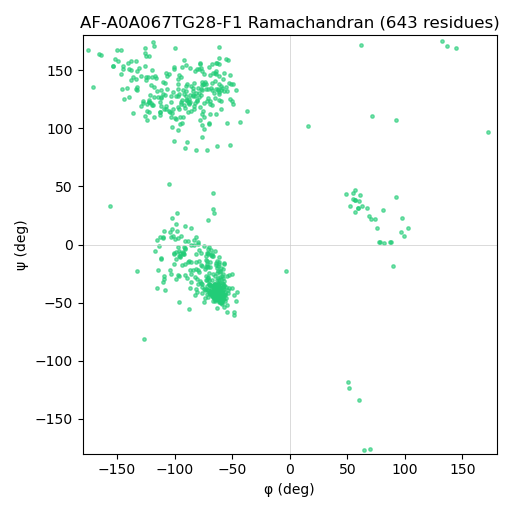 1.00 77.06 362 ASP A N 1
ATOM 2866 C CA . ASP A 1 362 ? 4.602 8.185 -0.050 1.00 77.06 362 ASP A CA 1
ATOM 2867 C C . ASP A 1 362 ? 3.635 9.105 0.712 1.00 77.06 362 ASP A C 1
ATOM 2869 O O . ASP A 1 362 ? 3.623 10.304 0.456 1.00 77.06 362 ASP A O 1
ATOM 2873 N N . GLU A 1 363 ? 2.894 8.585 1.694 1.00 74.88 363 GLU A N 1
ATOM 2874 C CA . GLU A 1 363 ? 1.945 9.353 2.519 1.00 74.88 363 GLU A CA 1
ATOM 2875 C C . GLU A 1 363 ? 2.570 9.919 3.813 1.00 74.88 363 GLU A C 1
ATOM 2877 O O . GLU A 1 363 ? 1.900 10.576 4.613 1.00 74.88 363 GLU A O 1
ATOM 2882 N N . LEU A 1 364 ? 3.850 9.643 4.080 1.00 72.75 364 LEU A N 1
ATOM 2883 C CA . LEU A 1 364 ? 4.524 10.124 5.285 1.00 72.75 364 LEU A CA 1
ATOM 2884 C C . LEU A 1 364 ? 5.063 11.548 5.106 1.00 72.75 364 LEU A C 1
ATOM 2886 O O . LEU A 1 364 ? 5.839 11.819 4.196 1.00 72.75 364 LEU A O 1
ATOM 2890 N N . GLU A 1 365 ? 4.795 12.415 6.086 1.00 68.94 365 GLU A N 1
ATOM 2891 C CA . GLU A 1 365 ? 5.422 13.747 6.190 1.00 68.94 365 GLU A CA 1
ATOM 2892 C C . GLU A 1 365 ? 6.952 13.676 6.314 1.00 68.94 365 GLU A C 1
ATOM 2894 O O . GLU A 1 365 ? 7.674 14.590 5.921 1.00 68.94 365 GLU A O 1
ATOM 2899 N N . SER A 1 366 ? 7.461 12.590 6.903 1.00 76.19 366 SER A N 1
ATOM 2900 C CA . SER A 1 366 ? 8.885 12.375 7.125 1.00 76.19 366 SER A CA 1
ATOM 2901 C C . SER A 1 366 ? 9.243 10.906 6.967 1.00 76.19 366 SER A C 1
ATOM 2903 O O . SER A 1 366 ? 8.726 10.041 7.677 1.00 76.19 366 SER A O 1
ATOM 2905 N N . THR A 1 367 ? 10.213 10.624 6.097 1.00 79.38 367 THR A N 1
ATOM 2906 C CA . THR A 1 367 ? 10.785 9.280 5.940 1.00 79.38 367 THR A CA 1
ATOM 2907 C C . THR A 1 367 ? 11.344 8.746 7.259 1.00 79.38 367 THR A C 1
ATOM 2909 O O . THR A 1 367 ? 11.225 7.555 7.536 1.00 79.38 367 THR A O 1
ATOM 2912 N N . GLN A 1 368 ? 11.908 9.618 8.103 1.00 80.62 368 GLN A N 1
ATOM 2913 C CA . GLN A 1 368 ? 12.485 9.229 9.391 1.00 80.62 368 GLN A CA 1
ATOM 2914 C C . GLN A 1 368 ? 11.426 8.642 10.335 1.00 80.62 368 GLN A C 1
ATOM 2916 O O . GLN A 1 368 ? 11.677 7.631 10.988 1.00 80.62 368 GLN A O 1
ATOM 2921 N N . LEU A 1 369 ? 10.217 9.213 10.337 1.00 80.31 369 LEU A N 1
ATOM 2922 C CA . LEU A 1 369 ? 9.089 8.686 11.105 1.00 80.31 369 LEU A CA 1
ATOM 2923 C C . LEU A 1 369 ? 8.725 7.263 10.655 1.00 80.31 369 LEU A C 1
ATOM 2925 O O . LEU A 1 369 ? 8.469 6.394 11.486 1.00 80.31 369 LEU A O 1
ATOM 2929 N N . GLY A 1 370 ? 8.736 7.009 9.343 1.00 85.56 370 GLY A N 1
ATOM 2930 C CA . GLY A 1 370 ? 8.512 5.672 8.789 1.00 85.56 370 GLY A CA 1
ATOM 2931 C C . GLY A 1 370 ? 9.591 4.673 9.198 1.00 85.56 370 GLY A C 1
ATOM 2932 O O . GLY A 1 370 ? 9.278 3.553 9.591 1.00 85.56 370 GLY A O 1
ATOM 2933 N N . VAL A 1 371 ? 10.861 5.089 9.179 1.00 86.00 371 VAL A N 1
ATOM 2934 C CA . VAL A 1 371 ? 11.994 4.255 9.614 1.00 86.00 371 VAL A CA 1
ATOM 2935 C C . VAL A 1 371 ? 11.866 3.864 11.089 1.00 86.00 371 VAL A C 1
ATOM 2937 O O . VAL A 1 371 ? 12.087 2.706 11.439 1.00 86.00 371 VAL A O 1
ATOM 2940 N N . GLU A 1 372 ? 11.474 4.796 11.957 1.00 84.81 372 GLU A N 1
ATOM 2941 C CA . GLU A 1 372 ? 11.261 4.525 13.384 1.00 84.81 372 GLU A CA 1
ATOM 2942 C C . GLU A 1 372 ? 10.099 3.556 13.626 1.00 84.81 372 GLU A C 1
ATOM 2944 O O . GLU A 1 372 ? 10.215 2.643 14.446 1.00 84.81 372 GLU A O 1
ATOM 2949 N N . ARG A 1 373 ? 9.002 3.701 12.875 1.00 85.81 373 ARG A N 1
ATOM 2950 C CA . ARG A 1 373 ? 7.857 2.781 12.940 1.00 85.81 373 ARG A CA 1
ATOM 2951 C C . ARG A 1 373 ? 8.214 1.386 12.452 1.00 85.81 373 ARG A C 1
ATOM 2953 O O . ARG A 1 373 ? 7.898 0.413 13.127 1.00 85.81 373 ARG A O 1
ATOM 2960 N N . GLU A 1 374 ? 8.908 1.274 11.322 1.00 90.62 374 GLU A N 1
ATOM 2961 C CA . GLU A 1 374 ? 9.364 -0.017 10.803 1.00 90.62 374 GLU A CA 1
ATOM 2962 C C . GLU A 1 374 ? 10.312 -0.706 11.792 1.00 90.62 374 GLU A C 1
ATOM 2964 O O . GLU A 1 374 ? 10.193 -1.908 12.031 1.00 90.62 374 GLU A O 1
ATOM 2969 N N . LYS A 1 375 ? 11.210 0.060 12.427 1.00 87.75 375 LYS A N 1
ATOM 2970 C CA . LYS A 1 375 ? 12.078 -0.453 13.490 1.00 87.75 375 LYS A CA 1
ATOM 2971 C C . LYS A 1 375 ? 11.261 -0.996 14.663 1.00 87.75 375 LYS A C 1
ATOM 2973 O O . LYS A 1 375 ? 11.520 -2.112 15.106 1.00 87.75 375 LYS A O 1
ATOM 2978 N N . TYR A 1 376 ? 10.261 -0.249 15.132 1.00 86.69 376 TYR A N 1
ATOM 2979 C CA . TYR A 1 376 ? 9.380 -0.702 16.208 1.00 86.69 376 TYR A CA 1
ATOM 2980 C C . TYR A 1 376 ? 8.643 -1.995 15.838 1.00 86.69 376 TYR A C 1
ATOM 2982 O O . TYR A 1 376 ? 8.661 -2.942 16.624 1.00 86.69 376 TYR A O 1
ATOM 2990 N N . LEU A 1 377 ? 8.064 -2.065 14.633 1.00 89.38 377 LEU A N 1
ATOM 2991 C CA . LEU A 1 377 ? 7.387 -3.261 14.123 1.00 89.38 377 LEU A CA 1
ATOM 2992 C C . LEU A 1 377 ? 8.331 -4.466 14.118 1.00 89.38 377 LEU A C 1
ATOM 2994 O O . LEU A 1 377 ? 7.981 -5.524 14.630 1.00 89.38 377 LEU A O 1
ATOM 2998 N N . LYS A 1 378 ? 9.555 -4.295 13.611 1.00 88.50 378 LYS A N 1
ATOM 2999 C CA . LYS A 1 378 ? 10.572 -5.352 13.571 1.00 88.50 378 LYS A CA 1
ATOM 3000 C C . LYS A 1 378 ? 10.976 -5.844 14.963 1.00 88.50 378 LYS A C 1
ATOM 3002 O O . LYS A 1 378 ? 11.111 -7.045 15.167 1.00 88.50 378 LYS A O 1
ATOM 3007 N N . GLU A 1 379 ? 11.202 -4.928 15.900 1.00 86.31 379 GLU A N 1
ATOM 3008 C CA . GLU A 1 379 ? 11.719 -5.242 17.239 1.00 86.31 379 GLU A CA 1
ATOM 3009 C C . GLU A 1 379 ? 10.636 -5.722 18.214 1.00 86.31 379 GLU A C 1
ATOM 3011 O O . GLU A 1 379 ? 10.969 -6.275 19.260 1.00 86.31 379 GLU A O 1
ATOM 3016 N N . ASN A 1 380 ? 9.354 -5.527 17.888 1.00 84.56 380 ASN A N 1
ATOM 3017 C CA . ASN A 1 380 ? 8.241 -5.852 18.775 1.00 84.56 380 ASN A CA 1
ATOM 3018 C C . ASN A 1 380 ? 7.232 -6.762 18.072 1.00 84.56 380 ASN A C 1
ATOM 3020 O O . ASN A 1 380 ? 7.259 -7.976 18.255 1.00 84.56 380 ASN A O 1
ATOM 3024 N N . ASP A 1 381 ? 6.340 -6.197 17.261 1.00 84.06 381 ASP A N 1
ATOM 3025 C CA . ASP A 1 381 ? 5.148 -6.916 16.805 1.00 84.06 381 ASP A CA 1
ATOM 3026 C C . ASP A 1 381 ? 5.451 -8.018 15.772 1.00 84.06 381 ASP A C 1
ATOM 3028 O O . ASP A 1 381 ? 4.767 -9.037 15.736 1.00 84.06 381 ASP A O 1
ATOM 3032 N N . TRP A 1 382 ? 6.495 -7.862 14.955 1.00 89.00 382 TRP A N 1
ATOM 3033 C CA . TRP A 1 382 ? 6.945 -8.865 13.981 1.00 89.00 382 TRP A CA 1
ATOM 3034 C C . TRP A 1 382 ? 8.087 -9.733 14.500 1.00 89.00 382 TRP A C 1
ATOM 3036 O O . TRP A 1 382 ? 8.522 -10.651 13.798 1.00 89.00 382 TRP A O 1
ATOM 3046 N N . LEU A 1 383 ? 8.576 -9.482 15.718 1.00 88.25 383 LEU A N 1
ATOM 3047 C CA . LEU A 1 383 ? 9.672 -10.238 16.318 1.00 88.25 383 LEU A CA 1
ATOM 3048 C C . LEU A 1 383 ? 9.425 -11.759 16.320 1.00 88.25 383 LEU A C 1
ATOM 3050 O O . LEU A 1 383 ? 10.357 -12.483 15.966 1.00 88.25 383 LEU A O 1
ATOM 3054 N N . PRO A 1 384 ? 8.210 -12.274 16.618 1.00 85.44 384 PRO A N 1
ATOM 3055 C CA . PRO A 1 384 ? 7.971 -13.717 16.610 1.00 85.44 384 PRO A CA 1
ATOM 3056 C C . PRO A 1 384 ? 8.281 -14.374 15.258 1.00 85.44 384 PRO A C 1
ATOM 3058 O O . PRO A 1 384 ? 8.926 -15.415 15.214 1.00 85.44 384 PRO A O 1
ATOM 3061 N N . LEU A 1 385 ? 7.878 -13.752 14.145 1.00 85.75 385 LEU A N 1
ATOM 3062 C CA . LEU A 1 385 ? 8.076 -14.303 12.800 1.00 85.75 385 LEU A CA 1
ATOM 3063 C C . LEU A 1 385 ? 9.441 -13.938 12.205 1.00 85.75 385 LEU A C 1
ATOM 3065 O O . LEU A 1 385 ? 10.076 -14.771 11.558 1.00 85.75 385 LEU A O 1
ATOM 3069 N N . THR A 1 386 ? 9.933 -12.722 12.446 1.00 90.50 386 THR A N 1
ATOM 3070 C CA . THR A 1 386 ? 11.258 -12.289 11.962 1.00 90.50 386 THR A CA 1
ATOM 3071 C C . THR A 1 386 ? 12.390 -13.023 12.680 1.00 90.50 386 THR A C 1
ATOM 3073 O O . THR A 1 386 ? 13.371 -13.395 12.039 1.00 90.50 386 THR A O 1
ATOM 3076 N N . GLY A 1 387 ? 12.223 -13.345 13.968 1.00 87.06 387 GLY A N 1
ATOM 3077 C CA . GLY A 1 387 ? 13.125 -14.227 14.714 1.00 87.06 387 GLY A CA 1
ATOM 3078 C C . GLY A 1 387 ? 13.184 -15.658 14.163 1.00 87.06 387 GLY A C 1
ATOM 3079 O O . GLY A 1 387 ? 14.189 -16.338 14.347 1.00 87.06 387 GLY A O 1
ATOM 3080 N N . MET A 1 388 ? 12.149 -16.095 13.436 1.00 86.00 388 MET A N 1
ATOM 3081 C CA . MET A 1 388 ? 12.087 -17.386 12.734 1.00 86.00 388 MET A CA 1
ATOM 3082 C C . MET A 1 388 ? 12.444 -17.282 11.236 1.00 86.00 388 MET A C 1
ATOM 3084 O O . MET A 1 388 ? 12.247 -18.229 10.476 1.00 86.00 388 MET A O 1
ATOM 3088 N N . GLY A 1 389 ? 12.993 -16.146 10.794 1.00 86.88 389 GLY A N 1
ATOM 3089 C CA . GLY A 1 389 ? 13.524 -15.970 9.440 1.00 86.88 389 GLY A CA 1
ATOM 3090 C C . GLY A 1 389 ? 12.598 -15.264 8.447 1.00 86.88 389 GLY A C 1
ATOM 3091 O O . GLY A 1 389 ? 12.951 -15.185 7.270 1.00 86.88 389 GLY A O 1
ATOM 3092 N N . ALA A 1 390 ? 11.449 -14.729 8.877 1.00 91.00 390 ALA A N 1
ATOM 3093 C CA . ALA A 1 390 ? 10.660 -13.837 8.026 1.00 91.00 390 ALA A CA 1
ATOM 3094 C C . ALA A 1 390 ? 11.466 -12.576 7.672 1.00 91.00 390 ALA A C 1
ATOM 3096 O O . ALA A 1 390 ? 12.145 -11.993 8.522 1.00 91.00 390 ALA A O 1
ATOM 3097 N N . SER A 1 391 ? 11.380 -12.135 6.418 1.00 92.69 391 SER A N 1
ATOM 3098 C CA . SER A 1 391 ? 12.085 -10.938 5.944 1.00 92.69 391 SER A CA 1
ATOM 3099 C C . SER A 1 391 ? 11.162 -9.722 5.891 1.00 92.69 391 SER A C 1
ATOM 3101 O O . SER A 1 391 ? 9.943 -9.851 5.968 1.00 92.69 391 SER A O 1
ATOM 3103 N N . ILE A 1 392 ? 11.740 -8.538 5.696 1.00 94.06 392 ILE A N 1
ATOM 3104 C CA . ILE A 1 392 ? 11.008 -7.272 5.571 1.00 94.06 392 ILE A CA 1
ATOM 3105 C C . ILE A 1 392 ? 11.400 -6.604 4.251 1.00 94.06 392 ILE A C 1
ATOM 3107 O O . ILE A 1 392 ? 12.568 -6.655 3.869 1.00 94.06 392 ILE A O 1
ATOM 3111 N N . ALA A 1 393 ? 10.439 -5.981 3.572 1.00 93.06 393 ALA A N 1
ATOM 3112 C CA . ALA A 1 393 ? 10.649 -5.171 2.380 1.00 93.06 393 ALA A CA 1
ATOM 3113 C C . ALA A 1 393 ? 9.753 -3.921 2.396 1.00 93.06 393 ALA A C 1
ATOM 3115 O O . ALA A 1 393 ? 8.705 -3.901 3.042 1.00 93.06 393 ALA A O 1
ATOM 3116 N N . ARG A 1 394 ? 10.158 -2.879 1.664 1.00 92.69 394 ARG A N 1
ATOM 3117 C CA . ARG A 1 394 ? 9.401 -1.627 1.521 1.00 92.69 394 ARG A CA 1
ATOM 3118 C C . ARG A 1 394 ? 8.829 -1.541 0.115 1.00 92.69 394 ARG A C 1
ATOM 3120 O O . ARG A 1 394 ? 9.569 -1.675 -0.852 1.00 92.69 394 ARG A O 1
ATOM 3127 N N . SER A 1 395 ? 7.531 -1.292 -0.002 1.00 86.94 395 SER A N 1
ATOM 3128 C CA . SER A 1 395 ? 6.899 -0.972 -1.279 1.00 86.94 395 SER A CA 1
ATOM 3129 C C . SER A 1 395 ? 6.900 0.538 -1.479 1.00 86.94 395 SER A C 1
ATOM 3131 O O . SER A 1 395 ? 6.272 1.272 -0.713 1.00 86.94 395 SER A O 1
ATOM 3133 N N . ALA A 1 396 ? 7.586 0.995 -2.525 1.00 77.50 396 ALA A N 1
ATOM 3134 C CA . ALA A 1 396 ? 7.644 2.402 -2.916 1.00 77.50 396 ALA A CA 1
ATOM 3135 C C . ALA A 1 396 ? 6.470 2.812 -3.823 1.00 77.50 396 ALA A C 1
ATOM 3137 O O . ALA A 1 396 ? 6.545 3.850 -4.471 1.00 77.50 396 ALA A O 1
ATOM 3138 N N . ASN A 1 397 ? 5.418 1.986 -3.903 1.00 75.69 397 ASN A N 1
ATOM 3139 C CA . ASN A 1 397 ? 4.256 2.205 -4.767 1.00 75.69 397 ASN A CA 1
ATOM 3140 C C . ASN A 1 397 ? 4.630 2.352 -6.261 1.00 75.69 397 ASN A C 1
ATOM 3142 O O . ASN A 1 397 ? 4.075 3.171 -6.984 1.00 75.69 397 ASN A O 1
ATOM 3146 N N . THR A 1 398 ? 5.612 1.564 -6.718 1.00 74.81 398 THR A N 1
ATOM 3147 C CA . THR A 1 398 ? 6.047 1.522 -8.126 1.00 74.81 398 THR A CA 1
ATOM 3148 C C . THR A 1 398 ? 6.133 0.085 -8.634 1.00 74.81 398 THR A C 1
ATOM 3150 O O . THR A 1 398 ? 6.455 -0.824 -7.857 1.00 74.81 398 THR A O 1
ATOM 3153 N N . THR A 1 399 ? 5.946 -0.115 -9.945 1.00 75.50 399 THR A N 1
ATOM 3154 C CA . THR A 1 399 ? 6.110 -1.411 -10.632 1.00 75.50 399 THR A CA 1
ATOM 3155 C C . THR A 1 399 ? 7.401 -2.114 -10.245 1.00 75.50 399 THR A C 1
ATOM 3157 O O . THR A 1 399 ? 7.383 -3.277 -9.854 1.00 75.50 399 THR A O 1
ATOM 3160 N N . THR A 1 400 ? 8.531 -1.417 -10.275 1.00 74.00 400 THR A N 1
ATOM 3161 C CA . THR A 1 400 ? 9.803 -2.074 -9.974 1.00 74.00 400 THR A CA 1
ATOM 3162 C C . THR A 1 400 ? 9.975 -2.394 -8.499 1.00 74.00 400 THR A C 1
ATOM 3164 O O . THR A 1 400 ? 10.466 -3.469 -8.200 1.00 74.00 400 THR A O 1
ATOM 3167 N N . SER A 1 401 ? 9.543 -1.529 -7.570 1.00 80.50 401 SER A N 1
ATOM 3168 C CA . SER A 1 401 ? 9.592 -1.901 -6.146 1.00 80.50 401 SER A CA 1
ATOM 3169 C C . SER A 1 401 ? 8.742 -3.143 -5.861 1.00 80.50 401 SER A C 1
ATOM 3171 O O . SER A 1 401 ? 9.109 -3.971 -5.034 1.00 80.50 401 SER A O 1
ATOM 3173 N N . ALA A 1 402 ? 7.632 -3.320 -6.586 1.00 84.38 402 ALA A N 1
ATOM 3174 C CA . ALA A 1 402 ? 6.828 -4.530 -6.498 1.00 84.38 402 ALA A CA 1
ATOM 3175 C C . ALA A 1 402 ? 7.574 -5.751 -7.071 1.00 84.38 402 ALA A C 1
ATOM 3177 O O . ALA A 1 402 ? 7.585 -6.808 -6.436 1.00 84.38 402 ALA A O 1
ATOM 3178 N N . TRP A 1 403 ? 8.244 -5.604 -8.221 1.00 85.62 403 TRP A N 1
ATOM 3179 C CA . TRP A 1 403 ? 9.070 -6.664 -8.812 1.00 85.62 403 TRP A CA 1
ATOM 3180 C C . TRP A 1 403 ? 10.262 -7.046 -7.940 1.00 85.62 403 TRP A C 1
ATOM 3182 O O . TRP A 1 403 ? 10.479 -8.232 -7.737 1.00 85.62 403 TRP A O 1
ATOM 3192 N N . GLU A 1 404 ? 10.964 -6.091 -7.332 1.00 85.75 404 GLU A N 1
ATOM 3193 C CA . GLU A 1 404 ? 12.056 -6.360 -6.390 1.00 85.75 404 GLU A CA 1
ATOM 3194 C C . GLU A 1 404 ? 11.586 -7.239 -5.220 1.00 85.75 404 GLU A C 1
ATOM 3196 O O . GLU A 1 404 ? 12.278 -8.173 -4.812 1.00 85.75 404 GLU A O 1
ATOM 3201 N N . ILE A 1 405 ? 10.385 -6.991 -4.684 1.00 91.25 405 ILE A N 1
ATOM 3202 C CA . ILE A 1 405 ? 9.796 -7.822 -3.620 1.00 91.25 405 ILE A CA 1
ATOM 3203 C C . ILE A 1 405 ? 9.529 -9.245 -4.131 1.00 91.25 405 ILE A C 1
ATOM 3205 O O . ILE A 1 405 ? 9.895 -10.214 -3.462 1.00 91.25 405 ILE A O 1
ATOM 3209 N N . VAL A 1 406 ? 8.918 -9.380 -5.312 1.00 91.81 406 VAL A N 1
ATOM 3210 C CA . VAL A 1 406 ? 8.632 -10.682 -5.938 1.00 91.81 406 VAL A CA 1
ATOM 3211 C C . VAL A 1 406 ? 9.926 -11.442 -6.223 1.00 91.81 406 VAL A C 1
ATOM 3213 O O . VAL A 1 406 ? 10.056 -12.599 -5.835 1.00 91.81 406 VAL A O 1
ATOM 3216 N N . GLU A 1 407 ? 10.918 -10.807 -6.833 1.00 88.56 407 GLU A N 1
ATOM 3217 C CA . GLU A 1 407 ? 12.204 -11.418 -7.161 1.00 88.56 407 GLU A CA 1
ATOM 3218 C C . GLU A 1 407 ? 12.959 -11.874 -5.910 1.00 88.56 407 GLU A C 1
ATOM 3220 O O . GLU A 1 407 ? 13.520 -12.970 -5.907 1.00 88.56 407 GLU A O 1
ATOM 3225 N N . ASN A 1 408 ? 12.898 -11.106 -4.818 1.00 87.06 408 ASN A N 1
ATOM 3226 C CA . ASN A 1 408 ? 13.454 -11.502 -3.522 1.00 87.06 408 ASN A CA 1
ATOM 3227 C C . ASN A 1 408 ? 12.778 -12.749 -2.922 1.00 87.06 408 ASN A C 1
ATOM 3229 O O . ASN A 1 408 ? 13.416 -13.510 -2.187 1.00 87.06 408 ASN A O 1
ATOM 3233 N N . ILE A 1 409 ? 11.492 -12.971 -3.208 1.00 90.12 409 ILE A N 1
ATOM 3234 C CA . ILE A 1 409 ? 10.780 -14.202 -2.830 1.00 90.12 409 ILE A CA 1
ATOM 3235 C C . ILE A 1 409 ? 11.225 -15.351 -3.739 1.00 90.12 409 ILE A C 1
ATOM 3237 O O . ILE A 1 409 ? 11.628 -16.403 -3.244 1.00 90.12 409 ILE A O 1
ATOM 3241 N N . LEU A 1 410 ? 11.229 -15.130 -5.056 1.00 88.50 410 LEU A N 1
ATOM 3242 C CA . LEU A 1 410 ? 11.564 -16.141 -6.064 1.00 88.50 410 LEU A CA 1
ATOM 3243 C C . LEU A 1 410 ? 13.048 -16.552 -6.058 1.00 88.50 410 LEU A C 1
ATOM 3245 O O . LEU A 1 410 ? 13.396 -17.601 -6.593 1.00 88.50 410 LEU A O 1
ATOM 3249 N N . ALA A 1 411 ? 13.938 -15.739 -5.484 1.00 85.62 411 ALA A N 1
ATOM 3250 C CA . ALA A 1 411 ? 15.357 -16.061 -5.328 1.00 85.62 411 ALA A CA 1
ATOM 3251 C C . ALA A 1 411 ? 15.625 -17.137 -4.259 1.00 85.62 411 ALA A C 1
ATOM 3253 O O . ALA A 1 411 ? 16.731 -17.680 -4.202 1.00 85.62 411 ALA A O 1
ATOM 3254 N N . ARG A 1 412 ? 14.642 -17.448 -3.405 1.00 83.00 412 ARG A N 1
ATOM 3255 C CA . ARG A 1 412 ? 14.776 -18.459 -2.348 1.00 83.00 412 ARG A CA 1
ATOM 3256 C C . ARG A 1 412 ? 14.681 -19.874 -2.928 1.00 83.00 412 ARG A C 1
ATOM 3258 O O . ARG A 1 412 ? 13.999 -20.078 -3.933 1.00 83.00 412 ARG A O 1
ATOM 3265 N N . PRO A 1 413 ? 15.315 -20.877 -2.294 1.00 72.19 413 PRO A N 1
ATOM 3266 C CA . PRO A 1 413 ? 15.148 -22.269 -2.692 1.00 72.19 413 PRO A CA 1
ATOM 3267 C C . PRO A 1 413 ? 13.672 -22.683 -2.651 1.00 72.19 413 PRO A C 1
ATOM 3269 O O . PRO A 1 413 ? 12.977 -22.445 -1.659 1.00 72.19 413 PRO A O 1
ATOM 3272 N N . VAL A 1 414 ? 13.198 -23.323 -3.721 1.00 67.38 414 VAL A N 1
ATOM 3273 C CA . VAL A 1 414 ? 11.840 -23.876 -3.778 1.00 67.38 414 VAL A CA 1
ATOM 3274 C C . VAL A 1 414 ? 11.817 -25.167 -2.960 1.00 67.38 414 VAL A C 1
ATOM 3276 O O . VAL A 1 414 ? 12.151 -26.240 -3.452 1.00 67.38 414 VAL A O 1
ATOM 3279 N N . GLU A 1 415 ? 11.458 -25.049 -1.683 1.00 67.88 415 GLU A N 1
ATOM 3280 C CA . GLU A 1 415 ? 11.287 -26.183 -0.772 1.00 67.88 415 GLU A CA 1
ATOM 3281 C C . GLU A 1 415 ? 9.803 -26.446 -0.498 1.00 67.88 415 GLU A C 1
ATOM 3283 O O . GLU A 1 415 ? 9.032 -25.526 -0.186 1.00 67.88 415 GLU A O 1
ATOM 3288 N N . PHE A 1 416 ? 9.400 -27.718 -0.564 1.00 67.25 416 PHE A N 1
ATOM 3289 C CA . PHE A 1 416 ? 8.068 -28.142 -0.145 1.00 67.25 416 PHE A CA 1
ATOM 3290 C C . PHE A 1 416 ? 7.994 -28.149 1.381 1.00 67.25 416 PHE A C 1
ATOM 3292 O O . PHE A 1 416 ? 8.457 -29.076 2.041 1.00 67.25 416 PHE A O 1
ATOM 3299 N N . VAL A 1 417 ? 7.412 -27.085 1.925 1.00 69.38 417 VAL A N 1
ATOM 3300 C CA . VAL A 1 417 ? 7.102 -26.950 3.348 1.00 69.38 417 VAL A CA 1
ATOM 3301 C C . VAL A 1 417 ? 5.616 -26.617 3.425 1.00 69.38 417 VAL A C 1
ATOM 3303 O O . VAL A 1 417 ? 5.244 -25.539 2.941 1.00 69.38 417 VAL A O 1
ATOM 3306 N N . PRO A 1 418 ? 4.769 -27.537 3.921 1.00 68.62 418 PRO A N 1
ATOM 3307 C CA . PRO A 1 418 ? 3.349 -27.271 4.088 1.00 68.62 418 PRO A CA 1
ATOM 3308 C C . PRO A 1 418 ? 3.114 -26.248 5.195 1.00 68.62 418 PRO A C 1
ATOM 3310 O O . PRO A 1 418 ? 3.807 -26.242 6.212 1.00 68.62 418 PRO A O 1
ATOM 3313 N N . LEU A 1 419 ? 2.091 -25.415 5.017 1.00 76.00 419 LEU A N 1
ATOM 3314 C CA . LEU A 1 419 ? 1.598 -24.557 6.087 1.00 76.00 419 LEU A CA 1
ATOM 3315 C C . LEU A 1 419 ? 1.019 -25.406 7.218 1.00 76.00 419 LEU A C 1
ATOM 3317 O O . LEU A 1 419 ? 0.396 -26.442 6.974 1.00 76.00 419 LEU A O 1
ATOM 3321 N N . GLN A 1 420 ? 1.136 -24.928 8.456 1.00 77.06 420 GLN A N 1
ATOM 3322 C CA . GLN A 1 420 ? 0.584 -25.623 9.620 1.00 77.06 420 GLN A CA 1
ATOM 3323 C C . GLN A 1 420 ? -0.930 -25.860 9.477 1.00 77.06 420 GLN A C 1
ATOM 3325 O O . GLN A 1 420 ? -1.428 -26.920 9.862 1.00 77.06 420 GLN A O 1
ATOM 3330 N N . LEU A 1 421 ? -1.639 -24.911 8.859 1.00 76.94 421 LEU A N 1
ATOM 3331 C CA . LEU A 1 421 ? -3.057 -25.021 8.516 1.00 76.94 421 LEU A CA 1
ATOM 3332 C C . LEU A 1 421 ? -3.353 -26.183 7.548 1.00 76.94 421 LEU A C 1
ATOM 3334 O O . LEU A 1 421 ? -4.326 -26.910 7.738 1.00 76.94 421 LEU A O 1
ATOM 3338 N N . GLN A 1 422 ? -2.515 -26.376 6.525 1.00 74.12 422 GLN A N 1
ATOM 3339 C CA . GLN A 1 422 ? -2.681 -27.452 5.540 1.00 74.12 422 GLN A CA 1
ATOM 3340 C C . GLN A 1 422 ? -2.461 -28.822 6.193 1.00 74.12 422 GLN A C 1
ATOM 3342 O O . GLN A 1 422 ? -3.255 -29.735 5.974 1.00 74.12 422 GLN A O 1
ATOM 3347 N N . VAL A 1 423 ? -1.452 -28.941 7.065 1.00 76.00 423 VAL A N 1
ATOM 3348 C CA . VAL A 1 423 ? -1.217 -30.159 7.860 1.00 76.00 423 VAL A CA 1
ATOM 3349 C C . VAL A 1 423 ? -2.416 -30.456 8.765 1.00 76.00 423 VAL A C 1
ATOM 3351 O O . VAL A 1 423 ? -2.901 -31.586 8.796 1.00 76.00 423 VAL A O 1
ATOM 3354 N N . ASP A 1 424 ? -2.937 -29.451 9.477 1.00 69.62 424 ASP A N 1
ATOM 3355 C CA . ASP A 1 424 ? -4.094 -29.627 10.362 1.00 69.62 424 ASP A CA 1
ATOM 3356 C C . ASP A 1 424 ? -5.336 -30.113 9.593 1.00 69.62 424 ASP A C 1
ATOM 3358 O O . ASP A 1 424 ? -5.980 -31.082 10.001 1.00 69.62 424 ASP A O 1
ATOM 3362 N N . MET A 1 425 ? -5.679 -29.459 8.481 1.00 76.44 425 MET A N 1
ATOM 3363 C CA . MET A 1 425 ? -6.930 -29.729 7.766 1.00 76.44 425 MET A CA 1
ATOM 3364 C C . MET A 1 425 ? -6.855 -30.946 6.840 1.00 76.44 425 MET A C 1
ATOM 3366 O O . MET A 1 425 ? -7.821 -31.705 6.743 1.00 76.44 425 MET A O 1
ATOM 3370 N N . VAL A 1 426 ? -5.727 -31.159 6.159 1.00 79.12 426 VAL A N 1
ATOM 3371 C CA . VAL A 1 426 ? -5.608 -32.195 5.123 1.00 79.12 426 VAL A CA 1
ATOM 3372 C C . VAL A 1 426 ? -5.006 -33.477 5.674 1.00 79.12 426 VAL A C 1
ATOM 3374 O O . VAL A 1 426 ? -5.599 -34.540 5.470 1.00 79.12 426 VAL A O 1
ATOM 3377 N N . ASP A 1 427 ? -3.885 -33.392 6.388 1.00 78.75 427 ASP A N 1
ATOM 3378 C CA . ASP A 1 427 ? -3.170 -34.579 6.872 1.00 78.75 427 ASP A CA 1
ATOM 3379 C C . ASP A 1 427 ? -3.794 -35.110 8.167 1.00 78.75 427 ASP A C 1
ATOM 3381 O O . ASP A 1 427 ? -4.030 -36.309 8.305 1.00 78.75 427 ASP A O 1
ATOM 3385 N N . LEU A 1 428 ? -4.130 -34.210 9.098 1.00 77.12 428 LEU A N 1
ATOM 3386 C CA . LEU A 1 428 ? -4.742 -34.551 10.387 1.00 77.12 428 LEU A CA 1
ATOM 3387 C C . LEU A 1 428 ? -6.279 -34.561 10.357 1.00 77.12 428 LEU A C 1
ATOM 3389 O O . LEU A 1 428 ? -6.896 -34.890 11.371 1.00 77.12 428 LEU A O 1
ATOM 3393 N N . LYS A 1 429 ? -6.897 -34.217 9.216 1.00 81.44 429 LYS A N 1
ATOM 3394 C CA . LYS A 1 429 ? -8.359 -34.196 8.996 1.00 81.44 429 LYS A CA 1
ATOM 3395 C C . LYS A 1 429 ? -9.143 -33.398 10.045 1.00 81.44 429 LYS A C 1
ATOM 3397 O O . LYS A 1 429 ? -10.283 -33.737 10.364 1.00 81.44 429 LYS A O 1
ATOM 3402 N N . ARG A 1 430 ? -8.551 -32.326 10.576 1.00 78.25 430 ARG A N 1
ATOM 3403 C CA . ARG A 1 430 ? -9.212 -31.447 11.547 1.00 78.25 430 ARG A CA 1
ATOM 3404 C C . ARG A 1 430 ? -10.151 -30.470 10.834 1.00 78.25 430 ARG A C 1
ATOM 3406 O O . ARG A 1 430 ? -9.740 -29.844 9.855 1.00 78.25 430 ARG A O 1
ATOM 3413 N N . PRO A 1 431 ? -11.383 -30.269 11.328 1.00 74.38 431 PRO A N 1
ATOM 3414 C CA . PRO A 1 431 ? -12.224 -29.162 10.885 1.00 74.38 431 PRO A CA 1
ATOM 3415 C C . PRO A 1 431 ? -11.521 -27.813 11.094 1.00 74.38 431 PRO A C 1
ATOM 3417 O O . PRO A 1 431 ? -10.804 -27.641 12.080 1.00 74.38 431 PRO A O 1
ATOM 3420 N N . LEU A 1 432 ? -11.779 -26.826 10.222 1.00 73.19 432 LEU A N 1
ATOM 3421 C CA . LEU A 1 432 ? -11.163 -25.489 10.305 1.00 73.19 432 LEU A CA 1
ATOM 3422 C C . LEU A 1 432 ? -11.254 -24.891 11.716 1.00 73.19 432 LEU A C 1
ATOM 3424 O O . LEU A 1 432 ? -10.268 -24.373 12.226 1.00 73.19 432 LEU A O 1
ATOM 3428 N N . VAL A 1 433 ? -12.414 -25.009 12.365 1.00 72.94 433 VAL A N 1
ATOM 3429 C CA . VAL A 1 433 ? -12.680 -24.460 13.707 1.00 72.94 433 VAL A CA 1
ATOM 3430 C C . VAL A 1 433 ? -11.803 -25.059 14.817 1.00 72.94 433 VAL A C 1
ATOM 3432 O O . VAL A 1 433 ? -11.634 -24.435 15.860 1.00 72.94 433 VAL A O 1
ATOM 3435 N N . GLU A 1 434 ? -11.210 -26.235 14.599 1.00 74.56 434 GLU A N 1
ATOM 3436 C CA . GLU A 1 434 ? -10.320 -26.908 15.557 1.00 74.56 434 GLU A CA 1
ATOM 3437 C C . GLU A 1 434 ? -8.829 -26.618 15.302 1.00 74.56 434 GLU A C 1
ATOM 3439 O O . GLU A 1 434 ? -7.970 -26.908 16.148 1.00 74.56 434 GLU A O 1
ATOM 3444 N N . THR A 1 435 ? -8.506 -26.010 14.155 1.00 73.81 435 THR A N 1
ATOM 3445 C CA . THR A 1 435 ? -7.136 -25.613 13.795 1.00 73.81 435 THR A CA 1
ATOM 3446 C C . THR A 1 435 ? -6.584 -24.597 14.792 1.00 73.81 435 THR A C 1
ATOM 3448 O O . THR A 1 435 ? -7.332 -23.868 15.454 1.00 73.81 435 THR A O 1
ATOM 3451 N N . LYS A 1 436 ? -5.253 -24.526 14.921 1.00 76.12 436 LYS A N 1
ATOM 3452 C CA . LYS A 1 436 ? -4.635 -23.523 15.806 1.00 76.12 436 LYS A CA 1
ATOM 3453 C C . LYS A 1 436 ? -4.974 -22.092 15.372 1.00 76.12 436 LYS A C 1
ATOM 3455 O O . LYS A 1 436 ? -5.269 -21.259 16.221 1.00 76.12 436 LYS A O 1
ATOM 3460 N N . CYS A 1 437 ? -5.034 -21.853 14.060 1.00 71.56 437 CYS A N 1
ATOM 3461 C CA . CYS A 1 437 ? -5.415 -20.575 13.457 1.00 71.56 437 CYS A CA 1
ATOM 3462 C C . CYS A 1 437 ? -6.808 -20.113 13.900 1.00 71.56 437 CYS A C 1
ATOM 3464 O O . CYS A 1 437 ? -6.964 -19.011 14.422 1.00 71.56 437 CYS A O 1
ATOM 3466 N N . ALA A 1 438 ? -7.824 -20.967 13.738 1.00 70.31 438 ALA A N 1
ATOM 3467 C CA . ALA A 1 438 ? -9.189 -20.615 14.118 1.00 70.31 438 ALA A CA 1
ATOM 3468 C C . ALA A 1 438 ? -9.338 -20.470 15.636 1.00 70.31 438 ALA A C 1
ATOM 3470 O O . ALA A 1 438 ? -10.039 -19.577 16.102 1.00 70.31 438 ALA A O 1
ATOM 3471 N N . ARG A 1 439 ? -8.640 -21.292 16.428 1.00 73.25 439 ARG A N 1
ATOM 3472 C CA . ARG A 1 439 ? -8.638 -21.143 17.889 1.00 73.25 439 ARG A CA 1
ATOM 3473 C C . ARG A 1 439 ? -7.981 -19.844 18.344 1.00 73.25 439 ARG A C 1
ATOM 3475 O O . ARG A 1 439 ? -8.511 -19.228 19.258 1.00 73.25 439 ARG A O 1
ATOM 3482 N N . ALA A 1 440 ? -6.896 -19.397 17.712 1.00 70.56 440 ALA A N 1
ATOM 3483 C CA . ALA A 1 440 ? -6.285 -18.099 18.008 1.00 70.56 440 ALA A CA 1
ATOM 3484 C C . ALA A 1 440 ? -7.243 -16.935 17.709 1.00 70.56 440 ALA A C 1
ATOM 3486 O O . ALA A 1 440 ? -7.335 -16.000 18.504 1.00 70.56 440 ALA A O 1
ATOM 3487 N N . LEU A 1 441 ? -8.017 -17.040 16.621 1.00 68.88 441 LEU A N 1
ATOM 3488 C CA . LEU A 1 441 ? -9.080 -16.088 16.297 1.00 68.88 441 LEU A CA 1
ATOM 3489 C C . LEU A 1 441 ? -10.199 -16.089 17.362 1.00 68.88 441 LEU A C 1
ATOM 3491 O O . LEU A 1 441 ? -10.638 -15.033 17.809 1.00 68.88 441 LEU A O 1
ATOM 3495 N N . LEU A 1 442 ? -10.653 -17.273 17.787 1.00 66.69 442 LEU A N 1
ATOM 3496 C CA . LEU A 1 442 ? -11.801 -17.440 18.689 1.00 66.69 442 LEU A CA 1
ATOM 3497 C C . LEU A 1 442 ? -11.469 -17.215 20.175 1.00 66.69 442 LEU A C 1
ATOM 3499 O O . LEU A 1 442 ? -12.326 -16.764 20.929 1.00 66.69 442 LEU A O 1
ATOM 3503 N N . ALA A 1 443 ? -10.237 -17.496 20.610 1.00 60.06 443 ALA A N 1
ATOM 3504 C CA . ALA A 1 443 ? -9.815 -17.432 22.015 1.00 60.06 443 ALA A CA 1
ATOM 3505 C C . ALA A 1 443 ? -9.772 -16.008 22.600 1.00 60.06 443 ALA A C 1
ATOM 3507 O O . ALA A 1 443 ? -9.585 -15.849 23.805 1.00 60.06 443 ALA A O 1
ATOM 3508 N N . ARG A 1 444 ? -9.938 -14.973 21.767 1.00 53.69 444 ARG A N 1
ATOM 3509 C CA . ARG A 1 444 ? -10.034 -13.569 22.192 1.00 53.69 444 ARG A CA 1
ATOM 3510 C C . ARG A 1 444 ? -11.430 -12.961 22.021 1.00 53.69 444 ARG A C 1
ATOM 3512 O O . ARG A 1 444 ? -11.592 -11.771 22.282 1.00 53.69 444 ARG A O 1
ATOM 3519 N N . ALA A 1 445 ? -12.440 -13.754 21.653 1.00 41.50 445 ALA A N 1
ATOM 3520 C CA . ALA A 1 445 ? -13.828 -13.346 21.852 1.00 41.50 445 ALA A CA 1
ATOM 3521 C C . ALA A 1 445 ? -14.096 -13.267 23.374 1.00 41.50 445 ALA A C 1
ATOM 3523 O O . ALA A 1 445 ? -13.721 -14.199 24.089 1.00 41.50 445 ALA A O 1
ATOM 3524 N N . PRO A 1 446 ? -14.681 -12.180 23.909 1.00 40.44 446 PRO A N 1
ATOM 3525 C CA . PRO A 1 446 ? -14.760 -11.987 25.354 1.00 40.44 446 PRO A CA 1
ATOM 3526 C C . PRO A 1 446 ? -15.555 -13.108 26.032 1.00 40.44 446 PRO A C 1
ATOM 3528 O O . PRO A 1 446 ? -16.726 -13.328 25.721 1.00 40.44 446 PRO A O 1
ATOM 3531 N N . SER A 1 447 ? -14.952 -13.778 27.015 1.00 36.75 447 SER A N 1
ATOM 3532 C CA . SER A 1 447 ? -15.704 -14.535 28.014 1.00 36.75 447 SER A CA 1
ATOM 3533 C C . SER A 1 447 ? -16.317 -13.545 29.009 1.00 36.75 447 SER A C 1
ATOM 3535 O O . SER A 1 447 ? -15.603 -12.897 29.776 1.00 36.75 447 SER A O 1
ATOM 3537 N N . THR A 1 448 ? -17.642 -13.436 29.006 1.00 45.16 448 THR A N 1
ATOM 3538 C CA . THR A 1 448 ? -18.450 -12.426 29.716 1.00 45.16 448 THR A CA 1
ATOM 3539 C C . THR A 1 448 ? -18.337 -12.414 31.250 1.00 45.16 448 THR A C 1
ATOM 3541 O O . THR A 1 448 ? -18.813 -11.473 31.888 1.00 45.16 448 THR A O 1
ATOM 3544 N N . ASP A 1 449 ? -17.716 -13.421 31.871 1.00 38.81 449 ASP A N 1
ATOM 3545 C CA . ASP A 1 449 ? -17.853 -13.662 33.317 1.00 38.81 449 ASP A CA 1
ATOM 3546 C C . ASP A 1 449 ? -16.657 -13.230 34.184 1.00 38.81 449 ASP A C 1
ATOM 3548 O O . ASP A 1 449 ? -16.847 -12.907 35.363 1.00 38.81 449 ASP A O 1
ATOM 3552 N N . GLU A 1 450 ? -15.436 -13.163 33.642 1.00 39.84 450 GLU A N 1
ATOM 3553 C CA . GLU A 1 450 ? -14.251 -12.758 34.422 1.00 39.84 450 GLU A CA 1
ATOM 3554 C C . GLU A 1 450 ? -14.053 -11.233 34.470 1.00 39.84 450 GLU A C 1
ATOM 3556 O O . GLU A 1 450 ? -13.654 -10.699 35.510 1.00 39.84 450 GLU A O 1
ATOM 3561 N N . GLN A 1 451 ? -14.433 -10.506 33.410 1.00 39.94 451 GLN A N 1
ATOM 3562 C CA . GLN A 1 451 ? -14.318 -9.040 33.347 1.00 39.94 451 GLN A CA 1
ATOM 3563 C C . GLN A 1 451 ? -15.222 -8.342 34.380 1.00 39.94 451 GLN A C 1
ATOM 3565 O O . GLN A 1 451 ? -14.775 -7.444 35.088 1.00 39.94 451 GLN A O 1
ATOM 3570 N N . ARG A 1 452 ? -16.443 -8.833 34.638 1.00 38.22 452 ARG A N 1
ATOM 3571 C CA . ARG A 1 452 ? -17.362 -8.223 35.628 1.00 38.22 452 ARG A CA 1
ATOM 3572 C C . ARG A 1 452 ? -16.809 -8.120 37.059 1.00 38.22 452 ARG A C 1
ATOM 3574 O O . ARG A 1 452 ? -17.322 -7.327 37.853 1.00 38.22 452 ARG A O 1
ATOM 3581 N N . LYS A 1 453 ? -15.801 -8.920 37.432 1.00 37.28 453 LYS A N 1
ATOM 3582 C CA . LYS A 1 453 ? -15.279 -8.972 38.811 1.00 37.28 453 LYS A CA 1
ATOM 3583 C C . LYS A 1 453 ? -14.120 -8.009 39.083 1.00 37.28 453 LYS A C 1
ATOM 3585 O O . LYS A 1 453 ? -13.977 -7.593 40.233 1.00 37.28 453 LYS A O 1
ATOM 3590 N N . SER A 1 454 ? -13.328 -7.616 38.080 1.00 34.53 454 SER A N 1
ATOM 3591 C CA . SER A 1 454 ? -12.206 -6.676 38.276 1.00 34.53 454 SER A CA 1
ATOM 3592 C C . SER A 1 454 ? -12.633 -5.199 38.191 1.00 34.53 454 SER A C 1
ATOM 3594 O O . SER A 1 454 ? -12.038 -4.349 38.853 1.00 34.53 454 SER A O 1
ATOM 3596 N N . PHE A 1 455 ? -13.727 -4.904 37.479 1.00 34.88 455 PHE A N 1
ATOM 3597 C CA . PHE A 1 455 ? -14.163 -3.543 37.130 1.00 34.88 455 PHE A CA 1
ATOM 3598 C C . PHE A 1 455 ? -14.773 -2.710 38.269 1.00 34.88 455 PHE A C 1
ATOM 3600 O O . PHE A 1 455 ? -14.724 -1.482 38.229 1.00 34.88 455 PHE A O 1
ATOM 3607 N N . LYS A 1 456 ? -15.268 -3.320 39.357 1.00 36.38 456 LYS A N 1
ATOM 3608 C CA . LYS A 1 456 ? -15.858 -2.564 40.487 1.00 36.38 456 LYS A CA 1
ATOM 3609 C C . LYS A 1 456 ? -14.869 -1.656 41.247 1.00 36.38 456 LYS A C 1
ATOM 3611 O O . LYS A 1 456 ? -15.300 -0.943 42.151 1.00 36.38 456 LYS A O 1
ATOM 3616 N N . LYS A 1 457 ? -13.563 -1.679 40.939 1.00 38.19 457 LYS A N 1
ATOM 3617 C CA . LYS A 1 457 ? -12.524 -0.941 41.685 1.00 38.19 457 LYS A CA 1
ATOM 3618 C C . LYS A 1 457 ? -12.035 0.375 41.057 1.00 38.19 457 LYS A C 1
ATOM 3620 O O . LYS A 1 457 ? -11.450 1.161 41.796 1.00 38.19 457 LYS A O 1
ATOM 3625 N N . ASP A 1 458 ? -12.274 0.654 39.771 1.00 41.34 458 ASP A N 1
ATOM 3626 C CA . ASP A 1 458 ? -11.574 1.741 39.043 1.00 41.34 458 ASP A CA 1
ATOM 3627 C C . ASP A 1 458 ? -12.430 2.974 38.659 1.00 41.34 458 ASP A C 1
ATOM 3629 O O . ASP A 1 458 ? -11.922 3.904 38.032 1.00 41.34 458 ASP A O 1
ATOM 3633 N N . GLY A 1 459 ? -13.697 3.053 39.080 1.00 37.44 459 GLY A N 1
ATOM 3634 C CA . GLY A 1 459 ? -14.648 4.117 38.699 1.00 37.44 459 GLY A CA 1
ATOM 3635 C C . GLY A 1 459 ? -14.426 5.531 39.276 1.00 37.44 459 GLY A C 1
ATOM 3636 O O . GLY A 1 459 ? -15.381 6.299 39.324 1.00 37.44 459 GLY A O 1
ATOM 3637 N N . ASN A 1 460 ? -13.220 5.897 39.736 1.00 40.06 460 ASN A N 1
ATOM 3638 C CA . ASN A 1 460 ? -12.945 7.212 40.343 1.00 40.06 460 ASN A CA 1
ATOM 3639 C C . ASN A 1 460 ? -11.964 8.070 39.519 1.00 40.06 460 ASN A C 1
ATOM 3641 O O . ASN A 1 460 ? -10.873 7.624 39.155 1.00 40.06 460 ASN A O 1
ATOM 3645 N N . PHE A 1 461 ? -12.333 9.339 39.297 1.00 44.19 461 PHE A N 1
ATOM 3646 C CA . PHE A 1 461 ? -11.513 10.367 38.647 1.00 4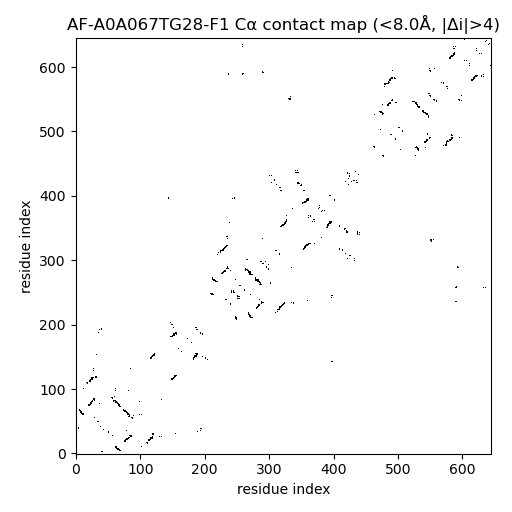4.19 461 PHE A CA 1
ATOM 3647 C C . PHE A 1 461 ? -10.206 10.614 39.425 1.00 44.19 461 PHE A C 1
ATOM 3649 O O . PHE A 1 461 ? -10.222 10.822 40.638 1.00 44.19 461 PHE A O 1
ATOM 3656 N N . ARG A 1 462 ? -9.057 10.658 38.737 1.00 42.44 462 ARG A N 1
ATOM 3657 C CA . ARG A 1 462 ? -7.806 11.205 39.296 1.00 42.44 462 ARG A CA 1
ATOM 3658 C C . ARG A 1 462 ? -7.293 12.315 38.390 1.00 42.44 462 ARG A C 1
ATOM 3660 O O . ARG A 1 462 ? -6.776 12.044 37.312 1.00 42.44 462 ARG A O 1
ATOM 3667 N N . GLY A 1 463 ? -7.426 13.559 38.846 1.00 37.41 463 GLY A N 1
ATOM 3668 C CA . GLY A 1 463 ? -6.818 14.709 38.183 1.00 37.41 463 GLY A CA 1
ATOM 3669 C C . GLY A 1 463 ? -5.291 14.658 38.285 1.00 37.41 463 GLY A C 1
ATOM 3670 O O . GLY A 1 463 ? -4.748 14.324 39.340 1.00 37.41 463 GLY A O 1
ATOM 3671 N N . LYS A 1 464 ? -4.587 15.008 37.203 1.00 35.38 464 LYS A N 1
ATOM 3672 C CA . LYS A 1 464 ? -3.184 15.431 37.307 1.00 35.38 464 LYS A CA 1
ATOM 3673 C C . LYS A 1 464 ? -3.172 16.768 38.056 1.00 35.38 464 LYS A C 1
ATOM 3675 O O . LYS A 1 464 ? -3.810 17.716 37.612 1.00 35.38 464 LYS A O 1
ATOM 3680 N N . SER A 1 465 ? -2.496 16.827 39.201 1.00 31.72 465 SER A N 1
ATOM 3681 C CA . SER A 1 465 ? -2.273 18.088 39.915 1.00 31.72 465 SER A CA 1
ATOM 3682 C C . SER A 1 465 ? -1.308 18.947 39.098 1.00 31.72 465 SER A C 1
ATOM 3684 O O . SER A 1 465 ? -0.212 18.484 38.781 1.00 31.72 465 SER A O 1
ATOM 3686 N N . ILE A 1 466 ? -1.715 20.167 38.749 1.00 38.38 466 ILE A N 1
ATOM 3687 C CA . ILE A 1 466 ? -0.838 21.188 38.171 1.00 38.38 466 ILE A CA 1
ATOM 3688 C C . ILE A 1 466 ? -0.723 22.297 39.216 1.00 38.38 466 ILE A C 1
ATOM 3690 O O . ILE A 1 466 ? -1.728 22.832 39.684 1.00 38.38 466 ILE A O 1
ATOM 3694 N N . SER A 1 467 ? 0.503 22.594 39.635 1.00 35.53 467 SER A N 1
ATOM 3695 C CA . SER A 1 467 ? 0.800 23.642 40.607 1.00 35.53 467 SER A CA 1
ATOM 3696 C C . SER A 1 467 ? 0.849 25.024 39.948 1.00 35.53 467 SER A C 1
ATOM 3698 O O . SER A 1 467 ? 1.621 25.222 39.016 1.00 35.53 467 SER A O 1
ATOM 3700 N N . ASN A 1 468 ? 0.126 25.963 40.565 1.00 35.56 468 ASN A N 1
ATOM 3701 C CA . ASN A 1 468 ? 0.255 27.428 40.532 1.00 35.56 468 ASN A CA 1
ATOM 3702 C C . ASN A 1 468 ? -0.139 28.203 39.254 1.00 35.56 468 ASN A C 1
ATOM 3704 O O . ASN A 1 468 ? 0.620 28.284 38.301 1.00 35.56 468 ASN A O 1
ATOM 3708 N N . GLY A 1 469 ? -1.249 28.952 39.373 1.00 43.34 469 GLY A N 1
ATOM 3709 C CA . GLY A 1 469 ? -1.423 30.295 38.795 1.00 43.34 469 GLY A CA 1
ATOM 3710 C C . GLY A 1 469 ? -2.043 30.393 37.395 1.00 43.34 469 GLY A C 1
ATOM 3711 O O . GLY A 1 469 ? -1.378 30.169 36.397 1.00 43.34 469 GLY A O 1
ATOM 3712 N N . THR A 1 470 ? -3.302 30.850 37.321 1.00 48.00 470 THR A N 1
ATOM 3713 C CA . THR A 1 470 ? -3.999 31.333 36.099 1.00 48.00 470 THR A CA 1
ATOM 3714 C C . THR A 1 470 ? -4.167 30.348 34.930 1.00 48.00 470 THR A C 1
ATOM 3716 O O . THR A 1 470 ? -4.134 30.750 33.770 1.00 48.00 470 THR A O 1
ATOM 3719 N N . SER A 1 471 ? -4.429 29.068 35.202 1.00 55.38 471 SER A N 1
ATOM 3720 C CA . SER A 1 471 ? -4.864 28.140 34.146 1.00 55.38 471 SER A CA 1
ATOM 3721 C C . SER A 1 471 ? -6.278 28.489 33.647 1.00 55.38 471 SER A C 1
ATOM 3723 O O . SER A 1 471 ? -7.189 28.708 34.448 1.00 55.38 471 SER A O 1
ATOM 3725 N N . LYS A 1 472 ? -6.483 28.500 32.321 1.00 64.69 472 LYS A N 1
ATOM 3726 C CA . LYS A 1 472 ? -7.802 28.677 31.669 1.00 64.69 472 LYS A CA 1
ATOM 3727 C C . LYS A 1 472 ? -8.745 27.477 31.851 1.00 64.69 472 LYS A C 1
ATOM 3729 O O . LYS A 1 472 ? -9.878 27.509 31.375 1.00 64.69 472 LYS A O 1
ATOM 3734 N N . TYR A 1 473 ? -8.295 26.418 32.516 1.00 74.56 473 TYR A N 1
ATOM 3735 C CA . TYR A 1 473 ? -9.057 25.194 32.737 1.00 74.56 473 TYR A CA 1
ATOM 3736 C C . TYR A 1 473 ? -8.634 24.487 34.035 1.00 74.56 473 TYR A C 1
ATOM 3738 O O . TYR A 1 473 ? -7.532 24.704 34.541 1.00 74.56 473 TYR A O 1
ATOM 3746 N N . GLU A 1 474 ? -9.486 23.617 34.580 1.00 76.31 474 GLU A N 1
ATOM 3747 C CA . GLU A 1 474 ? -9.148 22.775 35.740 1.00 76.31 474 GLU A CA 1
ATOM 3748 C C . GLU A 1 474 ? -9.618 21.317 35.567 1.00 76.31 474 GLU A C 1
ATOM 3750 O O . GLU A 1 474 ? -10.688 21.082 34.996 1.00 76.31 474 GLU A O 1
ATOM 3755 N N . PRO A 1 475 ? -8.863 20.315 36.061 1.00 73.25 475 PRO A N 1
ATOM 3756 C CA . PRO A 1 475 ? -9.323 18.929 36.094 1.00 73.25 475 PRO A CA 1
ATOM 3757 C C . PRO A 1 475 ? -10.564 18.756 36.975 1.00 73.25 475 PRO A C 1
ATOM 3759 O O . PRO A 1 475 ? -10.596 19.207 38.121 1.00 73.25 475 PRO A O 1
ATOM 3762 N N . VAL A 1 476 ? -11.566 18.036 36.474 1.00 71.50 476 VAL A N 1
ATOM 3763 C CA . VAL A 1 476 ? -12.815 17.776 37.199 1.00 71.50 476 VAL A CA 1
ATOM 3764 C C . VAL A 1 476 ? -12.733 16.441 37.933 1.00 71.50 476 VAL A C 1
ATOM 3766 O O . VAL A 1 476 ? -12.518 15.395 37.327 1.00 71.50 476 VAL A O 1
ATOM 3769 N N . GLN A 1 477 ? -12.933 16.475 39.253 1.00 67.06 477 GLN A N 1
ATOM 3770 C CA . GLN A 1 477 ? -13.060 15.265 40.080 1.00 67.06 477 GLN A CA 1
ATOM 3771 C C . GLN A 1 477 ? -14.520 14.871 40.332 1.00 67.06 477 GLN A C 1
ATOM 3773 O O . GLN A 1 477 ? -14.812 13.696 40.541 1.00 67.06 477 GLN A O 1
ATOM 3778 N N . LYS A 1 478 ? -15.434 15.847 40.313 1.00 72.00 478 LYS A N 1
ATOM 3779 C CA . LYS A 1 478 ? -16.876 15.642 40.450 1.00 72.00 478 LYS A CA 1
ATOM 3780 C C . LYS A 1 478 ? -17.626 16.668 39.600 1.00 72.00 478 LYS A C 1
ATOM 3782 O O . LYS A 1 478 ? -17.278 17.849 39.626 1.00 72.00 478 LYS A O 1
ATOM 3787 N N . LEU A 1 479 ? -18.628 16.207 38.855 1.00 76.50 479 LEU A N 1
ATOM 3788 C CA . LEU A 1 479 ? -19.507 17.065 38.061 1.00 76.50 479 LEU A CA 1
ATOM 3789 C C . LEU A 1 479 ? -20.524 17.781 38.962 1.00 76.50 479 LEU A C 1
ATOM 3791 O O . LEU A 1 479 ? -20.924 17.256 40.005 1.00 76.50 479 LEU A O 1
ATOM 3795 N N . LYS A 1 480 ? -20.930 18.981 38.556 1.00 82.75 480 LYS A N 1
ATOM 3796 C CA . LYS A 1 480 ? -21.994 19.772 39.177 1.00 82.75 480 LYS A CA 1
ATOM 3797 C C . LYS A 1 480 ? -23.282 19.639 38.357 1.00 82.75 480 LYS A C 1
ATOM 3799 O O . LYS A 1 480 ? -23.193 19.472 37.144 1.00 82.75 480 LYS A O 1
ATOM 3804 N N . PRO A 1 481 ? -24.470 19.752 38.979 1.00 80.00 481 PRO A N 1
ATOM 3805 C CA . PRO A 1 481 ? -25.745 19.640 38.264 1.00 80.00 481 PRO A CA 1
ATOM 3806 C C . PRO A 1 481 ? -25.929 20.646 37.119 1.00 80.00 481 PRO A C 1
ATOM 3808 O O . PRO A 1 481 ? -26.687 20.375 36.196 1.00 80.00 481 PRO A O 1
ATOM 3811 N N . ASP A 1 482 ? -25.259 21.799 37.180 1.00 84.81 482 ASP A N 1
ATOM 3812 C CA . ASP A 1 482 ? -25.299 22.852 36.162 1.00 84.81 482 ASP A CA 1
ATOM 3813 C C . ASP A 1 482 ? -24.155 22.763 35.134 1.00 84.81 482 ASP A C 1
ATOM 3815 O O . ASP A 1 482 ? -24.006 23.662 34.307 1.00 84.81 482 ASP A O 1
ATOM 3819 N N . ASP A 1 483 ? -23.349 21.695 35.169 1.00 86.31 483 ASP A N 1
ATOM 3820 C CA . ASP A 1 483 ? -22.297 21.477 34.178 1.00 86.31 483 ASP A CA 1
ATOM 3821 C C . ASP A 1 483 ? -22.890 21.108 32.809 1.00 86.31 483 ASP A C 1
ATOM 3823 O O . ASP A 1 483 ? -23.725 20.211 32.673 1.00 86.31 483 ASP A O 1
ATOM 3827 N N . ILE A 1 484 ? -22.374 21.763 31.772 1.00 86.75 484 ILE A N 1
ATOM 3828 C CA . ILE A 1 484 ? -22.626 21.485 30.361 1.00 86.75 484 ILE A CA 1
ATOM 3829 C C . ILE A 1 484 ? -21.493 20.589 29.873 1.00 86.75 484 ILE A C 1
ATOM 3831 O O . ILE A 1 484 ? -20.372 21.057 29.651 1.00 86.75 484 ILE A O 1
ATOM 3835 N N . VAL A 1 485 ? -21.766 19.293 29.718 1.00 85.62 485 VAL A N 1
ATOM 3836 C CA . VAL A 1 485 ? -20.725 18.330 29.341 1.00 85.62 485 VAL A CA 1
ATOM 3837 C C . VAL A 1 485 ? -20.722 18.063 27.841 1.00 85.62 485 VAL A C 1
ATOM 3839 O O . VAL A 1 485 ? -21.758 17.722 27.274 1.00 85.62 485 VAL A O 1
ATOM 3842 N N . ILE A 1 486 ? -19.548 18.160 27.215 1.00 87.25 486 ILE A N 1
ATOM 3843 C CA . ILE A 1 486 ? -19.313 17.799 25.812 1.00 87.25 486 ILE A CA 1
ATOM 3844 C C . ILE A 1 486 ? -18.285 16.669 25.765 1.00 87.25 486 ILE A C 1
ATOM 3846 O O . ILE A 1 486 ? -17.156 16.837 26.232 1.00 87.25 486 ILE A O 1
ATOM 3850 N N . ALA A 1 487 ? -18.662 15.521 25.204 1.00 85.06 487 ALA A N 1
ATOM 3851 C CA . ALA A 1 487 ? -17.781 14.360 25.100 1.00 85.06 487 ALA A CA 1
ATOM 3852 C C . ALA A 1 487 ? -17.102 14.268 23.733 1.00 85.06 487 ALA A C 1
ATOM 3854 O O . ALA A 1 487 ? -17.762 14.379 22.709 1.00 85.06 487 ALA A O 1
ATOM 3855 N N . PHE A 1 488 ? -15.793 14.019 23.712 1.00 86.62 488 PHE A N 1
ATOM 3856 C CA . PHE A 1 488 ? -15.016 13.806 22.491 1.00 86.62 488 PHE A CA 1
ATOM 3857 C C . PHE A 1 488 ? -14.774 12.315 22.301 1.00 86.62 488 PHE A C 1
ATOM 3859 O O . PHE A 1 488 ? -14.109 11.686 23.124 1.00 86.62 488 PHE A O 1
ATOM 3866 N N . MET A 1 489 ? -15.302 11.749 21.219 1.00 84.88 489 MET A N 1
ATOM 3867 C CA . MET A 1 489 ? -15.286 10.317 20.908 1.00 84.88 489 MET A CA 1
ATOM 3868 C C . MET A 1 489 ? -14.697 10.063 19.516 1.00 84.88 489 MET A C 1
ATOM 3870 O O . MET A 1 489 ? -14.495 10.986 18.734 1.00 84.88 489 MET A O 1
ATOM 3874 N N . GLY A 1 490 ? -14.334 8.815 19.224 1.00 80.00 490 GLY A N 1
ATOM 3875 C CA . GLY A 1 490 ? -13.779 8.415 17.926 1.00 80.00 490 GLY A CA 1
ATOM 3876 C C . GLY A 1 490 ? -12.514 7.564 18.047 1.00 80.00 490 GLY A C 1
ATOM 3877 O O . GLY A 1 490 ? -11.998 7.370 19.156 1.00 80.00 490 GLY A O 1
ATOM 3878 N N . PRO A 1 491 ? -11.978 7.056 16.929 1.00 74.94 491 PRO A N 1
ATOM 3879 C CA . PRO A 1 491 ? -10.860 6.132 16.932 1.00 74.94 491 PRO A CA 1
ATOM 3880 C C . PRO A 1 491 ? -9.584 6.754 17.503 1.00 74.94 491 PRO A C 1
ATOM 3882 O O . PRO A 1 491 ? -9.384 7.970 17.558 1.00 74.94 491 PRO A O 1
ATOM 3885 N N . THR A 1 492 ? -8.694 5.902 17.984 1.00 73.75 492 THR A N 1
ATOM 3886 C CA . THR A 1 492 ? -7.368 6.296 18.448 1.00 73.75 492 THR A CA 1
ATOM 3887 C C . THR A 1 492 ? -6.616 7.080 17.368 1.00 73.75 492 THR A C 1
ATOM 3889 O O . THR A 1 492 ? -6.562 6.678 16.212 1.00 73.75 492 THR A O 1
ATOM 3892 N N . GLY A 1 493 ? -6.022 8.215 17.756 1.00 72.50 493 GLY A N 1
ATOM 3893 C CA . GLY A 1 493 ? -5.305 9.093 16.828 1.00 72.50 493 GLY A CA 1
ATOM 3894 C C . GLY A 1 493 ? -6.187 10.053 16.026 1.00 72.50 493 GLY A C 1
ATOM 3895 O O . GLY A 1 493 ? -5.638 10.846 15.277 1.00 72.50 493 GLY A O 1
ATOM 3896 N N . SER A 1 494 ? -7.512 10.067 16.220 1.00 79.06 494 SER A N 1
ATOM 3897 C CA . SER A 1 494 ? -8.433 10.975 15.507 1.00 79.06 494 SER A CA 1
ATOM 3898 C C . SER A 1 494 ? -8.312 12.464 15.853 1.00 79.06 494 SER A C 1
ATOM 3900 O O . SER A 1 494 ? -8.974 13.291 15.234 1.00 79.06 494 SER A O 1
ATOM 3902 N N . GLY A 1 495 ? -7.473 12.820 16.830 1.00 79.38 495 GLY A N 1
ATOM 3903 C CA . GLY A 1 495 ? -7.234 14.210 17.225 1.00 79.38 495 GLY A CA 1
ATOM 3904 C C . GLY A 1 495 ? -8.053 14.708 18.421 1.00 79.38 495 GLY A C 1
ATOM 3905 O O . GLY A 1 495 ? -7.997 15.899 18.695 1.00 79.38 495 GLY A O 1
ATOM 3906 N N . LYS A 1 496 ? -8.753 13.833 19.164 1.00 82.62 496 LYS A N 1
ATOM 3907 C CA . LYS A 1 496 ? -9.577 14.203 20.343 1.00 82.62 496 LYS A CA 1
ATOM 3908 C C . LYS A 1 496 ? -8.840 15.121 21.322 1.00 82.62 496 LYS A C 1
ATOM 3910 O O . LYS A 1 496 ? -9.237 16.267 21.509 1.00 82.62 496 LYS A O 1
ATOM 3915 N N . SER A 1 497 ? -7.719 14.645 21.866 1.00 79.00 497 SER A N 1
ATOM 3916 C CA . SER A 1 497 ? -6.915 15.409 22.823 1.00 79.00 497 SER A CA 1
ATOM 3917 C C . SER A 1 497 ? -6.343 16.687 22.201 1.00 79.00 497 SER A C 1
ATOM 3919 O O . SER A 1 497 ? -6.335 17.716 22.855 1.00 79.00 497 SER A O 1
ATOM 3921 N N . ASN A 1 498 ? -5.974 16.670 20.913 1.00 79.81 498 ASN A N 1
ATOM 3922 C CA . ASN A 1 498 ? -5.465 17.860 20.219 1.00 79.81 498 ASN A CA 1
ATOM 3923 C C . ASN A 1 498 ? -6.532 18.965 20.097 1.00 79.81 498 ASN A C 1
ATOM 3925 O O . ASN A 1 498 ? -6.236 20.139 20.296 1.00 79.81 498 ASN A O 1
ATOM 3929 N N . ILE A 1 499 ? -7.791 18.607 19.809 1.00 83.12 499 ILE A N 1
ATOM 3930 C CA . ILE A 1 499 ? -8.893 19.581 19.801 1.00 83.12 499 ILE A CA 1
ATOM 3931 C C . ILE A 1 499 ? -9.113 20.149 21.206 1.00 83.12 499 ILE A C 1
ATOM 3933 O O . ILE A 1 499 ? -9.267 21.359 21.356 1.00 83.12 499 ILE A O 1
ATOM 3937 N N . ILE A 1 500 ? -9.083 19.305 22.238 1.00 82.62 500 ILE A N 1
ATOM 3938 C CA . ILE A 1 500 ? -9.241 19.744 23.630 1.00 82.62 500 ILE A CA 1
ATOM 3939 C C . ILE A 1 500 ? -8.093 20.673 24.053 1.00 82.62 500 ILE A C 1
ATOM 3941 O O . ILE A 1 500 ? -8.342 21.717 24.659 1.00 82.62 500 ILE A O 1
ATOM 3945 N N . ASP A 1 501 ? -6.852 20.358 23.688 1.00 78.25 501 ASP A N 1
ATOM 3946 C CA . ASP A 1 501 ? -5.680 21.194 23.964 1.00 78.25 501 ASP A CA 1
ATOM 3947 C C . ASP A 1 501 ? -5.792 22.561 23.270 1.00 78.25 501 ASP A C 1
ATOM 3949 O O . ASP A 1 501 ? -5.513 23.597 23.880 1.00 78.25 501 ASP A O 1
ATOM 3953 N N . ASN A 1 502 ? -6.273 22.587 22.021 1.00 79.75 502 ASN A N 1
ATOM 3954 C CA . ASN A 1 502 ? -6.538 23.823 21.280 1.00 79.75 502 ASN A CA 1
ATOM 3955 C C . ASN A 1 502 ? -7.646 24.663 21.937 1.00 79.75 502 ASN A C 1
ATOM 3957 O O . ASN A 1 502 ? -7.483 25.873 22.094 1.00 79.75 502 ASN A O 1
ATOM 3961 N N . LEU A 1 503 ? -8.748 24.034 22.364 1.00 79.50 503 LEU A N 1
ATOM 3962 C CA . LEU A 1 503 ? -9.866 24.711 23.037 1.00 79.50 503 LEU A CA 1
ATOM 3963 C C . LEU A 1 503 ? -9.469 25.281 24.403 1.00 79.50 503 LEU A C 1
ATOM 3965 O O . LEU A 1 503 ? -9.957 26.334 24.811 1.00 79.50 503 LEU A O 1
ATOM 3969 N N . THR A 1 504 ? -8.579 24.594 25.115 1.00 75.88 504 THR A N 1
ATOM 3970 C CA . THR A 1 504 ? -8.117 25.001 26.449 1.00 75.88 504 THR A CA 1
ATOM 3971 C C . THR A 1 504 ? -6.924 25.960 26.406 1.00 75.88 504 THR A C 1
ATOM 3973 O O . THR A 1 504 ? -6.625 26.618 27.405 1.00 75.88 504 THR A O 1
ATOM 3976 N N . GLY A 1 505 ? -6.260 26.093 25.252 1.00 65.56 505 GLY A N 1
ATOM 3977 C CA . GLY A 1 505 ? -5.045 26.892 25.089 1.00 65.56 505 GLY A CA 1
ATOM 3978 C C . GLY A 1 505 ? -3.789 26.231 25.670 1.00 65.56 505 GLY A C 1
ATOM 3979 O O . GLY A 1 505 ? -2.768 26.901 25.820 1.00 65.56 505 GLY A O 1
ATOM 3980 N N . ALA A 1 506 ? -3.838 24.931 25.979 1.00 61.62 506 ALA A N 1
ATOM 3981 C CA . ALA A 1 506 ? -2.735 24.160 26.565 1.00 61.62 506 ALA A CA 1
ATOM 3982 C C . ALA A 1 506 ? -1.564 23.904 25.590 1.00 61.62 506 ALA A C 1
ATOM 3984 O O . ALA A 1 506 ? -0.493 23.450 25.995 1.00 61.62 506 ALA A O 1
ATOM 3985 N N . VAL A 1 507 ? -1.735 24.258 24.311 1.00 50.78 507 VAL A N 1
ATOM 3986 C CA . VAL A 1 507 ? -0.774 24.078 23.203 1.00 50.78 507 VAL A CA 1
ATOM 3987 C C . VAL A 1 507 ? 0.594 24.750 23.461 1.00 50.78 507 VAL A C 1
ATOM 3989 O O . VAL A 1 507 ? 1.584 24.417 22.809 1.00 50.78 507 VAL A O 1
ATOM 3992 N N . GLY A 1 508 ? 0.678 25.680 24.423 1.00 41.56 508 GLY A N 1
ATOM 3993 C CA . GLY A 1 508 ? 1.901 26.412 24.778 1.00 41.56 508 GLY A CA 1
ATOM 3994 C C . GLY A 1 508 ? 2.702 25.875 25.974 1.00 41.56 508 GLY A C 1
ATOM 3995 O O . GLY A 1 508 ? 3.914 26.072 26.012 1.00 41.56 508 GLY A O 1
ATOM 3996 N N . GLU A 1 509 ? 2.085 25.180 26.936 1.00 39.06 509 GLU A N 1
ATOM 3997 C CA . GLU A 1 509 ? 2.788 24.738 28.159 1.00 39.06 509 GLU A CA 1
ATOM 3998 C C . GLU A 1 509 ? 3.584 23.442 27.947 1.00 39.06 509 GLU A C 1
ATOM 4000 O O . GLU A 1 509 ? 4.637 23.249 28.554 1.00 39.06 509 GLU A O 1
ATOM 4005 N N . SER A 1 510 ? 3.156 22.582 27.016 1.00 35.88 510 SER A N 1
ATOM 4006 C CA . SER A 1 510 ? 3.868 21.339 26.681 1.00 35.88 510 SER A CA 1
ATOM 4007 C C . SER A 1 510 ? 5.111 21.551 25.805 1.00 35.88 510 SER A C 1
ATOM 4009 O O . SER A 1 510 ? 5.986 20.689 25.774 1.00 35.88 510 SER A O 1
ATOM 4011 N N . LYS A 1 511 ? 5.238 22.707 25.136 1.00 30.19 511 LYS A N 1
ATOM 4012 C CA . LYS A 1 511 ? 6.431 23.073 24.347 1.00 30.19 511 LYS A CA 1
ATOM 4013 C C . LYS A 1 511 ? 7.543 23.736 25.171 1.00 30.19 511 LYS A C 1
ATOM 4015 O O . LYS A 1 511 ? 8.671 23.802 24.691 1.00 30.19 511 LYS A O 1
ATOM 4020 N N . LEU A 1 512 ? 7.260 24.206 26.391 1.00 27.95 512 LEU A N 1
ATOM 4021 C CA . LEU A 1 512 ? 8.236 24.904 27.247 1.00 27.95 512 LEU A CA 1
ATOM 4022 C C . LEU A 1 512 ? 8.991 23.988 28.226 1.00 27.95 512 LEU A C 1
ATOM 4024 O O . LEU A 1 512 ? 9.974 24.419 28.825 1.00 27.95 512 LEU A O 1
ATOM 4028 N N . ALA A 1 513 ? 8.620 22.710 28.341 1.00 27.27 513 ALA A N 1
ATOM 4029 C CA . ALA A 1 513 ? 9.437 21.711 29.026 1.00 27.27 513 ALA A CA 1
ATOM 4030 C C . ALA A 1 513 ? 10.384 21.043 28.017 1.00 27.27 513 ALA A C 1
ATOM 4032 O O . ALA A 1 513 ? 10.099 19.981 27.468 1.00 27.27 513 ALA A O 1
ATOM 4033 N N . GLY A 1 514 ? 11.514 21.699 27.749 1.00 28.34 514 GLY A N 1
ATOM 4034 C CA . GLY A 1 514 ? 12.587 21.158 26.923 1.00 28.34 514 GLY A CA 1
ATOM 4035 C C . GLY A 1 514 ? 13.055 19.790 27.423 1.00 28.34 514 GLY A C 1
ATOM 4036 O O . GLY A 1 514 ? 13.750 19.677 28.427 1.00 28.34 514 GLY A O 1
ATOM 4037 N N . SER A 1 515 ? 12.659 18.733 26.724 1.00 24.02 515 SER A N 1
ATOM 4038 C CA . SER A 1 515 ? 13.385 17.467 26.611 1.00 24.02 515 SER A CA 1
ATOM 4039 C C . SER A 1 515 ? 12.702 16.610 25.551 1.00 24.02 515 SER A C 1
ATOM 4041 O O . SER A 1 515 ? 11.480 16.494 25.507 1.00 24.02 515 SER A O 1
ATOM 4043 N N . ALA A 1 516 ? 13.513 15.998 24.691 1.00 28.27 516 ALA A N 1
ATOM 4044 C CA . ALA A 1 516 ? 13.138 15.072 23.626 1.00 28.27 516 ALA A CA 1
ATOM 4045 C C . ALA A 1 516 ? 12.564 13.732 24.154 1.00 28.27 516 ALA A C 1
ATOM 4047 O O . ALA A 1 516 ? 12.951 12.657 23.712 1.00 28.27 516 ALA A O 1
ATOM 4048 N N . SER A 1 517 ? 11.669 13.787 25.143 1.00 25.80 517 SER A N 1
ATOM 4049 C CA . SER A 1 517 ? 11.013 12.637 25.769 1.00 25.80 517 SER A CA 1
ATOM 4050 C C . SER A 1 517 ? 9.669 13.019 26.412 1.00 25.80 517 SER A C 1
ATOM 4052 O O . SER A 1 517 ? 9.255 12.453 27.425 1.00 25.80 517 SER A O 1
ATOM 4054 N N . ALA A 1 518 ? 8.943 13.979 25.828 1.00 27.61 518 ALA A N 1
ATOM 4055 C CA . ALA A 1 518 ? 7.522 14.141 26.117 1.00 27.61 518 ALA A CA 1
ATOM 4056 C C . ALA A 1 518 ? 6.764 12.978 25.461 1.00 27.61 518 ALA A C 1
ATOM 4058 O O . ALA A 1 518 ? 6.258 13.073 24.348 1.00 27.61 518 ALA A O 1
ATOM 4059 N N . SER A 1 519 ? 6.763 11.839 26.155 1.00 26.66 519 SER A N 1
ATOM 4060 C CA . SER A 1 519 ? 5.880 10.702 25.919 1.00 26.66 519 SER A CA 1
ATOM 4061 C C . SER A 1 519 ? 4.497 11.211 25.511 1.00 26.66 519 SER A C 1
ATOM 4063 O O . SER A 1 519 ? 3.833 11.877 26.313 1.00 26.66 519 SER A O 1
ATOM 4065 N N . TYR A 1 520 ? 4.087 10.917 24.270 1.00 30.80 520 TYR A N 1
ATOM 4066 C CA . TYR A 1 520 ? 2.703 10.992 23.805 1.00 30.80 520 TYR A CA 1
ATOM 4067 C C . TYR A 1 520 ? 1.855 10.184 24.793 1.00 30.80 520 TYR A C 1
ATOM 4069 O O . TYR A 1 520 ? 1.663 8.978 24.639 1.00 30.80 520 TYR A O 1
ATOM 4077 N N . THR A 1 521 ? 1.424 10.810 25.887 1.00 30.92 521 THR A N 1
ATOM 4078 C CA . THR A 1 521 ? 0.693 10.131 26.953 1.00 30.92 521 THR A CA 1
ATOM 4079 C C . THR A 1 521 ? -0.745 10.043 26.495 1.00 30.92 521 THR A C 1
ATOM 4081 O O . THR A 1 521 ? -1.589 10.863 26.826 1.00 30.92 521 THR A O 1
ATOM 4084 N N . TYR A 1 522 ? -0.985 9.038 25.664 1.00 47.34 522 TYR A N 1
ATOM 4085 C CA . TYR A 1 522 ? -2.289 8.661 25.161 1.00 47.34 522 TYR A CA 1
ATOM 4086 C C . TYR A 1 522 ? -3.304 8.537 26.305 1.00 47.34 522 TYR A C 1
ATOM 4088 O O . TYR A 1 522 ? -2.978 7.989 27.363 1.00 47.34 522 TYR A O 1
ATOM 4096 N N . THR A 1 523 ? -4.525 9.037 26.089 1.00 48.47 523 THR A N 1
ATOM 4097 C CA . THR A 1 523 ? -5.627 9.032 27.062 1.00 48.47 523 THR A CA 1
ATOM 4098 C C . THR A 1 523 ? -6.043 7.597 27.397 1.00 48.47 523 THR A C 1
ATOM 4100 O O . THR A 1 523 ? -6.953 7.024 26.813 1.00 48.47 523 THR A O 1
ATOM 4103 N N . LYS A 1 524 ? -5.342 6.984 28.358 1.00 50.34 524 LYS A N 1
ATOM 4104 C CA . LYS A 1 524 ? -5.634 5.643 28.888 1.00 50.34 524 LYS A CA 1
ATOM 4105 C C . LYS A 1 524 ? -6.780 5.652 29.905 1.00 50.34 524 LYS A C 1
ATOM 4107 O O . LYS A 1 524 ? -7.030 4.626 30.526 1.00 50.34 524 LYS A O 1
ATOM 4112 N N . ARG A 1 525 ? -7.423 6.785 30.194 1.00 60.81 525 ARG A N 1
ATOM 4113 C CA . ARG A 1 525 ? -8.524 6.935 31.170 1.00 60.81 525 ARG A CA 1
ATOM 4114 C C . ARG A 1 525 ? -9.396 8.120 30.761 1.00 60.81 525 ARG A C 1
ATOM 4116 O O . ARG A 1 525 ? -8.876 9.023 30.126 1.00 60.81 525 ARG A O 1
ATOM 4123 N N . LEU A 1 526 ? -10.675 8.129 31.135 1.00 64.81 526 LEU A N 1
ATOM 4124 C CA . LEU A 1 526 ? -11.546 9.292 30.931 1.00 64.81 526 LEU A CA 1
ATOM 4125 C C . LEU A 1 526 ? -10.979 10.513 31.669 1.00 64.81 526 LEU A C 1
ATOM 4127 O O . LEU A 1 526 ? -10.776 10.451 32.884 1.00 64.81 526 LEU A O 1
ATOM 4131 N N . ASN A 1 527 ? -10.741 11.605 30.944 1.00 73.88 527 ASN A N 1
ATOM 4132 C CA . ASN A 1 527 ? -10.287 12.873 31.513 1.00 73.88 527 ASN A CA 1
ATOM 4133 C C . ASN A 1 527 ? -11.374 13.931 31.320 1.00 73.88 527 ASN A C 1
ATOM 4135 O O . ASN A 1 527 ? -11.823 14.154 30.203 1.00 73.88 527 ASN A O 1
ATOM 4139 N N . ALA A 1 528 ? -11.775 14.601 32.397 1.00 79.94 528 ALA A N 1
ATOM 4140 C CA . ALA A 1 528 ? -12.736 15.699 32.347 1.00 79.94 528 ALA A CA 1
ATOM 4141 C C . ALA A 1 528 ? -12.036 17.018 32.697 1.00 79.94 528 ALA A C 1
ATOM 4143 O O . ALA A 1 528 ? -11.383 17.119 33.740 1.00 79.94 528 ALA A O 1
ATOM 4144 N N . LEU A 1 529 ? -12.173 18.021 31.831 1.00 83.44 529 LEU A N 1
ATOM 4145 C CA . LEU A 1 529 ? -11.575 19.347 31.981 1.00 83.44 529 LEU A CA 1
ATOM 4146 C C . LEU A 1 529 ? -12.668 20.410 31.976 1.00 83.44 529 LEU A C 1
ATOM 4148 O O . LEU A 1 529 ? -13.448 20.494 31.033 1.00 83.44 529 LEU A O 1
ATOM 4152 N N . ARG A 1 530 ? -12.716 21.242 33.014 1.00 86.06 530 ARG A N 1
ATOM 4153 C CA . ARG A 1 530 ? -13.633 22.380 33.091 1.00 86.06 530 ARG A CA 1
ATOM 4154 C C . ARG A 1 530 ? -12.969 23.608 32.497 1.00 86.06 530 ARG A C 1
ATOM 4156 O O . ARG A 1 530 ? -11.871 23.960 32.922 1.00 86.06 530 ARG A O 1
ATOM 4163 N N . ILE A 1 531 ? -13.644 24.269 31.565 1.00 86.56 531 ILE A N 1
ATOM 4164 C CA . ILE A 1 531 ? -13.212 25.562 31.030 1.00 86.56 531 ILE A CA 1
ATOM 4165 C C . ILE A 1 531 ? -13.540 26.645 32.059 1.00 86.56 531 ILE A C 1
ATOM 4167 O O . ILE A 1 531 ? -14.647 26.676 32.596 1.00 86.56 531 ILE A O 1
ATOM 4171 N N . LYS A 1 532 ? -12.579 27.529 32.336 1.00 83.88 532 LYS A N 1
ATOM 4172 C CA . LYS A 1 532 ? -12.751 28.668 33.242 1.00 83.88 532 LYS A CA 1
ATOM 4173 C C . LYS A 1 532 ? -13.070 29.941 32.480 1.00 83.88 532 LYS A C 1
ATOM 4175 O O . LYS A 1 532 ? -12.464 30.210 31.444 1.00 83.88 532 LYS A O 1
ATOM 4180 N N . ASN A 1 533 ? -13.948 30.765 33.050 1.00 80.88 533 ASN A N 1
ATOM 4181 C CA . ASN A 1 533 ? -14.262 32.106 32.549 1.00 80.88 533 ASN A CA 1
ATOM 4182 C C . ASN A 1 533 ? -14.715 32.123 31.076 1.00 80.88 533 ASN A C 1
ATOM 4184 O O . ASN A 1 533 ? -14.334 33.015 30.313 1.00 80.88 533 ASN A O 1
ATOM 4188 N N . HIS A 1 534 ? -15.517 31.142 30.649 1.00 83.19 534 HIS A N 1
ATOM 4189 C CA . HIS A 1 534 ? -16.112 31.182 29.319 1.00 83.19 534 HIS A CA 1
ATOM 4190 C C . HIS A 1 534 ? -17.020 32.414 29.197 1.00 83.19 534 HIS A C 1
ATOM 4192 O O . HIS A 1 534 ? -17.903 32.626 30.025 1.00 83.19 534 HIS A O 1
ATOM 4198 N N . HIS A 1 535 ? -16.832 33.203 28.139 1.00 81.06 535 HIS A N 1
ATOM 4199 C CA . HIS A 1 535 ? -17.492 34.499 27.937 1.00 81.06 535 HIS A CA 1
ATOM 4200 C C . HIS A 1 535 ? -19.032 34.467 28.018 1.00 81.06 535 HIS A C 1
ATOM 4202 O O . HIS A 1 535 ? -19.636 35.473 28.375 1.00 81.06 535 HIS A O 1
ATOM 4208 N N . ILE A 1 536 ? -19.659 33.323 27.717 1.00 85.31 536 ILE A N 1
ATOM 4209 C CA . ILE A 1 536 ? -21.120 33.123 27.810 1.00 85.31 536 ILE A CA 1
ATOM 4210 C C . ILE A 1 536 ? -21.528 32.219 28.982 1.00 85.31 536 ILE A C 1
ATOM 4212 O O . ILE A 1 536 ? -22.532 32.471 29.635 1.00 85.31 536 ILE A O 1
ATOM 4216 N N . TYR A 1 537 ? -20.763 31.159 29.245 1.00 83.81 537 TYR A N 1
ATOM 4217 C CA . TYR A 1 537 ? -21.192 30.029 30.086 1.00 83.81 537 TYR A CA 1
ATOM 4218 C C . TYR A 1 537 ? -20.402 29.946 31.401 1.00 83.81 537 TYR A C 1
ATOM 4220 O O . TYR A 1 537 ? -20.519 28.975 32.143 1.00 83.81 537 TYR A O 1
ATOM 4228 N N . GLY A 1 538 ? -19.553 30.940 31.684 1.00 86.31 538 GLY A N 1
ATOM 4229 C CA . GLY A 1 538 ? -18.704 30.966 32.871 1.00 86.31 538 GLY A CA 1
ATOM 4230 C C . GLY A 1 538 ? -17.895 29.677 33.033 1.00 86.31 538 GLY A C 1
ATOM 4231 O O . GLY A 1 538 ? -17.160 29.276 32.133 1.00 86.31 538 GLY A O 1
ATOM 4232 N N . ASP A 1 539 ? -18.064 29.027 34.181 1.00 87.50 539 ASP A N 1
ATOM 4233 C CA . ASP A 1 539 ? -17.347 27.812 34.583 1.00 87.50 539 ASP A CA 1
ATOM 4234 C C . ASP A 1 539 ? -18.160 26.524 34.347 1.00 87.50 539 ASP A C 1
ATOM 4236 O O . ASP A 1 539 ? -17.882 25.492 34.964 1.00 87.50 539 ASP A O 1
ATOM 4240 N N . GLN A 1 540 ? -19.203 26.575 33.514 1.00 86.88 540 GLN A N 1
ATOM 4241 C CA . GLN A 1 540 ? -20.146 25.462 33.351 1.00 86.88 540 GLN A CA 1
ATOM 4242 C C . GLN A 1 540 ? -19.702 24.435 32.305 1.00 86.88 540 GLN A C 1
ATOM 4244 O O . GLN A 1 540 ? -20.137 23.292 32.363 1.00 86.88 540 GLN A O 1
ATOM 4249 N N . ILE A 1 541 ? -18.827 24.790 31.360 1.00 88.19 541 ILE A N 1
ATOM 4250 C CA . ILE A 1 541 ? -18.436 23.866 30.284 1.00 88.19 541 ILE A CA 1
ATOM 4251 C C . ILE A 1 541 ? -17.409 22.852 30.790 1.00 88.19 541 ILE A C 1
ATOM 4253 O O . ILE A 1 541 ? -16.339 23.227 31.276 1.00 88.19 541 ILE A O 1
ATOM 4257 N N . VAL A 1 542 ? -17.704 21.568 30.591 1.00 87.00 542 VAL A N 1
ATOM 4258 C CA . VAL A 1 542 ? -16.793 20.452 30.854 1.00 87.00 542 VAL A CA 1
ATOM 4259 C C . VAL A 1 542 ? -16.550 19.671 29.565 1.00 87.00 542 VAL A C 1
ATOM 4261 O O . VAL A 1 542 ? -17.479 19.142 28.961 1.00 87.00 542 VAL A O 1
ATOM 4264 N N . LEU A 1 543 ? -15.289 19.570 29.154 1.00 87.38 543 LEU A N 1
ATOM 4265 C CA . LEU A 1 543 ? -14.850 18.750 28.029 1.00 87.38 543 LEU A CA 1
ATOM 4266 C C . LEU A 1 543 ? -14.412 17.381 28.552 1.00 87.38 543 LEU A C 1
ATOM 4268 O O . LEU A 1 543 ? -13.540 17.296 29.420 1.00 87.38 543 LEU A O 1
ATOM 4272 N N . LEU A 1 544 ? -15.009 16.314 28.029 1.00 83.94 544 LEU A N 1
ATOM 4273 C CA . LEU A 1 544 ? -14.663 14.939 28.369 1.00 83.94 544 LEU A CA 1
ATOM 4274 C C . LEU A 1 544 ? -13.823 14.321 27.243 1.00 83.94 544 LEU A C 1
ATOM 4276 O O . LEU A 1 544 ? -14.343 14.035 26.167 1.00 83.94 544 LEU A O 1
ATOM 4280 N N . ASP A 1 545 ? -12.536 14.088 27.504 1.00 83.31 545 ASP A N 1
ATOM 4281 C CA . ASP A 1 545 ? -11.651 13.316 26.628 1.00 83.31 545 ASP A CA 1
ATOM 4282 C C . ASP A 1 545 ? -11.835 11.821 26.905 1.00 83.31 545 ASP A C 1
ATOM 4284 O O . ASP A 1 545 ? -11.558 11.337 28.014 1.00 83.31 545 ASP A O 1
ATOM 4288 N N . THR A 1 546 ? -12.307 11.083 25.902 1.00 76.88 546 THR A N 1
ATOM 4289 C CA . THR A 1 546 ? -12.495 9.633 25.999 1.00 76.88 546 THR A CA 1
ATOM 4290 C C . THR A 1 546 ? -11.292 8.882 25.415 1.00 76.88 546 THR A C 1
ATOM 4292 O O . THR A 1 546 ? -10.679 9.343 24.442 1.00 76.88 546 THR A O 1
ATOM 4295 N N . PRO A 1 547 ? -10.922 7.710 25.972 1.00 70.69 547 PRO A N 1
ATOM 4296 C CA . PRO A 1 547 ? -9.999 6.806 25.295 1.00 70.69 547 PRO A CA 1
ATOM 4297 C C . PRO A 1 547 ? -10.482 6.518 23.869 1.00 70.69 547 PRO A C 1
ATOM 4299 O O . PRO A 1 547 ? -11.674 6.348 23.630 1.00 70.69 547 PRO A O 1
ATOM 4302 N N . GLY A 1 548 ? -9.562 6.489 22.905 1.00 67.38 548 GLY A N 1
ATOM 4303 C CA . GLY A 1 548 ? -9.934 6.225 21.518 1.00 67.38 548 GLY A CA 1
ATOM 4304 C C . GLY A 1 548 ? -10.220 4.749 21.269 1.00 67.38 548 GLY A C 1
ATOM 4305 O O . GLY A 1 548 ? -9.428 3.906 21.680 1.00 67.38 548 GLY A O 1
ATOM 4306 N N . PHE A 1 549 ? -11.281 4.449 20.520 1.00 66.50 549 PHE A N 1
ATOM 4307 C CA . PHE A 1 549 ? -11.558 3.094 20.031 1.00 66.50 549 PHE A CA 1
ATOM 4308 C C . PHE A 1 549 ? -10.378 2.562 19.185 1.00 66.50 549 PHE A C 1
ATOM 4310 O O . PHE A 1 549 ? -9.720 3.331 18.473 1.00 66.50 549 PHE A O 1
ATOM 4317 N N . GLY A 1 550 ? -10.060 1.273 19.291 1.00 57.50 550 GLY A N 1
ATOM 4318 C CA . GLY A 1 550 ? -8.881 0.632 18.703 1.00 57.50 550 GLY A CA 1
ATOM 4319 C C . GLY A 1 550 ? -7.586 0.826 19.504 1.00 57.50 550 GLY A C 1
ATOM 4320 O O . GLY A 1 550 ? -6.507 0.900 18.911 1.00 57.50 550 GLY A O 1
ATOM 4321 N N . ASP A 1 551 ? -7.667 0.967 20.833 1.00 55.34 551 ASP A N 1
ATOM 4322 C CA . ASP A 1 551 ? -6.484 1.053 21.704 1.00 55.34 551 ASP A CA 1
ATOM 4323 C C . ASP A 1 551 ? -5.699 -0.283 21.733 1.00 55.34 551 ASP A C 1
ATOM 4325 O O . ASP A 1 551 ? -6.258 -1.369 21.624 1.00 55.34 551 ASP A O 1
ATOM 4329 N N . THR A 1 552 ? -4.371 -0.218 21.872 1.00 46.84 552 THR A N 1
ATOM 4330 C CA . THR A 1 552 ? -3.472 -1.390 21.919 1.00 46.84 552 THR A CA 1
ATOM 4331 C C . THR A 1 552 ? -3.448 -2.086 23.279 1.00 46.84 552 THR A C 1
ATOM 4333 O O . THR A 1 552 ? -2.886 -3.175 23.408 1.00 46.84 552 THR A O 1
ATOM 4336 N N . THR A 1 553 ? -3.979 -1.428 24.311 1.00 47.62 553 THR A N 1
ATOM 4337 C CA . THR A 1 553 ? -3.912 -1.858 25.712 1.00 47.62 553 THR A CA 1
ATOM 4338 C C . THR A 1 553 ? -5.259 -2.269 26.292 1.00 47.62 553 THR A C 1
ATOM 4340 O O . THR A 1 553 ? -5.272 -2.836 27.383 1.00 47.62 553 THR A O 1
ATOM 4343 N N . ARG A 1 554 ? -6.367 -1.989 25.591 1.00 57.88 554 ARG A N 1
ATOM 4344 C CA . ARG A 1 554 ? -7.738 -2.304 26.013 1.00 57.88 554 ARG A CA 1
ATOM 4345 C C . ARG A 1 554 ? -8.615 -2.678 24.834 1.00 57.88 554 ARG A C 1
ATOM 4347 O O . ARG A 1 554 ? -8.394 -2.195 23.729 1.00 57.88 554 ARG A O 1
ATOM 4354 N N . THR A 1 555 ? -9.614 -3.511 25.089 1.00 60.72 555 THR A N 1
ATOM 4355 C CA . THR A 1 555 ? -10.613 -3.855 24.072 1.00 60.72 555 THR A CA 1
ATOM 4356 C C . THR A 1 555 ? -11.630 -2.728 23.909 1.00 60.72 555 THR A C 1
ATOM 4358 O O . THR A 1 555 ? -11.869 -1.946 24.832 1.00 60.72 555 THR A O 1
ATOM 4361 N N . ASP A 1 556 ? -12.267 -2.656 22.743 1.00 63.66 556 ASP A N 1
ATOM 4362 C CA . ASP A 1 556 ? -13.298 -1.650 22.476 1.00 63.66 556 ASP A CA 1
ATOM 4363 C C . ASP A 1 556 ? -14.502 -1.771 23.414 1.00 63.66 556 ASP A C 1
ATOM 4365 O O . ASP A 1 556 ? -15.085 -0.760 23.796 1.00 63.66 556 ASP A O 1
ATOM 4369 N N . ILE A 1 557 ? -14.809 -2.988 23.868 1.00 64.06 557 ILE A N 1
ATOM 4370 C CA . ILE A 1 557 ? -15.849 -3.246 24.869 1.00 64.06 557 ILE A CA 1
ATOM 4371 C C . ILE A 1 557 ? -15.479 -2.604 26.204 1.00 64.06 557 ILE A C 1
ATOM 4373 O O . ILE A 1 557 ? -16.313 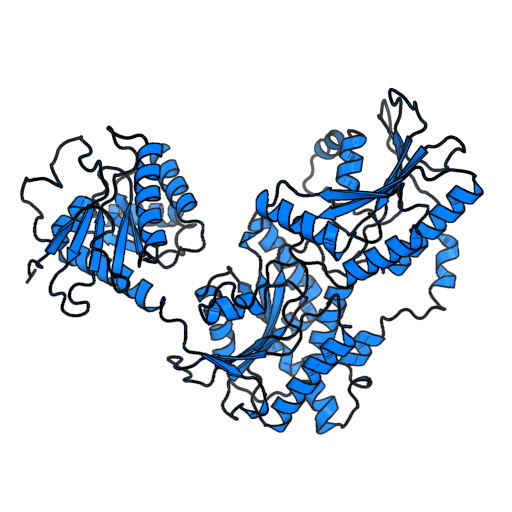-1.939 26.804 1.00 64.06 557 ILE A O 1
ATOM 4377 N N . GLU A 1 558 ? -14.227 -2.723 26.648 1.00 65.94 558 GLU A N 1
ATOM 4378 C CA . GLU A 1 558 ? -13.782 -2.090 27.897 1.00 65.94 558 GLU A CA 1
ATOM 4379 C C . GLU A 1 558 ? -13.847 -0.560 27.799 1.00 65.94 558 GLU A C 1
ATOM 4381 O O . GLU A 1 558 ? -14.227 0.116 28.754 1.00 65.94 558 GLU A O 1
ATOM 4386 N N . ILE A 1 559 ? -13.495 0.006 26.639 1.00 68.38 559 ILE A N 1
ATOM 4387 C CA . ILE A 1 559 ? -13.624 1.449 26.384 1.00 68.38 559 ILE A CA 1
ATOM 4388 C C . ILE A 1 559 ? -15.099 1.859 26.435 1.00 68.38 559 ILE A C 1
ATOM 4390 O O . ILE A 1 559 ? -15.441 2.867 27.057 1.00 68.38 559 ILE A O 1
ATOM 4394 N N . PHE A 1 560 ? -15.973 1.064 25.823 1.00 68.75 560 PHE A N 1
ATOM 4395 C CA . PHE A 1 560 ? -17.409 1.296 25.791 1.00 68.75 560 PHE A CA 1
ATOM 4396 C C . PHE A 1 560 ? -18.050 1.198 27.182 1.00 68.75 560 PHE A C 1
ATOM 4398 O O . PHE A 1 560 ? -18.804 2.088 27.569 1.00 68.75 560 PHE A O 1
ATOM 4405 N N . GLU A 1 561 ? -17.689 0.191 27.980 1.00 67.94 561 GLU A N 1
ATOM 4406 C CA . GLU A 1 561 ? -18.121 0.047 29.375 1.00 67.94 561 GLU A CA 1
ATOM 4407 C C . GLU A 1 561 ? -17.706 1.255 30.218 1.00 67.94 561 GLU A C 1
ATOM 4409 O O . GLU A 1 561 ? -18.521 1.782 30.971 1.00 67.94 561 GLU A O 1
ATOM 4414 N N . MET A 1 562 ? -16.484 1.773 30.040 1.00 69.75 562 MET A N 1
ATOM 4415 C CA . MET A 1 562 ? -16.046 2.989 30.734 1.00 69.75 562 MET A CA 1
ATOM 4416 C C . MET A 1 562 ? -16.918 4.202 30.393 1.00 69.75 562 MET A C 1
ATOM 4418 O O . MET A 1 562 ? -17.235 5.005 31.274 1.00 69.75 562 MET A O 1
ATOM 4422 N N . ILE A 1 563 ? -17.288 4.354 29.120 1.00 71.38 563 ILE A N 1
ATOM 4423 C CA . ILE A 1 563 ? -18.161 5.441 28.668 1.00 71.38 563 ILE A CA 1
ATOM 4424 C C . ILE A 1 563 ? -19.568 5.261 29.250 1.00 71.38 563 ILE A C 1
ATOM 4426 O O . ILE A 1 563 ? -20.130 6.224 29.767 1.00 71.38 563 ILE A O 1
ATOM 4430 N N . ILE A 1 564 ? -20.117 4.042 29.234 1.00 69.69 564 ILE A N 1
ATOM 4431 C CA . ILE A 1 564 ? -21.424 3.729 29.831 1.00 69.69 564 ILE A CA 1
ATOM 4432 C C . ILE A 1 564 ? -21.426 4.026 31.328 1.00 69.69 564 ILE A C 1
ATOM 4434 O O . ILE A 1 564 ? -22.311 4.732 31.807 1.00 69.69 564 ILE A O 1
ATOM 4438 N N . ASP A 1 565 ? -20.437 3.533 32.070 1.00 70.50 565 ASP A N 1
ATOM 4439 C CA . ASP A 1 565 ? -20.327 3.760 33.510 1.00 70.50 565 ASP A CA 1
ATOM 4440 C C . ASP A 1 565 ? -20.270 5.256 33.826 1.00 70.50 565 ASP A C 1
ATOM 4442 O O . ASP A 1 565 ? -20.901 5.734 34.775 1.00 70.50 565 ASP A O 1
ATOM 4446 N N . TRP A 1 566 ? -19.559 6.022 32.996 1.00 73.62 566 TRP A N 1
ATOM 4447 C CA . TRP A 1 566 ? -19.517 7.471 33.108 1.00 73.62 566 TRP A CA 1
ATOM 4448 C C . TRP A 1 566 ? -20.881 8.118 32.840 1.00 73.62 566 TRP A C 1
ATOM 4450 O O . TRP A 1 566 ? -21.333 8.915 33.664 1.00 73.62 566 TRP A O 1
ATOM 4460 N N . LEU A 1 567 ? -21.566 7.743 31.755 1.00 69.06 567 LEU A N 1
ATOM 4461 C CA . LEU A 1 567 ? -22.902 8.250 31.415 1.00 69.06 567 LEU A CA 1
ATOM 4462 C C . LEU A 1 567 ? -23.913 7.954 32.529 1.00 69.06 567 LEU A C 1
ATOM 4464 O O . LEU A 1 567 ? -24.683 8.828 32.928 1.00 69.06 567 LEU A O 1
ATOM 4468 N N . VAL A 1 568 ? -23.871 6.742 33.087 1.00 70.12 568 VAL A N 1
ATOM 4469 C CA . VAL A 1 568 ? -24.724 6.318 34.204 1.00 70.12 568 VAL A CA 1
ATOM 4470 C C . VAL A 1 568 ? -24.444 7.150 35.455 1.00 70.12 568 VAL A C 1
ATOM 4472 O O . VAL A 1 568 ? -25.381 7.559 36.145 1.00 70.12 568 VAL A O 1
ATOM 4475 N N . ASN A 1 569 ? -23.176 7.417 35.769 1.00 69.12 569 ASN A N 1
ATOM 4476 C CA . ASN A 1 569 ? -22.811 8.231 36.929 1.00 69.12 569 ASN A CA 1
ATOM 4477 C C . ASN A 1 569 ? -23.194 9.707 36.745 1.00 69.12 569 ASN A C 1
ATOM 4479 O O . ASN A 1 569 ? -23.735 10.304 37.675 1.00 69.12 569 ASN A O 1
ATOM 4483 N N . ALA A 1 570 ? -22.998 10.275 35.553 1.00 69.31 570 ALA A N 1
ATOM 4484 C CA . ALA A 1 570 ? -23.451 11.626 35.225 1.00 69.31 570 ALA A CA 1
ATOM 4485 C C . ALA A 1 570 ? -24.979 11.751 35.363 1.00 69.31 570 ALA A C 1
ATOM 4487 O O . ALA A 1 570 ? -25.470 12.671 36.019 1.00 69.31 570 ALA A O 1
ATOM 4488 N N . TYR A 1 571 ? -25.726 10.768 34.850 1.00 69.44 571 TYR A N 1
ATOM 4489 C CA . TYR A 1 571 ? -27.182 10.718 34.974 1.00 69.44 571 TYR A CA 1
ATOM 4490 C C . TYR A 1 571 ? -27.649 10.646 36.437 1.00 69.44 571 TYR A C 1
ATOM 4492 O O . TYR A 1 571 ? -28.567 11.368 36.830 1.00 69.44 571 TYR A O 1
ATOM 4500 N N . LYS A 1 572 ? -26.997 9.826 37.276 1.00 72.50 572 LYS A N 1
ATOM 4501 C CA . LYS A 1 572 ? -27.298 9.738 38.720 1.00 72.50 572 LYS A CA 1
ATOM 4502 C C . LYS A 1 572 ? -27.098 11.069 39.446 1.00 72.50 572 LYS A C 1
ATOM 4504 O O . LYS A 1 572 ? -27.893 11.404 40.321 1.00 72.50 572 LYS A O 1
ATOM 4509 N N . GLU A 1 573 ? -26.076 11.833 39.069 1.00 73.44 573 GLU A N 1
ATOM 4510 C CA . GLU A 1 573 ? -25.806 13.172 39.614 1.00 73.44 573 GLU A CA 1
ATOM 4511 C C . GLU A 1 573 ? -26.659 14.273 38.944 1.00 73.44 573 GLU A C 1
ATOM 4513 O O . GLU A 1 573 ? -26.486 15.452 39.246 1.00 73.44 573 GLU A O 1
ATOM 4518 N N . LYS A 1 574 ? -27.617 13.898 38.078 1.00 77.12 574 LYS A N 1
ATOM 4519 C CA . LYS A 1 574 ? -28.508 14.795 37.317 1.00 77.12 574 LYS A CA 1
ATOM 4520 C C . LYS A 1 574 ? -27.768 15.771 36.398 1.00 77.12 574 LYS A C 1
ATOM 4522 O O . LYS A 1 574 ? -28.252 16.872 36.153 1.00 77.12 574 LYS A O 1
ATOM 4527 N N . VAL A 1 575 ? -26.615 15.357 35.884 1.00 76.81 575 VAL A N 1
ATOM 4528 C CA . VAL A 1 575 ? -25.817 16.129 34.930 1.00 76.81 575 VAL A CA 1
ATOM 4529 C C . VAL A 1 575 ? -26.228 15.740 33.519 1.00 76.81 575 VAL A C 1
ATOM 4531 O O . VAL A 1 575 ? -26.279 14.557 33.178 1.00 76.81 575 VAL A O 1
ATOM 4534 N N . THR A 1 576 ? -26.527 16.732 32.687 1.00 68.62 576 THR A N 1
ATOM 4535 C CA . THR A 1 576 ? -26.921 16.514 31.294 1.00 68.62 576 THR A CA 1
ATOM 4536 C C . THR A 1 576 ? -25.700 16.504 30.381 1.00 68.62 576 THR A C 1
ATOM 4538 O O . THR A 1 576 ? -24.946 17.477 30.333 1.00 68.62 576 THR A O 1
ATOM 4541 N N . LEU A 1 577 ? -25.526 15.425 29.612 1.00 79.56 577 LEU A N 1
ATOM 4542 C CA . LEU A 1 577 ? -24.615 15.426 28.469 1.00 79.56 577 LEU A CA 1
ATOM 4543 C C . LEU A 1 577 ? -25.212 16.329 27.385 1.00 79.56 577 LEU A C 1
ATOM 4545 O O . LEU A 1 577 ? -26.259 16.013 26.826 1.00 79.56 577 LEU A O 1
ATOM 4549 N N . ALA A 1 578 ? -24.561 17.459 27.129 1.00 84.44 578 ALA A N 1
ATOM 4550 C CA . ALA A 1 578 ? -25.041 18.470 26.198 1.00 84.44 578 ALA A CA 1
ATOM 4551 C C . ALA A 1 578 ? -24.787 18.082 24.738 1.00 84.44 578 ALA A C 1
ATOM 4553 O O . ALA A 1 578 ? -25.577 18.431 23.867 1.00 84.44 578 ALA A O 1
ATOM 4554 N N . GLY A 1 579 ? -23.710 17.342 24.470 1.00 84.81 579 GLY A N 1
ATOM 4555 C CA . GLY A 1 579 ? -23.438 16.818 23.138 1.00 84.81 579 GLY A CA 1
ATOM 4556 C C . GLY A 1 579 ? -22.219 15.910 23.072 1.00 84.81 579 GLY A C 1
ATOM 4557 O O . GLY A 1 579 ? -21.408 15.844 24.002 1.00 84.81 579 GLY A O 1
ATOM 4558 N N . ILE A 1 580 ? -22.098 15.206 21.952 1.00 86.38 580 ILE A N 1
ATOM 4559 C CA . ILE A 1 580 ? -20.961 14.342 21.638 1.00 86.38 580 ILE A CA 1
ATOM 4560 C C . ILE A 1 580 ? -20.329 14.827 20.341 1.00 86.38 580 ILE A C 1
ATOM 4562 O O . ILE A 1 580 ? -21.009 14.963 19.334 1.00 86.38 580 ILE A O 1
ATOM 4566 N N . VAL A 1 581 ? -19.020 15.045 20.345 1.00 89.31 581 VAL A N 1
ATOM 4567 C CA . VAL A 1 581 ? -18.225 15.296 19.144 1.00 89.31 581 VAL A CA 1
ATOM 4568 C C . VAL A 1 581 ? -17.535 13.989 18.771 1.00 89.31 581 VAL A C 1
ATOM 4570 O O . VAL A 1 581 ? -16.626 13.544 19.474 1.00 89.31 581 VAL A O 1
ATOM 4573 N N . TYR A 1 582 ? -17.967 13.349 17.686 1.00 88.12 582 TYR A N 1
ATOM 4574 C CA . TYR A 1 582 ? -17.339 12.137 17.164 1.00 88.12 582 TYR A CA 1
ATOM 4575 C C . TYR A 1 582 ? -16.351 12.505 16.055 1.00 88.12 582 TYR A C 1
ATOM 4577 O O . TYR A 1 582 ? -16.740 13.024 15.014 1.00 88.12 582 TYR A O 1
ATOM 4585 N N . LEU A 1 583 ? -15.066 12.235 16.270 1.00 88.00 583 LEU A N 1
ATOM 4586 C CA . LEU A 1 583 ? -13.991 12.595 15.349 1.00 88.00 583 LEU A CA 1
ATOM 4587 C C . LEU A 1 583 ? -13.633 11.407 14.461 1.00 88.00 583 LEU A C 1
ATOM 4589 O O . LEU A 1 583 ? -13.438 10.311 14.978 1.00 88.00 583 LEU A O 1
ATOM 4593 N N . HIS A 1 584 ? -13.407 11.635 13.173 1.00 85.69 584 HIS A N 1
ATOM 4594 C CA . HIS A 1 584 ? -12.879 10.657 12.222 1.00 85.69 584 HIS A CA 1
ATOM 4595 C C . HIS A 1 584 ? -11.756 11.286 11.388 1.00 85.69 584 HIS A C 1
ATOM 4597 O O . HIS A 1 584 ? -11.832 12.463 11.054 1.00 85.69 584 HIS A O 1
ATOM 4603 N N . ARG A 1 585 ? -10.696 10.541 11.056 1.00 84.88 585 ARG A N 1
ATOM 4604 C CA . ARG A 1 585 ? -9.588 11.091 10.255 1.00 84.88 585 ARG A CA 1
ATOM 4605 C C . ARG A 1 585 ? -9.935 11.002 8.778 1.00 84.88 585 ARG A C 1
ATOM 4607 O O . ARG A 1 585 ? -10.211 9.913 8.296 1.00 84.88 585 ARG A O 1
ATOM 4614 N N . ILE A 1 586 ? -9.838 12.103 8.043 1.00 84.50 586 ILE A N 1
ATOM 4615 C CA . ILE A 1 586 ? -10.086 12.088 6.596 1.00 84.50 586 ILE A CA 1
ATOM 4616 C C . ILE A 1 586 ? -8.951 11.405 5.812 1.00 84.50 586 ILE A C 1
ATOM 4618 O O . ILE A 1 586 ? -9.136 10.936 4.689 1.00 84.50 586 ILE A O 1
ATOM 4622 N N . THR A 1 587 ? -7.774 11.281 6.432 1.00 72.75 587 THR A N 1
ATOM 4623 C CA . THR A 1 587 ? -6.628 10.525 5.910 1.00 72.75 587 THR A CA 1
ATOM 4624 C C . THR A 1 587 ? -6.854 9.019 5.895 1.00 72.75 587 THR A C 1
ATOM 4626 O O . THR A 1 587 ? -6.107 8.315 5.225 1.00 72.75 587 THR A O 1
ATOM 4629 N N . ASP A 1 588 ? -7.867 8.494 6.590 1.00 70.31 588 ASP A N 1
ATOM 4630 C CA . ASP A 1 588 ? -8.154 7.065 6.553 1.00 70.31 588 ASP A CA 1
ATOM 4631 C C . ASP A 1 588 ? -8.701 6.690 5.165 1.00 70.31 588 ASP A C 1
ATOM 4633 O O . ASP A 1 588 ? -9.851 6.941 4.821 1.00 70.31 588 ASP A O 1
ATOM 4637 N N . ASN A 1 589 ? -7.852 6.066 4.341 1.00 59.69 589 ASN A N 1
ATOM 4638 C CA . ASN A 1 589 ? -8.199 5.693 2.964 1.00 59.69 589 ASN A CA 1
ATOM 4639 C C . ASN A 1 589 ? -9.280 4.594 2.874 1.00 59.69 589 ASN A C 1
ATOM 4641 O O . ASN A 1 589 ? -9.719 4.282 1.769 1.00 59.69 589 ASN A O 1
ATOM 4645 N N . ARG A 1 590 ? -9.652 3.954 3.998 1.00 63.50 590 ARG A N 1
ATOM 4646 C CA . ARG A 1 590 ? -10.699 2.919 4.105 1.00 63.50 590 ARG A CA 1
ATOM 4647 C C . ARG A 1 590 ? -11.312 2.873 5.502 1.00 63.50 590 ARG A C 1
ATOM 4649 O O . ARG A 1 590 ? -10.632 3.151 6.488 1.00 63.50 590 ARG A O 1
ATOM 4656 N N . MET A 1 591 ? -12.562 2.416 5.570 1.00 70.44 591 MET A N 1
ATOM 4657 C CA . MET A 1 591 ? -13.241 2.085 6.821 1.00 70.44 591 MET A CA 1
ATOM 4658 C C . MET A 1 591 ? -12.899 0.638 7.204 1.00 70.44 591 MET A C 1
ATOM 4660 O O . MET A 1 591 ? -13.259 -0.283 6.476 1.00 70.44 591 MET A O 1
ATOM 4664 N N . SER A 1 592 ? -12.189 0.416 8.313 1.00 65.81 592 SER A N 1
ATOM 4665 C CA . SER A 1 592 ? -11.935 -0.953 8.793 1.00 65.81 592 SER A CA 1
ATOM 4666 C C . SER A 1 592 ? -13.164 -1.533 9.503 1.00 65.81 592 SER A C 1
ATOM 4668 O O . SER A 1 592 ? -13.989 -0.780 10.033 1.00 65.81 592 SER A O 1
ATOM 4670 N N . GLY A 1 593 ? -13.287 -2.862 9.536 1.00 61.47 593 GLY A N 1
ATOM 4671 C CA . GLY A 1 593 ? -14.369 -3.574 10.219 1.00 61.47 593 GLY A CA 1
ATOM 4672 C C . GLY A 1 593 ? -14.486 -3.200 11.697 1.00 61.47 593 GLY A C 1
ATOM 4673 O O . GLY A 1 593 ? -15.571 -2.863 12.163 1.00 61.47 593 GLY A O 1
ATOM 4674 N N . ALA A 1 594 ? -13.370 -3.146 12.420 1.00 62.19 594 ALA A N 1
ATOM 4675 C CA . ALA A 1 594 ? -13.292 -2.747 13.817 1.00 62.19 594 ALA A CA 1
ATOM 4676 C C . ALA A 1 594 ? -13.770 -1.304 14.009 1.00 62.19 594 ALA A C 1
ATOM 4678 O O . ALA A 1 594 ? -14.576 -1.022 14.894 1.00 62.19 594 ALA A O 1
ATOM 4679 N N . TYR A 1 595 ? -13.340 -0.368 13.155 1.00 70.69 595 TYR A N 1
ATOM 4680 C CA . TYR A 1 595 ? -13.837 1.005 13.234 1.00 70.69 595 TYR A CA 1
ATOM 4681 C C . TYR A 1 595 ? -15.333 1.101 12.913 1.00 70.69 595 TYR A C 1
ATOM 4683 O O . TYR A 1 595 ? -16.044 1.875 13.553 1.00 70.69 595 TYR A O 1
ATOM 4691 N N . TYR A 1 596 ? -15.823 0.304 11.964 1.00 73.75 596 TYR A N 1
ATOM 4692 C CA . TYR A 1 596 ? -17.237 0.265 11.610 1.00 73.75 596 TYR A CA 1
ATOM 4693 C C . TYR A 1 596 ? -18.106 -0.344 12.719 1.00 73.75 596 TYR A C 1
ATOM 4695 O O . TYR A 1 596 ? -19.171 0.187 13.029 1.00 73.75 596 TYR A O 1
ATOM 4703 N N . GLN A 1 597 ? -17.640 -1.409 13.377 1.00 68.06 597 GLN A N 1
ATOM 4704 C CA . GLN A 1 597 ? -18.296 -1.976 14.557 1.00 68.06 597 GLN A CA 1
ATOM 4705 C C . GLN A 1 597 ? -18.348 -0.961 15.701 1.00 68.06 597 GLN A C 1
ATOM 4707 O O . GLN A 1 597 ? -19.404 -0.772 16.295 1.00 68.06 597 GLN A O 1
ATOM 4712 N N . ASN A 1 598 ? -17.252 -0.242 15.955 1.00 71.81 598 ASN A N 1
ATOM 4713 C CA . ASN A 1 598 ? -17.215 0.833 16.950 1.00 71.81 598 ASN A CA 1
ATOM 4714 C C . ASN A 1 598 ? -18.208 1.955 16.643 1.00 71.81 598 ASN A C 1
ATOM 4716 O O . ASN A 1 598 ? -18.892 2.443 17.540 1.00 71.81 598 ASN A O 1
ATOM 4720 N N . LEU A 1 599 ? -18.315 2.344 15.373 1.00 78.44 599 LEU A N 1
ATOM 4721 C CA . LEU A 1 599 ? -19.295 3.322 14.917 1.00 78.44 599 LEU A CA 1
ATOM 4722 C C . LEU A 1 599 ? -20.735 2.825 15.119 1.00 78.44 599 LEU A C 1
ATOM 4724 O O . LEU A 1 599 ? -21.572 3.595 15.572 1.00 78.44 599 LEU A O 1
ATOM 4728 N N . ARG A 1 600 ? -21.020 1.544 14.846 1.00 76.56 600 ARG A N 1
ATOM 4729 C CA . ARG A 1 600 ? -22.342 0.944 15.098 1.00 76.56 600 ARG A CA 1
ATOM 4730 C C . ARG A 1 600 ? -22.679 0.857 16.584 1.00 76.56 600 ARG A C 1
ATOM 4732 O O . ARG A 1 600 ? -23.789 1.202 16.962 1.00 76.56 600 ARG A O 1
ATOM 4739 N N . MET A 1 601 ? -21.735 0.438 17.427 1.00 71.00 601 MET A N 1
ATOM 4740 C CA . MET A 1 601 ? -21.936 0.435 18.881 1.00 71.00 601 MET A CA 1
ATOM 4741 C C . MET A 1 601 ? -22.212 1.850 19.399 1.00 71.00 601 MET A C 1
ATOM 4743 O O . MET A 1 601 ? -23.054 2.042 20.270 1.00 71.00 601 MET A O 1
ATOM 4747 N N . PHE A 1 602 ? -21.524 2.852 18.846 1.00 76.94 602 PHE A N 1
ATOM 4748 C CA . PHE A 1 602 ? -21.762 4.256 19.161 1.00 76.94 602 PHE A CA 1
ATOM 4749 C C . PHE A 1 602 ? -23.144 4.753 18.693 1.00 76.94 602 PHE A C 1
ATOM 4751 O O . PHE A 1 602 ? -23.834 5.414 19.467 1.00 76.94 602 PHE A O 1
ATOM 4758 N N . ASP A 1 603 ? -23.561 4.404 17.474 1.00 75.56 603 ASP A N 1
ATOM 4759 C CA . ASP A 1 603 ? -24.901 4.681 16.930 1.00 75.56 603 ASP A CA 1
ATOM 4760 C C . ASP A 1 603 ? -25.996 4.092 17.840 1.00 75.56 603 ASP A C 1
ATOM 4762 O O . ASP A 1 603 ? -26.898 4.802 18.288 1.00 75.56 603 ASP A O 1
ATOM 4766 N N . GLU A 1 604 ? -25.853 2.820 18.229 1.00 73.69 604 GLU A N 1
ATOM 4767 C CA . GLU A 1 604 ? -26.772 2.149 19.158 1.00 73.69 604 GLU A CA 1
ATOM 4768 C C . GLU A 1 604 ? -26.777 2.777 20.560 1.00 73.69 604 GLU A C 1
ATOM 4770 O O . GLU A 1 604 ? -27.839 2.879 21.177 1.00 73.69 604 GLU A O 1
ATOM 4775 N N . LEU A 1 605 ? -25.620 3.230 21.061 1.00 68.19 605 LEU A N 1
ATOM 4776 C CA . LEU A 1 605 ? -25.515 3.912 22.356 1.00 68.19 605 LEU A CA 1
ATOM 4777 C C . LEU A 1 605 ? -26.271 5.244 22.368 1.00 68.19 605 LEU A C 1
ATOM 4779 O O . LEU A 1 605 ? -26.902 5.584 23.370 1.00 68.19 605 LEU A O 1
ATOM 4783 N N . CYS A 1 606 ? -26.174 6.012 21.283 1.00 72.88 606 CYS A N 1
ATOM 4784 C CA . CYS A 1 606 ? -26.823 7.314 21.181 1.00 72.88 606 CYS A CA 1
ATOM 4785 C C . CYS A 1 606 ? -28.338 7.156 21.000 1.00 72.88 606 CYS A C 1
ATOM 4787 O O . CYS A 1 606 ? -29.127 7.824 21.676 1.00 72.88 606 CYS A O 1
ATOM 4789 N N . GLY A 1 607 ? -28.753 6.261 20.102 1.00 69.31 607 GLY A N 1
ATOM 4790 C CA . GLY A 1 607 ? -30.145 6.123 19.689 1.00 69.31 607 GLY A CA 1
ATOM 4791 C C . GLY A 1 607 ? -30.710 7.389 19.023 1.00 69.31 607 GLY A C 1
ATOM 4792 O O . GLY A 1 607 ? -30.113 8.467 19.033 1.00 69.31 607 GLY A O 1
ATOM 4793 N N . GLU A 1 608 ? -31.920 7.284 18.467 1.00 69.69 608 GLU A N 1
ATOM 4794 C CA . GLU A 1 608 ? -32.509 8.339 17.619 1.00 69.69 608 GLU A CA 1
ATOM 4795 C C . GLU A 1 608 ? -32.658 9.699 18.324 1.00 69.69 608 GLU A C 1
ATOM 4797 O O . GLU A 1 608 ? -32.526 10.750 17.705 1.00 69.69 608 GLU A O 1
ATOM 4802 N N . LYS A 1 609 ? -32.920 9.701 19.638 1.00 68.75 609 LYS A N 1
ATOM 4803 C CA . LYS A 1 609 ? -33.139 10.943 20.398 1.00 68.75 609 LYS A CA 1
ATOM 4804 C C . LYS A 1 609 ? -31.850 11.691 20.725 1.00 68.75 609 LYS A C 1
ATOM 4806 O O . LYS A 1 609 ? -31.894 12.915 20.817 1.00 68.75 609 LYS A O 1
ATOM 4811 N N . ALA A 1 610 ? -30.737 10.987 20.948 1.00 68.62 610 ALA A N 1
ATOM 4812 C CA . ALA A 1 610 ? -29.464 11.634 21.261 1.00 68.62 610 ALA A CA 1
ATOM 4813 C C . ALA A 1 610 ? -28.636 11.934 20.005 1.00 68.62 610 ALA A C 1
ATOM 4815 O O . ALA A 1 610 ? -27.761 12.791 20.083 1.00 68.62 610 ALA A O 1
ATOM 4816 N N . ALA A 1 611 ? -28.945 11.304 18.861 1.00 70.69 611 ALA A N 1
ATOM 4817 C CA . ALA A 1 611 ? -28.299 11.566 17.572 1.00 70.69 611 ALA A CA 1
ATOM 4818 C C . ALA A 1 611 ? -28.311 13.060 17.192 1.00 70.69 611 ALA A C 1
ATOM 4820 O O . ALA A 1 611 ? -27.303 13.581 16.732 1.00 70.69 611 ALA A O 1
ATOM 4821 N N . ALA A 1 612 ? -29.391 13.787 17.506 1.00 78.50 612 ALA A N 1
ATOM 4822 C CA . ALA A 1 612 ? -29.486 15.235 17.275 1.00 78.50 612 ALA A CA 1
ATOM 4823 C C . ALA A 1 612 ? -28.446 16.075 18.050 1.00 78.50 612 ALA A C 1
ATOM 4825 O O . ALA A 1 612 ? -28.195 17.223 17.693 1.00 78.50 612 ALA A O 1
ATOM 4826 N N . ASN A 1 613 ? -27.846 15.512 19.104 1.00 82.62 613 ASN A N 1
ATOM 4827 C CA . ASN A 1 613 ? -26.794 16.142 19.903 1.00 82.62 613 ASN A CA 1
ATOM 4828 C C . ASN A 1 613 ? -25.399 15.564 19.588 1.00 82.62 613 ASN A C 1
ATOM 4830 O O . ASN A 1 613 ? -24.440 15.825 20.322 1.00 82.62 613 ASN A O 1
ATOM 4834 N N . VAL A 1 614 ? -25.277 14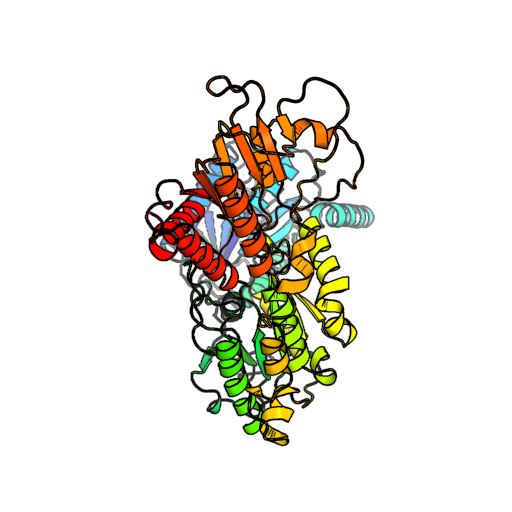.763 18.525 1.00 85.94 614 VAL A N 1
ATOM 4835 C CA . VAL A 1 614 ? -24.006 14.247 18.015 1.00 85.94 614 VAL A CA 1
ATOM 4836 C C . VAL A 1 614 ? -23.530 15.135 16.867 1.00 85.94 614 VAL A C 1
ATOM 4838 O O . VAL A 1 614 ? -24.247 15.373 15.902 1.00 85.94 614 VAL A O 1
ATOM 4841 N N . VAL A 1 615 ? -22.286 15.599 16.955 1.00 90.06 615 VAL A N 1
ATOM 4842 C CA . VAL A 1 615 ? -21.586 16.312 15.886 1.00 90.06 615 VAL A CA 1
ATOM 4843 C C . VAL A 1 615 ? -20.499 15.398 15.338 1.00 90.06 615 VAL A C 1
ATOM 4845 O O . VAL A 1 615 ? -19.563 15.031 16.051 1.00 90.06 615 VAL A O 1
ATOM 4848 N N . LEU A 1 616 ? -20.623 15.030 14.068 1.00 89.88 616 LEU A N 1
ATOM 4849 C CA . LEU A 1 616 ? -19.628 14.236 13.354 1.00 89.88 616 LEU A CA 1
ATOM 4850 C C . LEU A 1 616 ? -18.589 15.183 12.747 1.00 89.88 616 LEU A C 1
ATOM 4852 O O . LEU A 1 616 ? -18.946 16.132 12.055 1.00 89.88 616 LEU A O 1
ATOM 4856 N N . VAL A 1 617 ? -17.311 14.959 13.044 1.00 91.56 617 VAL A N 1
ATOM 4857 C CA . VAL A 1 617 ? -16.212 15.854 12.659 1.00 91.56 617 VAL A CA 1
ATOM 4858 C C . VAL A 1 617 ? -15.127 15.066 11.942 1.00 91.56 617 VAL A C 1
ATOM 4860 O O . VAL A 1 617 ? -14.558 14.124 12.495 1.00 91.56 617 VAL A O 1
ATOM 4863 N N . THR A 1 618 ? -14.790 15.483 10.728 1.00 91.25 618 THR A N 1
ATOM 4864 C CA . THR A 1 618 ? -13.617 15.006 9.992 1.00 91.25 618 THR A CA 1
ATOM 4865 C C . THR A 1 618 ? -12.377 15.826 10.389 1.00 91.25 618 THR A C 1
ATOM 4867 O O . THR A 1 618 ? -12.432 17.044 10.559 1.00 91.25 618 THR A O 1
ATOM 4870 N N . THR A 1 619 ? -11.237 15.166 10.605 1.00 87.75 619 THR A N 1
ATOM 4871 C CA . THR A 1 619 ? -9.966 15.790 11.023 1.00 87.75 619 THR A CA 1
ATOM 4872 C C . THR A 1 619 ? -8.818 15.425 10.083 1.00 87.75 619 THR A C 1
ATOM 4874 O O . THR A 1 619 ? -8.949 14.506 9.282 1.00 87.75 619 THR A O 1
ATOM 4877 N N . MET A 1 620 ? -7.667 16.098 10.215 1.00 83.44 620 MET A N 1
ATOM 4878 C CA . MET A 1 620 ? -6.465 15.901 9.376 1.00 83.44 620 MET A CA 1
ATOM 4879 C C . MET A 1 620 ? -6.619 16.330 7.908 1.00 83.44 620 MET A C 1
ATOM 4881 O O . MET A 1 620 ? -5.992 15.758 7.019 1.00 83.44 620 MET A O 1
ATOM 4885 N N . TRP A 1 621 ? -7.447 17.344 7.652 1.00 85.75 621 TRP A N 1
ATOM 4886 C CA . TRP A 1 621 ? -7.616 17.949 6.326 1.00 85.75 621 TRP A CA 1
ATOM 4887 C C . TRP A 1 621 ? -6.331 18.562 5.759 1.00 85.75 621 TRP A C 1
ATOM 4889 O O . TRP A 1 621 ? -6.174 18.647 4.553 1.00 85.75 621 TRP A O 1
ATOM 4899 N N . ASP A 1 622 ? -5.378 18.925 6.616 1.00 79.00 622 ASP A N 1
ATOM 4900 C CA . ASP A 1 622 ? -4.047 19.411 6.243 1.00 79.00 622 ASP A CA 1
ATOM 4901 C C . ASP A 1 622 ? -3.154 18.342 5.586 1.00 79.00 622 ASP A C 1
ATOM 4903 O O . ASP A 1 622 ? -2.069 18.662 5.105 1.00 79.00 622 ASP A O 1
ATOM 4907 N N . LYS A 1 623 ? -3.593 17.076 5.574 1.00 72.94 623 LYS A N 1
ATOM 4908 C CA . LYS A 1 623 ? -2.816 15.921 5.100 1.00 72.94 623 LYS A CA 1
ATOM 4909 C C . LYS A 1 623 ? -3.401 15.237 3.866 1.00 72.94 623 LYS A C 1
ATOM 4911 O O . LYS A 1 623 ? -2.898 14.189 3.467 1.00 72.94 623 LYS A O 1
ATOM 4916 N N . VAL A 1 624 ? -4.477 15.772 3.300 1.00 67.12 624 VAL A N 1
ATOM 4917 C CA . VAL A 1 624 ? -5.100 15.255 2.077 1.00 67.12 624 VAL A CA 1
ATOM 4918 C C . VAL A 1 624 ? -5.372 16.404 1.116 1.00 67.12 624 VAL A C 1
ATOM 4920 O O . VAL A 1 624 ? -5.644 17.522 1.546 1.00 67.12 624 VAL A O 1
ATOM 4923 N N . GLU A 1 625 ? -5.318 16.123 -0.184 1.00 76.69 625 GLU A N 1
ATOM 4924 C CA . GLU A 1 625 ? -5.820 17.056 -1.195 1.00 76.69 625 GLU A CA 1
ATOM 4925 C C . GLU A 1 625 ? -7.325 17.285 -0.991 1.00 76.69 625 GLU A C 1
ATOM 4927 O O . GLU A 1 625 ? -8.051 16.378 -0.565 1.00 76.69 625 GLU A O 1
ATOM 4932 N N . ALA A 1 626 ? -7.787 18.507 -1.263 1.00 78.81 626 ALA A N 1
ATOM 4933 C CA . ALA A 1 626 ? -9.143 18.937 -0.920 1.00 78.81 626 ALA A CA 1
ATOM 4934 C C . ALA A 1 626 ? -10.225 18.087 -1.606 1.00 78.81 626 ALA A C 1
ATOM 4936 O O . ALA A 1 626 ? -11.167 17.654 -0.951 1.00 78.81 626 ALA A O 1
ATOM 4937 N N . ASP A 1 627 ? -10.046 17.776 -2.888 1.00 73.94 627 ASP A N 1
ATOM 4938 C CA . ASP A 1 627 ? -10.950 16.945 -3.689 1.00 73.94 627 ASP A CA 1
ATOM 4939 C C . ASP A 1 627 ? -11.057 15.507 -3.153 1.00 73.94 627 ASP A C 1
ATOM 4941 O O . ASP A 1 627 ? -12.149 14.945 -3.034 1.00 73.94 627 ASP A O 1
ATOM 4945 N N . VAL A 1 628 ? -9.926 14.913 -2.763 1.00 72.81 628 VAL A N 1
ATOM 4946 C CA . VAL A 1 628 ? -9.879 13.581 -2.146 1.00 72.81 628 VAL A CA 1
ATOM 4947 C C . VAL A 1 628 ? -10.553 13.598 -0.774 1.00 72.81 628 VAL A C 1
ATOM 4949 O O . VAL A 1 628 ? -11.273 12.656 -0.433 1.00 72.81 628 VAL A O 1
ATOM 4952 N N . GLY A 1 629 ? -10.323 14.652 0.011 1.00 81.06 629 GLY A N 1
ATOM 4953 C CA . GLY A 1 629 ? -10.967 14.853 1.305 1.00 81.06 629 GLY A CA 1
ATOM 4954 C C . GLY A 1 629 ? -12.487 14.967 1.179 1.00 81.06 629 GLY A C 1
ATOM 4955 O O . GLY A 1 629 ? -13.207 14.226 1.845 1.00 81.06 629 GLY A O 1
ATOM 4956 N N . GLU A 1 630 ? -12.975 15.811 0.268 1.00 85.56 630 GLU A N 1
ATOM 4957 C CA . GLU A 1 630 ? -14.404 15.999 -0.015 1.00 85.56 630 GLU A CA 1
ATOM 4958 C C . GLU A 1 630 ? -15.070 14.687 -0.450 1.00 85.56 630 GLU A C 1
ATOM 4960 O O . GLU A 1 630 ? -16.089 14.286 0.114 1.00 85.56 630 GLU A O 1
ATOM 4965 N N . MET A 1 631 ? -14.451 13.945 -1.374 1.00 80.81 631 MET A N 1
ATOM 4966 C CA . MET A 1 631 ? -14.959 12.643 -1.819 1.00 80.81 631 MET A CA 1
ATOM 4967 C C . MET A 1 631 ? -15.092 11.638 -0.659 1.00 80.81 631 MET A C 1
ATOM 4969 O O . MET A 1 631 ? -16.068 10.887 -0.588 1.00 80.81 631 MET A O 1
ATOM 4973 N N . ARG A 1 632 ? -14.120 11.602 0.261 1.00 82.81 632 ARG A N 1
ATOM 4974 C CA . ARG A 1 632 ? -14.154 10.701 1.427 1.00 82.81 632 ARG A CA 1
ATOM 4975 C C . ARG A 1 632 ? -15.202 11.121 2.446 1.00 82.81 632 ARG A C 1
ATOM 4977 O O . ARG A 1 632 ? -15.864 10.255 3.013 1.00 82.81 632 ARG A O 1
ATOM 4984 N N . GLU A 1 633 ? -15.367 12.418 2.678 1.00 88.94 633 GLU A N 1
ATOM 4985 C CA . GLU A 1 633 ? -16.402 12.937 3.570 1.00 88.94 633 GLU A CA 1
ATOM 4986 C C . GLU A 1 633 ? -17.806 12.641 3.028 1.00 88.94 633 GLU A C 1
ATOM 4988 O O . GLU A 1 633 ? -18.691 12.223 3.784 1.00 88.94 633 GLU A O 1
ATOM 4993 N N . GLU A 1 634 ? -18.004 12.752 1.712 1.00 86.44 634 GLU A N 1
ATOM 4994 C CA . GLU A 1 634 ? -19.239 12.313 1.067 1.00 86.44 634 GLU A CA 1
ATOM 4995 C C . GLU A 1 634 ? -19.494 10.813 1.264 1.00 86.44 634 GLU A C 1
ATOM 4997 O O . GLU A 1 634 ? -20.627 10.417 1.549 1.00 86.44 634 GLU A O 1
ATOM 5002 N N . ASP A 1 635 ? -18.466 9.970 1.123 1.00 81.50 635 ASP A N 1
ATOM 5003 C CA . ASP A 1 635 ? -18.576 8.521 1.321 1.00 81.50 635 ASP A CA 1
ATOM 5004 C C . ASP A 1 635 ? -18.929 8.182 2.783 1.00 81.50 635 ASP A C 1
ATOM 5006 O O . ASP A 1 635 ? -19.862 7.411 3.039 1.00 81.50 635 ASP A O 1
ATOM 5010 N N . LEU A 1 636 ? -18.272 8.832 3.755 1.00 86.75 636 LEU A N 1
ATOM 5011 C CA . LEU A 1 636 ? -18.610 8.746 5.182 1.00 86.75 636 LEU A CA 1
ATOM 5012 C C . LEU A 1 636 ? -20.078 9.100 5.425 1.00 86.75 636 LEU A C 1
ATOM 5014 O O . LEU A 1 636 ? -20.818 8.299 5.999 1.00 86.75 636 LEU A O 1
ATOM 5018 N N . THR A 1 637 ? -20.517 10.248 4.916 1.00 86.81 637 THR A N 1
ATOM 5019 C CA . THR A 1 637 ? -21.881 10.766 5.071 1.00 86.81 637 THR A CA 1
ATOM 5020 C C . THR A 1 637 ? -22.922 9.816 4.477 1.00 86.81 637 THR A C 1
ATOM 5022 O O . THR A 1 637 ? -23.893 9.444 5.137 1.00 86.81 637 THR A O 1
ATOM 5025 N N . LYS A 1 638 ? -22.712 9.372 3.232 1.00 83.75 638 LYS A N 1
ATOM 5026 C CA . LYS A 1 638 ? -23.688 8.573 2.477 1.00 83.75 638 LYS A CA 1
ATOM 5027 C C . LYS A 1 638 ? -23.775 7.127 2.965 1.00 83.75 638 LYS A C 1
ATOM 5029 O O . LYS A 1 638 ? -24.872 6.563 2.980 1.00 83.75 638 LYS A O 1
ATOM 5034 N N . ASN A 1 639 ? -22.646 6.518 3.331 1.00 80.56 639 ASN A N 1
ATOM 5035 C CA . ASN A 1 639 ? -22.568 5.071 3.551 1.00 80.56 639 ASN A CA 1
ATOM 5036 C C . ASN A 1 639 ? -22.397 4.656 5.014 1.00 80.56 639 ASN A C 1
ATOM 5038 O O . ASN A 1 639 ? -22.871 3.580 5.381 1.00 80.56 639 ASN A O 1
ATOM 5042 N N . TYR A 1 640 ? -21.763 5.478 5.852 1.00 82.94 640 TYR A N 1
ATOM 5043 C CA . TYR A 1 640 ? -21.392 5.082 7.217 1.00 82.94 640 TYR A CA 1
ATOM 5044 C C . TYR A 1 640 ? -22.124 5.887 8.293 1.00 82.94 640 TYR A C 1
ATOM 5046 O O . TYR A 1 640 ? -22.530 5.321 9.304 1.00 82.94 640 TYR A O 1
ATOM 5054 N N . TRP A 1 641 ? -22.342 7.182 8.068 1.00 86.50 641 TRP A N 1
ATOM 5055 C CA . TRP A 1 641 ? -22.968 8.104 9.021 1.00 86.50 641 TRP A CA 1
ATOM 5056 C C . TRP A 1 641 ? -24.466 8.304 8.806 1.00 86.50 641 TRP A C 1
ATOM 5058 O O . TRP A 1 641 ? -25.121 8.904 9.646 1.00 86.50 641 TRP A O 1
ATOM 5068 N N . LYS A 1 642 ? -25.027 7.730 7.739 1.00 82.38 642 LYS A N 1
ATOM 5069 C CA . LYS A 1 642 ? -26.432 7.868 7.323 1.00 82.38 642 LYS A CA 1
ATOM 5070 C C . LYS A 1 642 ? -27.489 7.625 8.413 1.00 82.38 642 LYS A C 1
ATOM 5072 O O . LYS A 1 642 ? -28.616 8.063 8.256 1.00 82.38 642 LYS A O 1
ATOM 5077 N N . LYS A 1 643 ? -27.188 6.851 9.458 1.00 74.25 643 LYS A N 1
ATOM 5078 C CA . LYS A 1 643 ? -28.134 6.616 10.566 1.00 74.25 643 LYS A CA 1
ATOM 5079 C C . LYS A 1 643 ? -28.107 7.709 11.638 1.00 74.25 643 LYS A C 1
ATOM 5081 O O . LYS A 1 643 ? -29.077 7.851 12.372 1.00 74.25 643 LYS A O 1
ATOM 5086 N N . MET A 1 644 ? -27.006 8.450 11.717 1.00 74.88 644 MET A N 1
ATOM 5087 C CA . MET A 1 644 ? -26.763 9.505 12.703 1.00 74.88 644 MET A CA 1
ATOM 5088 C C . MET A 1 644 ? -27.000 10.914 12.134 1.00 74.88 644 MET A C 1
ATOM 5090 O O . MET A 1 644 ? -26.949 11.880 12.890 1.00 74.88 644 MET A O 1
ATOM 5094 N N . ILE A 1 645 ? -27.215 11.021 10.817 1.00 75.75 645 ILE A N 1
ATOM 5095 C CA . ILE A 1 645 ? -27.553 12.235 10.057 1.00 75.75 645 ILE A CA 1
ATOM 5096 C C . ILE A 1 645 ? -28.969 12.056 9.526 1.00 75.75 645 ILE A C 1
ATOM 5098 O O . ILE A 1 645 ? -29.779 12.997 9.672 1.00 75.75 645 ILE A O 1
#

Radius of gyration: 30.65 Å; Cα contacts (8 Å, |Δi|>4): 1045; chains: 1; bounding box: 76×71×83 Å

Nearest PDB structures (foldseek):
  1h65-assembly1_A  TM=7.320E-01  e=5.163E-08  Pisum sativum
  3bb1-assembly2_D  TM=7.568E-01  e=1.242E-06  Pisum sativum
  3bb1-assembly2_C  TM=6.939E-01  e=6.205E-07  Pisum sativum
  3bb1-assembly3_F  TM=6.491E-01  e=5.857E-07  Pisum sativum
  8oum-assembly4_D  TM=6.261E-01  e=1.282E-03  Promethearchaeati archaeon

Foldseek 3Di:
DDDQFDKDKDAACPPADQQAQEEEEAEAAPLCLQLLVCQNRVNHPPPDQRDDPDPAFRDPAKMKMFTACDPPSHRRYIYIRAGHAPHPVDHNVSSVVRVVVRQVSCVVVVHDHLAYEYGDELPDDDDPRRVVVVVVVCVVCPVQHQLRYEYEYEDPLVDDDPVVVVVSVVVCCVPCVVSVVHHYAYDNSHSVSSVVSVVVSVVSSVPDPDQQDKDKDPDPVPADLQAAEEEEAAAAPLCLVLLVCQQRVNHCPQDDLFQAGSDPAKIKMFGAPDPPRHRRYIYIYAGYALHQPDHNLVSLVRVLVSLLSCVVNNHFHLAYEYGDELPPPDQFPRRLLRLVLVCLQADLVRLLRYEYEYEPCVLDPDNVSSVVSVVCCCVPSCVVSVVSNHHYAYQPSHSVSSVVVVVVSVVDDRDDDRTQSNCVCPVVVHDSCPRPSNCSNVVPPDPPPPVVVPPVPPLFDDFDDDDDDDFQKGWDRDAALLAAEEEEAAAPPLCLVVVVCVVRVVVPVLVPPDDPDPPPPQCPAWTKMFGACDVPRHRRYIYIYAHGARDPPDHLVVSVVRVVSVVVVCVVNNHDHQAYEYGDELPSSHQGNSRLVSLVSVCVVCDPVNLVRYHYYYDDPVSDDPVSSVVSVVSCCPPRCVSSD